Protein AF-A0A815NIQ0-F1 (afdb_monomer_lite)

Organism: NCBI:txid392033

Secondary structure (DSSP, 8-state):
-HHHHHHTTSTTTTTS-TTTEEE--BSSSS-TT-TTTS-SEEEGGGTTSS---BGGG-SSTTT-EETTEETTSEEEPTT-SS-EEEHHHHHHSTTSS-HHHHHHHTGGG-STT--STT-EE-TTS-EETT-TTSSS--STTSGGGTT----HHHHTTHHHHHHHHHHHHHHHHHHHTT-S--------HHHHHHHHHHHHHHHHHHHHHHHTTS-------TTHHHHHHHHHHHHH---TTGGGTHHHHTTTSEEEE-TTS-EEEE--TTEESTTS-EEPPEEEEEEEEE-HHHHHT---TT--SEEEEEEEEEEETTEEEEEEEEEEETT-SEEEEEEEEE---SHHHHHHHHHT-SS---EEEEEEEEEEETTSPPEEEEEEEEE---S--SEEEEEEEEE---

Structure (mmCIF, N/CA/C/O backbone):
data_AF-A0A815NIQ0-F1
#
_entry.id   AF-A0A815NIQ0-F1
#
loop_
_atom_site.group_PDB
_atom_site.id
_atom_site.type_symbol
_atom_site.label_atom_id
_atom_site.label_alt_id
_atom_site.label_comp_id
_atom_site.label_asym_id
_atom_site.label_entity_id
_atom_site.label_seq_id
_atom_site.pdbx_PDB_ins_code
_atom_site.Cartn_x
_atom_site.Cartn_y
_atom_site.Cartn_z
_atom_site.occupancy
_atom_site.B_iso_or_equiv
_atom_site.auth_seq_id
_atom_site.auth_comp_id
_atom_site.auth_asym_id
_atom_site.auth_atom_id
_atom_site.pdbx_PDB_model_num
ATOM 1 N N . MET A 1 1 ? -0.365 11.201 -14.684 1.00 38.59 1 MET A N 1
ATOM 2 C CA . MET A 1 1 ? 0.191 11.988 -15.808 1.00 38.59 1 MET A CA 1
ATOM 3 C C . MET A 1 1 ? 1.615 11.582 -16.188 1.00 38.59 1 MET A C 1
ATOM 5 O O . MET A 1 1 ? 1.821 11.318 -17.358 1.00 38.59 1 MET A O 1
ATOM 9 N N . ARG A 1 2 ? 2.579 11.435 -15.259 1.00 40.84 2 ARG A N 1
ATOM 10 C CA . ARG A 1 2 ? 3.952 11.005 -15.622 1.00 40.84 2 ARG A CA 1
ATOM 11 C C . ARG A 1 2 ? 4.055 9.643 -16.317 1.00 40.84 2 ARG A C 1
ATOM 13 O O . ARG A 1 2 ? 4.804 9.541 -17.276 1.00 40.84 2 ARG A O 1
ATOM 20 N N . CYS A 1 3 ? 3.283 8.640 -15.891 1.00 62.28 3 CYS A N 1
ATOM 21 C CA . CYS A 1 3 ? 3.284 7.334 -16.562 1.00 62.28 3 CYS A CA 1
ATOM 22 C C . CYS A 1 3 ? 2.842 7.444 -18.026 1.00 62.28 3 CYS A C 1
ATOM 24 O O . CYS A 1 3 ? 3.457 6.841 -18.886 1.00 62.28 3 CYS A O 1
ATOM 26 N N . TYR A 1 4 ? 1.841 8.275 -18.326 1.00 68.69 4 TYR A N 1
ATOM 27 C CA . TYR A 1 4 ? 1.325 8.439 -19.687 1.00 68.69 4 TYR A CA 1
ATOM 28 C C . TYR A 1 4 ? 2.377 9.005 -20.655 1.00 68.69 4 TYR A C 1
ATOM 30 O O . TYR A 1 4 ? 2.598 8.447 -21.725 1.00 68.69 4 TYR A O 1
ATOM 38 N N . GLU A 1 5 ? 3.094 10.056 -20.249 1.00 72.75 5 GLU A N 1
ATOM 39 C CA . GLU A 1 5 ? 4.181 10.629 -21.059 1.00 72.75 5 GLU A CA 1
ATOM 40 C C . GLU A 1 5 ? 5.386 9.684 -21.194 1.00 72.75 5 GLU A C 1
ATOM 42 O O . GLU A 1 5 ? 6.113 9.744 -22.181 1.00 72.75 5 GLU A O 1
ATOM 47 N N . GLN A 1 6 ? 5.590 8.782 -20.229 1.00 74.06 6 GLN A N 1
ATOM 48 C CA . GLN A 1 6 ? 6.589 7.719 -20.347 1.00 74.06 6 GLN A CA 1
ATOM 49 C C . GLN A 1 6 ? 6.137 6.622 -21.320 1.00 74.06 6 GLN A C 1
ATOM 51 O O . GLN A 1 6 ? 6.948 6.186 -22.130 1.00 74.06 6 GLN A O 1
ATOM 56 N N . HIS A 1 7 ? 4.859 6.228 -21.303 1.00 79.00 7 HIS A N 1
ATOM 57 C CA . HIS A 1 7 ? 4.303 5.236 -22.232 1.00 79.00 7 HIS A CA 1
ATOM 58 C C . HIS A 1 7 ? 4.323 5.716 -23.687 1.00 79.00 7 HIS A C 1
ATOM 60 O O . HIS A 1 7 ? 4.591 4.917 -24.573 1.00 79.00 7 HIS A O 1
ATOM 66 N N . LYS A 1 8 ? 4.152 7.021 -23.941 1.00 82.50 8 LYS A N 1
ATOM 67 C CA . LYS A 1 8 ? 4.308 7.614 -25.286 1.00 82.50 8 LYS A CA 1
ATOM 68 C C . LYS A 1 8 ? 5.666 7.361 -25.932 1.00 82.50 8 LYS A C 1
ATOM 70 O O . LYS A 1 8 ? 5.762 7.345 -27.150 1.00 82.50 8 LYS A O 1
ATOM 75 N N . LYS A 1 9 ? 6.713 7.240 -25.116 1.00 84.56 9 LYS A N 1
ATOM 76 C CA . LYS A 1 9 ? 8.094 7.062 -25.580 1.00 84.56 9 LYS A CA 1
ATOM 77 C C . LYS A 1 9 ? 8.523 5.598 -25.587 1.00 84.56 9 LYS A C 1
ATOM 79 O O . LYS A 1 9 ? 9.675 5.314 -25.900 1.00 84.56 9 LYS A O 1
ATOM 84 N N . GLN A 1 10 ? 7.636 4.684 -25.191 1.00 86.94 10 GLN A N 1
ATOM 85 C CA . GLN A 1 10 ? 7.956 3.267 -25.190 1.00 86.94 10 GLN A CA 1
ATOM 86 C C . GLN A 1 10 ? 8.017 2.719 -26.623 1.00 86.94 10 GLN A C 1
ATOM 88 O O . GLN A 1 10 ? 7.322 3.223 -27.507 1.00 86.94 10 GLN A O 1
ATOM 93 N N . PRO A 1 11 ? 8.821 1.669 -26.840 1.00 90.75 11 PRO A N 1
ATOM 94 C CA . PRO A 1 11 ? 8.738 0.834 -28.034 1.00 90.75 11 PRO A CA 1
ATOM 95 C C . PRO A 1 11 ? 7.289 0.446 -28.317 1.00 90.75 11 PRO A C 1
ATOM 97 O O . PRO A 1 11 ? 6.534 0.191 -27.378 1.00 90.75 11 PRO A O 1
ATOM 100 N N . PHE A 1 12 ? 6.911 0.387 -29.590 1.00 94.00 12 PHE A N 1
ATOM 101 C CA . PHE A 1 12 ? 5.577 0.019 -30.076 1.00 94.00 12 PHE A CA 1
ATOM 102 C C . PHE A 1 12 ? 4.441 0.990 -29.710 1.00 94.00 12 PHE A C 1
ATOM 104 O O . PHE A 1 12 ? 3.276 0.723 -30.013 1.00 94.00 12 PHE A O 1
ATOM 111 N N . ALA A 1 13 ? 4.738 2.139 -29.092 1.00 92.06 13 ALA A N 1
ATOM 112 C CA . ALA A 1 13 ? 3.721 3.129 -28.728 1.00 92.06 13 ALA A CA 1
ATOM 113 C C . ALA A 1 13 ? 2.988 3.729 -29.941 1.00 92.06 13 ALA A C 1
ATOM 115 O O . ALA A 1 13 ? 1.868 4.208 -29.795 1.00 92.06 13 ALA A O 1
ATOM 116 N N . ASN A 1 14 ? 3.598 3.695 -31.128 1.00 94.06 14 ASN A N 1
ATOM 117 C CA . ASN A 1 14 ? 2.973 4.095 -32.390 1.00 94.06 14 ASN A CA 1
ATOM 118 C C . ASN A 1 14 ? 1.928 3.078 -32.889 1.00 94.06 14 ASN A C 1
ATOM 120 O O . ASN A 1 14 ? 1.026 3.459 -33.631 1.00 94.06 14 ASN A O 1
ATOM 124 N N . ILE A 1 15 ? 2.039 1.809 -32.482 1.00 95.31 15 ILE A N 1
ATOM 125 C CA . ILE A 1 15 ? 1.092 0.746 -32.836 1.00 95.31 15 ILE A CA 1
ATOM 126 C C . ILE A 1 15 ? -0.073 0.724 -31.842 1.00 95.31 15 ILE A C 1
ATOM 128 O O . ILE A 1 15 ? -1.220 0.520 -32.234 1.00 95.31 15 ILE A O 1
ATOM 132 N N . CYS A 1 16 ? 0.208 0.914 -30.553 1.00 95.25 16 CYS A N 1
ATOM 133 C CA . CYS A 1 16 ? -0.794 0.808 -29.497 1.00 95.25 16 CYS A CA 1
ATOM 134 C C . CYS A 1 16 ? -1.568 2.109 -29.281 1.00 95.25 16 CYS A C 1
ATOM 136 O O . CYS A 1 16 ? -1.009 3.204 -29.260 1.00 95.25 16 CYS A O 1
ATOM 138 N N . ASN A 1 17 ? -2.854 1.994 -28.954 1.00 94.88 17 ASN A N 1
ATOM 139 C CA . ASN A 1 17 ? -3.589 3.113 -28.386 1.00 94.88 17 ASN A CA 1
ATOM 140 C C . ASN A 1 17 ? -3.218 3.287 -26.907 1.00 94.88 17 ASN A C 1
ATOM 142 O O . ASN A 1 17 ? -3.881 2.777 -26.004 1.00 94.88 17 ASN A O 1
ATOM 146 N N . ILE A 1 18 ? -2.158 4.049 -26.658 1.00 92.81 18 ILE A N 1
ATOM 147 C CA . ILE A 1 18 ? -1.588 4.309 -25.326 1.00 92.81 18 ILE A CA 1
ATOM 148 C C . ILE A 1 18 ? -2.559 4.922 -24.298 1.00 92.81 18 ILE A C 1
ATOM 150 O O . ILE A 1 18 ? -2.214 5.044 -23.122 1.00 92.81 18 ILE A O 1
ATOM 154 N N . THR A 1 19 ? -3.759 5.355 -24.704 1.00 89.50 19 THR A N 1
ATOM 155 C CA . THR A 1 19 ? -4.793 5.811 -23.763 1.00 89.50 19 THR A CA 1
ATOM 156 C C . THR A 1 19 ? -5.376 4.650 -22.953 1.00 89.50 19 THR A C 1
ATOM 158 O O . THR A 1 19 ? -5.714 4.843 -21.786 1.00 89.50 19 THR A O 1
ATOM 161 N N . TYR A 1 20 ? -5.478 3.453 -23.538 1.00 91.94 20 TYR A N 1
ATOM 162 C CA . TYR A 1 20 ? -6.069 2.277 -22.883 1.00 91.94 20 TYR A CA 1
ATOM 163 C C . TYR A 1 20 ? -5.305 0.968 -23.119 1.00 91.94 20 TYR A C 1
ATOM 165 O O . TYR A 1 20 ? -5.691 -0.068 -22.576 1.00 91.94 20 TYR A O 1
ATOM 173 N N . GLN A 1 21 ? -4.210 1.005 -23.874 1.00 95.12 21 GLN A N 1
ATOM 174 C CA . GLN A 1 21 ? -3.329 -0.130 -24.111 1.00 95.12 21 GLN A CA 1
ATOM 175 C C . GLN A 1 21 ? -1.916 0.123 -23.581 1.00 95.12 21 GLN A C 1
ATOM 177 O O . GLN A 1 21 ? -1.442 1.257 -23.504 1.00 95.12 21 GLN A O 1
ATOM 182 N N . PHE A 1 22 ? -1.243 -0.967 -23.240 1.00 93.06 22 PHE A N 1
ATOM 183 C CA . PHE A 1 22 ? 0.150 -1.026 -22.836 1.00 93.06 22 PHE A CA 1
ATOM 184 C C . PHE A 1 22 ? 0.971 -1.728 -23.917 1.00 93.06 22 PHE A C 1
ATOM 186 O O . PHE A 1 22 ? 0.649 -2.875 -24.237 1.00 93.06 22 PHE A O 1
ATOM 193 N N . PRO A 1 23 ? 2.014 -1.085 -24.464 1.00 94.50 23 PRO A N 1
ATOM 194 C CA . PRO A 1 23 ? 2.865 -1.717 -25.458 1.00 94.50 23 PRO A CA 1
ATOM 195 C C . PRO A 1 23 ? 3.768 -2.785 -24.826 1.00 94.50 23 PRO A C 1
ATOM 197 O O . PRO A 1 23 ? 4.581 -2.492 -23.945 1.00 94.50 23 PRO A O 1
ATOM 200 N N . CYS A 1 24 ? 3.636 -4.029 -25.285 1.00 93.69 24 CYS A N 1
ATOM 201 C CA . CYS A 1 24 ? 4.495 -5.151 -24.920 1.00 93.69 24 CYS A CA 1
ATOM 202 C C . CYS A 1 24 ? 4.366 -6.310 -25.924 1.00 93.69 24 CYS A C 1
ATOM 204 O O . CYS A 1 24 ? 3.323 -6.498 -26.542 1.00 93.69 24 CYS A O 1
ATOM 206 N N . LEU A 1 25 ? 5.402 -7.141 -26.052 1.00 94.38 25 LEU A N 1
ATOM 207 C CA . LEU A 1 25 ? 5.295 -8.377 -26.833 1.00 94.38 25 LEU A CA 1
ATOM 208 C C . LEU A 1 25 ? 4.425 -9.380 -26.067 1.00 94.38 25 LEU A C 1
ATOM 210 O O . LEU A 1 25 ? 4.739 -9.698 -24.922 1.00 94.38 25 LEU A O 1
ATOM 214 N N . ARG A 1 26 ? 3.341 -9.857 -26.678 1.00 95.19 26 ARG A N 1
ATOM 215 C CA . ARG A 1 26 ? 2.372 -10.769 -26.054 1.00 95.19 26 ARG A CA 1
ATOM 216 C C . ARG A 1 26 ? 2.896 -12.204 -25.995 1.00 95.19 26 ARG A C 1
ATOM 218 O O . ARG A 1 26 ? 3.607 -12.627 -26.897 1.00 95.19 26 ARG A O 1
ATOM 225 N N . ILE A 1 27 ? 2.554 -12.958 -24.948 1.00 93.38 27 ILE A N 1
ATOM 226 C CA . ILE A 1 27 ? 2.941 -14.383 -24.828 1.00 93.38 27 ILE A CA 1
ATOM 227 C C . ILE A 1 27 ? 1.809 -15.369 -25.124 1.00 93.38 27 ILE A C 1
ATOM 229 O O . ILE A 1 27 ? 2.043 -16.583 -25.102 1.00 93.38 27 ILE A O 1
ATOM 233 N N . ASP A 1 28 ? 0.601 -14.851 -25.340 1.00 92.94 28 ASP A N 1
ATOM 234 C CA . ASP A 1 28 ? -0.633 -15.581 -25.635 1.00 92.94 28 ASP A CA 1
ATOM 235 C C . ASP A 1 28 ? -0.937 -15.650 -27.143 1.00 92.94 28 ASP A C 1
ATOM 237 O O . ASP A 1 28 ? -2.062 -15.958 -27.526 1.00 92.94 28 ASP A O 1
ATOM 241 N N . VAL A 1 29 ? 0.060 -15.364 -27.985 1.00 94.69 29 VAL A N 1
ATOM 242 C CA . VAL A 1 29 ? -0.023 -15.389 -29.453 1.00 94.69 29 VAL A CA 1
ATOM 243 C C . VAL A 1 29 ? 1.071 -16.282 -30.039 1.00 94.69 29 VAL A C 1
ATOM 245 O O . VAL A 1 29 ? 2.114 -16.474 -29.406 1.00 94.69 29 VAL A O 1
ATOM 248 N N . ASP A 1 30 ? 0.832 -16.824 -31.233 1.00 92.38 30 ASP A N 1
ATOM 249 C CA . ASP A 1 30 ? 1.734 -17.793 -31.870 1.00 92.38 30 ASP A CA 1
ATOM 250 C C . ASP A 1 30 ? 3.037 -17.141 -32.359 1.00 92.38 30 ASP A C 1
ATOM 252 O O . ASP A 1 30 ? 4.118 -17.693 -32.143 1.00 92.38 30 ASP A O 1
ATOM 256 N N . ASP A 1 31 ? 2.955 -15.950 -32.968 1.00 92.81 31 ASP A N 1
ATOM 257 C CA . ASP A 1 31 ? 4.121 -15.172 -33.404 1.00 92.81 31 ASP A CA 1
ATOM 258 C C . ASP A 1 31 ? 4.071 -13.732 -32.866 1.00 92.81 31 ASP A C 1
ATOM 260 O O . ASP A 1 31 ? 3.560 -12.822 -33.524 1.00 92.81 31 ASP A O 1
ATOM 264 N N . PRO A 1 32 ? 4.668 -13.477 -31.687 1.00 93.38 32 PRO A N 1
ATOM 265 C CA . PRO A 1 32 ? 4.658 -12.156 -31.066 1.00 93.38 32 PRO A CA 1
ATOM 266 C C . PRO A 1 32 ? 5.379 -11.064 -31.858 1.00 93.38 32 PRO A C 1
ATOM 268 O O . PRO A 1 32 ? 5.329 -9.912 -31.437 1.00 93.38 32 PRO A O 1
ATOM 271 N N . LEU A 1 33 ? 6.096 -11.400 -32.938 1.00 92.56 33 LEU A N 1
ATOM 272 C CA . LEU A 1 33 ? 6.787 -10.438 -33.799 1.00 92.56 33 LEU A CA 1
ATOM 273 C C . LEU A 1 33 ? 5.972 -10.074 -35.052 1.00 92.56 33 LEU A C 1
ATOM 275 O O . LEU A 1 33 ? 6.330 -9.124 -35.752 1.00 92.56 33 LEU A O 1
ATOM 279 N N . ASN A 1 34 ? 4.868 -10.776 -35.329 1.00 93.38 34 ASN A N 1
ATOM 280 C CA . ASN A 1 34 ? 3.981 -10.474 -36.447 1.00 93.38 34 ASN A CA 1
ATOM 281 C C . ASN A 1 34 ? 2.909 -9.456 -36.043 1.00 93.38 34 ASN A C 1
ATOM 283 O O . ASN A 1 34 ? 1.757 -9.793 -35.790 1.00 93.38 34 ASN A O 1
ATOM 287 N N . PHE A 1 35 ? 3.274 -8.176 -36.037 1.00 92.25 35 PHE A N 1
ATOM 288 C CA . PHE A 1 35 ? 2.385 -7.104 -35.573 1.00 92.25 35 PHE A CA 1
ATOM 289 C C . PHE A 1 35 ? 1.160 -6.847 -36.456 1.00 92.25 35 PHE A C 1
ATOM 291 O O . PHE A 1 35 ? 0.269 -6.098 -36.057 1.00 92.25 35 PHE A O 1
ATOM 298 N N . THR A 1 36 ? 1.115 -7.433 -37.656 1.00 90.38 36 THR A N 1
ATOM 299 C CA . THR A 1 36 ? -0.058 -7.360 -38.533 1.00 90.38 36 THR A CA 1
ATOM 300 C C . THR A 1 36 ? -1.179 -8.271 -38.039 1.00 90.38 36 THR A C 1
ATOM 302 O O . THR A 1 36 ? -2.342 -7.885 -38.118 1.00 90.38 36 THR A O 1
ATOM 305 N N . LEU A 1 37 ? -0.836 -9.456 -37.527 1.00 93.31 37 LEU A N 1
ATOM 306 C CA . LEU A 1 37 ? -1.800 -10.397 -36.949 1.00 93.31 37 LEU A CA 1
ATOM 307 C C . LEU A 1 37 ? -1.955 -10.178 -35.441 1.00 93.31 37 LEU A C 1
ATOM 309 O O . LEU A 1 37 ? -3.072 -10.134 -34.929 1.00 93.31 37 LEU A O 1
ATOM 313 N N . ASP A 1 38 ? -0.835 -9.960 -34.757 1.00 94.69 38 ASP A N 1
ATOM 314 C CA . ASP A 1 38 ? -0.729 -9.939 -33.308 1.00 94.69 38 ASP A CA 1
ATOM 315 C C . ASP A 1 38 ? -0.159 -8.606 -32.828 1.00 94.69 38 ASP A C 1
ATOM 317 O O . ASP A 1 38 ? 1.045 -8.415 -32.645 1.00 94.69 38 ASP A O 1
ATOM 321 N N . GLN A 1 39 ? -1.056 -7.646 -32.611 1.00 94.88 39 GLN A N 1
ATOM 322 C CA . GLN A 1 39 ? -0.683 -6.327 -32.112 1.00 94.88 39 GLN A CA 1
ATOM 323 C C . GLN A 1 39 ? 0.069 -6.455 -30.763 1.00 94.88 39 GLN A C 1
ATOM 325 O O . GLN A 1 39 ? -0.443 -7.120 -29.851 1.00 94.88 39 GLN A O 1
ATOM 330 N N . PRO A 1 40 ? 1.240 -5.805 -30.578 1.00 95.69 40 PRO A N 1
ATOM 331 C CA . PRO A 1 40 ? 2.060 -5.910 -29.367 1.00 95.69 40 PRO A CA 1
ATOM 332 C C . PRO A 1 40 ? 1.509 -5.014 -28.248 1.00 95.69 40 PRO A C 1
ATOM 334 O O . PRO A 1 40 ? 2.185 -4.122 -27.733 1.00 95.69 40 PRO A O 1
ATOM 337 N N . CYS A 1 41 ? 0.239 -5.213 -27.909 1.00 96.44 41 CYS A N 1
ATOM 338 C CA . CYS A 1 41 ? -0.500 -4.377 -26.983 1.00 96.44 41 CYS A CA 1
ATOM 339 C C . CYS A 1 41 ? -1.403 -5.240 -26.102 1.00 96.44 41 CYS A C 1
ATOM 341 O O . CYS A 1 41 ? -2.187 -6.042 -26.607 1.00 96.44 41 CYS A O 1
ATOM 343 N N . ILE A 1 42 ? -1.374 -5.015 -24.792 1.00 96.06 42 ILE A N 1
ATOM 344 C CA . ILE A 1 42 ? -2.406 -5.518 -23.873 1.00 96.06 42 ILE A CA 1
ATOM 345 C C . ILE A 1 42 ? -3.268 -4.357 -23.389 1.00 96.06 42 ILE A C 1
ATOM 347 O O . ILE A 1 42 ? -2.866 -3.198 -23.462 1.00 96.06 42 ILE A O 1
ATOM 351 N N . ASN A 1 43 ? -4.466 -4.635 -22.888 1.00 95.62 43 ASN A N 1
ATOM 352 C CA . ASN A 1 43 ? -5.267 -3.597 -22.246 1.00 95.62 43 ASN A CA 1
ATOM 353 C C . ASN A 1 43 ? -4.611 -3.180 -20.914 1.00 95.62 43 ASN A C 1
ATOM 355 O O . ASN A 1 43 ? -4.066 -4.019 -20.201 1.00 95.62 43 ASN A O 1
ATOM 359 N N . LEU A 1 44 ? -4.666 -1.891 -20.559 1.00 88.62 44 LEU A N 1
ATOM 360 C CA . LEU A 1 44 ? -4.111 -1.384 -19.295 1.00 88.62 44 LEU A CA 1
ATOM 361 C C . LEU A 1 44 ? -4.682 -2.092 -18.052 1.00 88.62 44 LEU A C 1
ATOM 363 O O . LEU A 1 44 ? -4.031 -2.081 -17.009 1.00 88.62 44 LEU A O 1
ATOM 367 N N . ASN A 1 45 ? -5.876 -2.691 -18.138 1.00 88.50 45 ASN A N 1
ATOM 368 C CA . ASN A 1 45 ? -6.477 -3.461 -17.045 1.00 88.50 45 ASN A CA 1
ATOM 369 C C . ASN A 1 45 ? -5.781 -4.804 -16.757 1.00 88.50 45 ASN A C 1
ATOM 371 O O . ASN A 1 45 ? -5.993 -5.337 -15.673 1.00 88.50 45 ASN A O 1
ATOM 375 N N . ARG A 1 46 ? -4.964 -5.303 -17.691 1.00 92.50 46 ARG A N 1
ATOM 376 C CA . ARG A 1 46 ? -4.160 -6.525 -17.556 1.00 92.50 46 ARG A CA 1
ATOM 377 C C . ARG A 1 46 ? -2.797 -6.272 -16.904 1.00 92.50 46 ARG A C 1
ATOM 379 O O . ARG A 1 46 ? -2.115 -7.197 -16.512 1.00 92.50 46 ARG A O 1
ATOM 386 N N . ILE A 1 47 ? -2.383 -5.011 -16.732 1.00 89.06 47 ILE A N 1
ATOM 387 C CA . ILE A 1 47 ? -1.134 -4.711 -16.017 1.00 89.06 47 ILE A CA 1
ATOM 388 C C . ILE A 1 47 ? -1.307 -4.983 -14.520 1.00 89.06 47 ILE A C 1
ATOM 390 O O . ILE A 1 47 ? -2.132 -4.339 -13.862 1.00 89.06 47 ILE A O 1
ATOM 394 N N . ALA A 1 48 ? -0.391 -5.765 -13.951 1.00 84.81 48 ALA A N 1
ATOM 395 C CA . ALA A 1 48 ? -0.314 -6.063 -12.526 1.00 84.81 48 ALA A CA 1
ATOM 396 C C . ALA A 1 48 ? -1.567 -6.781 -11.994 1.00 84.81 48 ALA A C 1
ATOM 398 O O . ALA A 1 48 ? -1.957 -6.547 -10.840 1.00 84.81 48 ALA A O 1
ATOM 399 N N . ASP A 1 49 ? -2.199 -7.606 -12.830 1.00 88.75 49 ASP A N 1
ATOM 400 C CA . ASP A 1 49 ? -3.414 -8.352 -12.503 1.00 88.75 49 ASP A CA 1
ATOM 401 C C . ASP A 1 49 ? -3.136 -9.764 -11.947 1.00 88.75 49 ASP A C 1
ATOM 403 O O . ASP A 1 49 ? -4.051 -10.403 -11.424 1.00 88.75 49 ASP A O 1
ATOM 407 N N . GLY A 1 50 ? -1.878 -10.222 -11.953 1.00 89.19 50 GLY A N 1
ATOM 408 C CA . GLY A 1 50 ? -1.507 -11.577 -11.529 1.00 89.19 50 GLY A CA 1
ATOM 409 C C . GLY A 1 50 ? -1.278 -12.548 -12.680 1.00 89.19 50 GLY A C 1
ATOM 410 O O . GLY A 1 50 ? -0.688 -13.606 -12.449 1.00 89.19 50 GLY A O 1
ATOM 411 N N . HIS A 1 51 ? -1.706 -12.199 -13.889 1.00 92.31 51 HIS A N 1
ATOM 412 C CA . HIS A 1 51 ? -1.536 -12.981 -15.100 1.00 92.31 51 HIS A CA 1
ATOM 413 C C . HIS A 1 51 ? -0.362 -12.440 -15.910 1.00 92.31 51 HIS A C 1
ATOM 415 O O . HIS A 1 51 ? -0.123 -11.245 -15.993 1.00 92.31 51 HIS A O 1
ATOM 421 N N . ILE A 1 52 ? 0.438 -13.353 -16.458 1.00 92.38 52 ILE A N 1
ATOM 422 C CA . ILE A 1 52 ? 1.562 -12.986 -17.314 1.00 92.38 52 ILE A CA 1
ATOM 423 C C . ILE A 1 52 ? 1.035 -12.991 -18.741 1.00 92.38 52 ILE A C 1
ATOM 425 O O . ILE A 1 52 ? 0.791 -14.056 -19.302 1.00 92.38 52 ILE A O 1
ATOM 429 N N . ASP A 1 53 ? 0.906 -11.812 -19.323 1.00 94.69 53 ASP A N 1
ATOM 430 C CA . ASP A 1 53 ? 0.423 -11.599 -20.683 1.00 94.69 53 ASP A CA 1
ATOM 431 C C . ASP A 1 53 ? 1.528 -11.065 -21.597 1.00 94.69 53 ASP A C 1
ATOM 433 O O . ASP A 1 53 ? 1.511 -11.293 -22.809 1.00 94.69 53 ASP A O 1
ATOM 437 N N . CYS A 1 54 ? 2.529 -10.403 -21.015 1.00 94.00 54 CYS A N 1
ATOM 438 C CA . CYS A 1 54 ? 3.677 -9.867 -21.731 1.00 94.00 54 CYS A CA 1
ATOM 439 C C . CYS A 1 54 ? 4.964 -10.681 -21.535 1.00 94.00 54 CYS A C 1
ATOM 441 O O . CYS A 1 54 ? 5.289 -11.187 -20.455 1.00 94.00 54 CYS A O 1
ATOM 443 N N . LEU A 1 55 ? 5.791 -10.700 -22.579 1.00 91.88 55 LEU A N 1
ATOM 444 C CA . LEU A 1 55 ? 7.088 -11.354 -22.601 1.00 91.88 55 LEU A CA 1
ATOM 445 C C . LEU A 1 55 ? 8.022 -10.754 -21.544 1.00 91.88 55 LEU A C 1
ATOM 447 O O . LEU A 1 55 ? 8.107 -9.536 -21.355 1.00 91.88 55 LEU A O 1
ATOM 451 N N . GLY A 1 56 ? 8.740 -11.622 -20.831 1.00 90.19 56 GLY A N 1
ATOM 452 C CA . GLY A 1 56 ? 9.602 -11.204 -19.729 1.00 90.19 56 GLY A CA 1
ATOM 453 C C . GLY A 1 56 ? 8.838 -10.799 -18.466 1.00 90.19 56 GLY A C 1
ATOM 454 O O . GLY A 1 56 ? 9.456 -10.220 -17.567 1.00 90.19 56 GLY A O 1
ATOM 455 N N . LYS A 1 57 ? 7.523 -11.073 -18.398 1.00 91.25 57 LYS A N 1
ATOM 456 C CA . LYS A 1 57 ? 6.610 -10.668 -17.314 1.00 91.25 57 LYS A CA 1
ATOM 457 C C . LYS A 1 57 ? 6.590 -9.140 -17.140 1.00 91.25 57 LYS A C 1
ATOM 459 O O . LYS A 1 57 ? 6.742 -8.615 -16.032 1.00 91.25 57 LYS A O 1
ATOM 464 N N . SER A 1 58 ? 6.563 -8.406 -18.264 1.00 89.31 58 SER A N 1
ATOM 465 C CA . SER A 1 58 ? 6.780 -6.950 -18.280 1.00 89.31 58 SER A CA 1
ATOM 466 C C . SER A 1 58 ? 5.598 -6.119 -17.763 1.00 89.31 58 SER A C 1
ATOM 468 O O . SER A 1 58 ? 5.793 -5.044 -17.198 1.00 89.31 58 SER A O 1
ATOM 470 N N . ASP A 1 59 ? 4.394 -6.626 -17.963 1.00 90.88 59 ASP A N 1
ATOM 471 C CA . ASP A 1 59 ? 3.142 -6.221 -17.318 1.00 90.88 59 ASP A CA 1
ATOM 472 C C . ASP A 1 59 ? 3.192 -6.421 -15.798 1.00 90.88 59 ASP A C 1
ATOM 474 O O . ASP A 1 59 ? 2.873 -5.517 -15.021 1.00 90.88 59 ASP A O 1
ATOM 478 N N . GLU A 1 60 ? 3.765 -7.542 -15.366 1.00 89.62 60 GLU A N 1
ATOM 479 C CA . GLU A 1 60 ? 3.761 -7.955 -13.967 1.00 89.62 60 GLU A CA 1
ATOM 480 C C . GLU A 1 60 ? 5.005 -7.520 -13.173 1.00 89.62 60 GLU A C 1
ATOM 482 O O . GLU A 1 60 ? 5.214 -7.972 -12.037 1.00 89.62 60 GLU A O 1
ATOM 487 N N . ARG A 1 61 ? 5.798 -6.562 -13.699 1.00 82.12 61 ARG A N 1
ATOM 488 C CA . ARG A 1 61 ? 7.055 -5.969 -13.132 1.00 82.12 61 ARG A CA 1
ATOM 489 C C . ARG A 1 61 ? 6.956 -5.374 -11.725 1.00 82.12 61 ARG A C 1
ATOM 491 O O . ARG A 1 61 ? 7.813 -4.662 -11.208 1.00 82.12 61 ARG A O 1
ATOM 498 N N . ASN A 1 62 ? 5.806 -5.525 -11.133 1.00 73.12 62 ASN A N 1
ATOM 499 C CA . ASN A 1 62 ? 5.299 -4.701 -10.082 1.00 73.12 62 ASN A CA 1
ATOM 500 C C . ASN A 1 62 ? 4.697 -5.578 -8.983 1.00 73.12 62 ASN A C 1
ATOM 502 O O . ASN A 1 62 ? 4.568 -5.120 -7.843 1.00 73.12 62 ASN A O 1
ATOM 506 N N . ILE A 1 63 ? 4.343 -6.817 -9.298 1.00 78.56 63 ILE A N 1
ATOM 507 C CA . ILE A 1 63 ? 3.753 -7.747 -8.343 1.00 78.56 63 ILE A CA 1
ATOM 508 C C . ILE A 1 63 ? 4.533 -9.058 -8.270 1.00 78.56 63 ILE A C 1
ATOM 510 O O . ILE A 1 63 ? 4.664 -9.609 -7.176 1.00 78.56 63 ILE A O 1
ATOM 514 N N . LEU A 1 64 ? 5.127 -9.506 -9.379 1.00 82.62 64 LEU A N 1
ATOM 515 C CA . LEU A 1 64 ? 5.882 -10.746 -9.412 1.00 82.62 64 LEU A CA 1
ATOM 516 C C . LEU A 1 64 ? 7.316 -10.537 -8.915 1.00 82.62 64 LEU A C 1
ATOM 518 O O . LEU A 1 64 ? 7.931 -9.472 -9.064 1.00 82.62 64 LEU A O 1
ATOM 522 N N . LYS A 1 65 ? 7.844 -11.584 -8.283 1.00 81.56 65 LYS A N 1
ATOM 523 C CA . LYS A 1 65 ? 9.206 -11.631 -7.750 1.00 81.56 65 LYS A CA 1
ATOM 524 C C . LYS A 1 65 ? 10.028 -12.663 -8.509 1.00 81.56 65 LYS A C 1
ATOM 526 O O . LYS A 1 65 ? 9.523 -13.711 -8.880 1.00 81.56 65 LYS A O 1
ATOM 531 N N . CYS A 1 66 ? 11.304 -12.351 -8.665 1.00 77.94 66 CYS A N 1
ATOM 532 C CA . CYS A 1 66 ? 12.360 -13.203 -9.179 1.00 77.94 66 CYS A CA 1
ATOM 533 C C . CYS A 1 66 ? 13.375 -13.416 -8.051 1.00 77.94 66 CYS A C 1
ATOM 535 O O . CYS A 1 66 ? 14.242 -12.569 -7.811 1.00 77.94 66 CYS A O 1
ATOM 537 N N . GLY A 1 67 ? 13.218 -14.491 -7.277 1.00 77.19 67 GLY A N 1
ATOM 538 C CA . GLY A 1 67 ? 13.997 -14.690 -6.053 1.00 77.19 67 GLY A CA 1
ATOM 539 C C . GLY A 1 67 ? 13.783 -13.550 -5.044 1.00 77.19 67 GLY A C 1
ATOM 540 O O . GLY A 1 67 ? 12.667 -13.313 -4.582 1.00 77.19 67 GLY A O 1
ATOM 541 N N . LEU A 1 68 ? 14.854 -12.829 -4.692 1.00 68.12 68 LEU A N 1
ATOM 542 C CA . LEU A 1 68 ? 14.801 -11.688 -3.763 1.00 68.12 68 LEU A CA 1
ATOM 543 C C . LEU A 1 68 ? 14.434 -10.352 -4.434 1.00 68.12 68 LEU A C 1
ATOM 545 O O . LEU A 1 68 ? 14.208 -9.361 -3.735 1.00 68.12 68 LEU A O 1
ATOM 549 N N . TYR A 1 69 ? 14.365 -10.306 -5.765 1.00 66.56 69 TYR A N 1
ATOM 550 C CA . TYR A 1 69 ? 14.167 -9.076 -6.530 1.00 66.56 69 TYR A CA 1
ATOM 551 C C . TYR A 1 69 ? 12.761 -9.010 -7.128 1.00 66.56 69 TYR A C 1
ATOM 553 O O . TYR A 1 69 ? 12.125 -10.024 -7.392 1.00 66.56 69 TYR A O 1
ATOM 561 N N . VAL A 1 70 ? 12.245 -7.799 -7.329 1.00 64.75 70 VAL A N 1
ATOM 562 C CA . VAL A 1 70 ? 11.002 -7.590 -8.087 1.00 64.75 70 VAL A CA 1
ATOM 563 C C . VAL A 1 70 ? 11.353 -7.601 -9.571 1.00 64.75 70 VAL A C 1
ATOM 565 O O . VAL A 1 70 ? 12.366 -7.010 -9.962 1.00 64.75 70 VAL A O 1
ATOM 568 N N . VAL A 1 71 ? 10.527 -8.262 -10.382 1.00 61.91 71 VAL A N 1
ATOM 569 C CA . VAL A 1 71 ? 10.709 -8.328 -11.839 1.00 61.91 71 VAL A CA 1
ATOM 570 C C . VAL A 1 71 ? 10.749 -6.900 -12.390 1.00 61.91 71 VAL A C 1
ATOM 572 O O . VAL A 1 71 ? 9.988 -6.051 -11.951 1.00 61.91 71 VAL A O 1
ATOM 575 N N . GLY A 1 72 ? 11.651 -6.569 -13.310 1.00 64.12 72 GLY A N 1
ATOM 576 C CA . GLY A 1 72 ? 11.661 -5.227 -13.914 1.00 64.12 72 GLY A CA 1
ATOM 577 C C . GLY A 1 72 ? 13.021 -4.705 -14.330 1.00 64.12 72 GLY A C 1
ATOM 578 O O . GLY A 1 72 ? 13.080 -3.883 -15.232 1.00 64.12 72 GLY A O 1
ATOM 579 N N . TRP A 1 73 ? 14.090 -5.190 -13.704 1.00 64.81 73 TRP A N 1
ATOM 580 C CA . TRP A 1 73 ? 15.440 -5.154 -14.294 1.00 64.81 73 TRP A CA 1
ATOM 581 C C . TRP A 1 73 ? 15.839 -6.511 -14.872 1.00 64.81 73 TRP A C 1
ATOM 583 O O . TRP A 1 73 ? 16.754 -6.614 -15.680 1.00 64.81 73 TRP A O 1
ATOM 593 N N . GLN A 1 74 ? 15.142 -7.556 -14.437 1.00 82.88 74 GLN A N 1
ATOM 594 C CA . GLN A 1 74 ? 15.362 -8.922 -14.863 1.00 82.88 74 GLN A CA 1
ATOM 595 C C . GLN A 1 74 ? 14.192 -9.363 -15.736 1.00 82.88 74 GLN A C 1
ATOM 597 O O . GLN A 1 74 ? 13.043 -9.001 -15.467 1.00 82.88 74 GLN A O 1
ATOM 602 N N . PHE A 1 75 ? 14.512 -10.128 -16.768 1.00 86.19 75 PHE A N 1
ATOM 603 C CA . PHE A 1 75 ? 13.589 -10.794 -17.665 1.00 86.19 75 PHE A CA 1
ATOM 604 C C . PHE A 1 75 ? 13.172 -12.128 -17.045 1.00 86.19 75 PHE A C 1
ATOM 606 O O . PHE A 1 75 ? 14.034 -12.958 -16.746 1.00 86.19 75 PHE A O 1
ATOM 613 N N . GLY A 1 76 ? 11.872 -12.321 -16.818 1.00 88.44 76 GLY A N 1
ATOM 614 C CA . GLY A 1 76 ? 11.333 -13.600 -16.357 1.00 88.44 76 GLY A CA 1
ATOM 615 C C . GLY A 1 76 ? 10.982 -14.503 -17.534 1.00 88.44 76 GLY A C 1
ATOM 616 O O . GLY A 1 76 ? 10.148 -14.127 -18.352 1.00 88.44 76 GLY A O 1
ATOM 617 N N . CYS A 1 77 ? 11.581 -15.691 -17.607 1.00 87.62 77 CYS A N 1
ATOM 618 C CA . CYS A 1 77 ? 11.221 -16.677 -18.629 1.00 87.62 77 CYS A CA 1
ATOM 619 C C . CYS A 1 77 ? 9.796 -17.216 -18.385 1.00 87.62 77 CYS A C 1
ATOM 621 O O . CYS A 1 77 ? 9.364 -17.326 -17.231 1.00 87.62 77 CYS A O 1
ATOM 623 N N . LYS A 1 78 ? 9.090 -17.611 -19.450 1.00 83.00 78 LYS A N 1
ATOM 624 C CA . LYS A 1 78 ? 7.695 -18.087 -19.407 1.00 83.00 78 LYS A CA 1
ATOM 625 C C . LYS A 1 78 ? 7.506 -19.316 -18.507 1.00 83.00 78 LYS A C 1
ATOM 627 O O . LYS A 1 78 ? 6.568 -19.354 -17.724 1.00 83.00 78 LYS A O 1
ATOM 632 N N . ASN A 1 79 ? 8.441 -20.269 -18.554 1.00 83.00 79 ASN A N 1
ATOM 633 C CA . ASN A 1 79 ? 8.333 -21.559 -17.850 1.00 83.00 79 ASN A CA 1
ATOM 634 C C . ASN A 1 79 ? 9.106 -21.630 -16.520 1.00 83.00 79 ASN A C 1
ATOM 636 O O . ASN A 1 79 ? 9.256 -22.710 -15.952 1.00 83.00 79 ASN A O 1
ATOM 640 N N . TYR A 1 80 ? 9.633 -20.504 -16.031 1.00 81.06 80 TYR A N 1
ATOM 641 C CA . TYR A 1 80 ? 10.418 -20.472 -14.799 1.00 81.06 80 TYR A CA 1
ATOM 642 C C . TYR A 1 80 ? 9.865 -19.419 -13.838 1.00 81.06 80 TYR A C 1
ATOM 644 O O . TYR A 1 80 ? 9.996 -18.210 -14.046 1.00 81.06 80 TYR A O 1
ATOM 652 N N . ASP A 1 81 ? 9.256 -19.879 -12.746 1.00 74.31 81 ASP A N 1
ATOM 653 C CA . ASP A 1 81 ? 8.611 -18.987 -11.777 1.00 74.31 81 ASP A CA 1
ATOM 654 C C . ASP A 1 81 ? 9.612 -18.170 -10.956 1.00 74.31 81 ASP A C 1
ATOM 656 O O . ASP A 1 81 ? 9.322 -17.030 -10.601 1.00 74.31 81 ASP A O 1
ATOM 660 N N . ASN A 1 82 ? 10.819 -18.701 -10.733 1.00 78.75 82 ASN A N 1
ATOM 661 C CA . ASN A 1 82 ? 11.801 -18.110 -9.818 1.00 78.75 82 ASN A CA 1
ATOM 662 C C . ASN A 1 82 ? 13.118 -17.666 -10.470 1.00 78.75 82 ASN A C 1
ATOM 664 O O . ASN A 1 82 ? 13.959 -17.090 -9.777 1.00 78.75 82 ASN A O 1
ATOM 668 N N . PHE A 1 83 ? 13.314 -17.912 -11.769 1.00 82.69 83 PHE A N 1
ATOM 669 C CA . PHE A 1 83 ? 14.551 -17.554 -12.466 1.00 82.69 83 PHE A CA 1
ATOM 670 C C . PHE A 1 83 ? 14.335 -16.369 -13.385 1.00 82.69 83 PHE A C 1
ATOM 672 O O . PHE A 1 83 ? 13.459 -16.384 -14.250 1.00 82.69 83 PHE A O 1
ATOM 679 N N . CYS A 1 84 ? 15.168 -15.351 -13.198 1.00 85.06 84 CYS A N 1
ATOM 680 C CA . CYS A 1 84 ? 15.173 -14.184 -14.053 1.00 85.06 84 CYS A CA 1
ATOM 681 C C . CYS A 1 84 ? 16.606 -13.764 -14.340 1.00 85.06 84 CYS A C 1
ATOM 683 O O . CYS A 1 84 ? 17.481 -13.828 -13.475 1.00 85.06 84 CYS A O 1
ATOM 685 N N . TYR A 1 85 ? 16.824 -13.324 -15.569 1.00 86.50 85 TYR A N 1
ATOM 686 C CA . TYR A 1 85 ? 18.140 -12.989 -16.095 1.00 86.50 85 TYR A CA 1
ATOM 687 C C . TYR A 1 85 ? 18.192 -11.496 -16.387 1.00 86.50 85 TYR A C 1
ATOM 689 O O . TYR A 1 85 ? 17.167 -10.891 -16.701 1.00 86.50 85 TYR A O 1
ATOM 697 N N . SER A 1 86 ? 19.362 -10.864 -16.291 1.00 84.25 86 SER A N 1
ATOM 698 C CA . SER A 1 86 ? 19.509 -9.555 -16.934 1.00 84.25 86 SER A CA 1
ATOM 699 C C . SER A 1 86 ? 19.305 -9.729 -18.441 1.00 84.25 86 SER A C 1
ATOM 701 O O . SER A 1 86 ? 19.644 -10.776 -18.996 1.00 84.25 86 SER A O 1
ATOM 703 N N . PHE A 1 87 ? 18.737 -8.724 -19.108 1.00 83.12 87 PHE A N 1
ATOM 704 C CA . PHE A 1 87 ? 18.499 -8.793 -20.554 1.00 83.12 87 PHE A CA 1
ATOM 705 C C . PHE A 1 87 ? 19.805 -9.026 -21.335 1.00 83.12 87 PHE A C 1
ATOM 707 O O . PHE A 1 87 ? 19.846 -9.835 -22.258 1.00 83.12 87 PHE A O 1
ATOM 714 N N . ASP A 1 88 ? 20.905 -8.414 -20.890 1.00 82.19 88 ASP A N 1
ATOM 715 C CA . ASP A 1 88 ? 22.229 -8.633 -21.481 1.00 82.19 88 ASP A CA 1
ATOM 716 C C . ASP A 1 88 ? 22.687 -10.088 -21.358 1.00 82.19 88 ASP A C 1
ATOM 718 O O . ASP A 1 88 ? 23.240 -10.653 -22.302 1.00 82.19 88 ASP A O 1
ATOM 722 N N . LEU A 1 89 ? 22.440 -10.723 -20.206 1.00 85.19 89 LEU A N 1
ATOM 723 C CA . LEU A 1 89 ? 22.771 -12.130 -19.992 1.00 85.19 89 LEU A CA 1
ATOM 724 C C . LEU A 1 89 ? 21.869 -13.044 -20.826 1.00 85.19 89 LEU A C 1
ATOM 726 O O . LEU A 1 89 ? 22.357 -14.020 -21.392 1.00 85.19 89 LEU A O 1
ATOM 730 N N . LEU A 1 90 ? 20.582 -12.698 -20.938 1.00 88.06 90 LEU A N 1
ATOM 731 C CA . LEU A 1 90 ? 19.626 -13.417 -21.773 1.00 88.06 90 LEU A CA 1
ATOM 732 C C . LEU A 1 90 ? 20.106 -13.476 -23.222 1.00 88.06 90 LEU A C 1
ATOM 734 O O . LEU A 1 90 ? 20.123 -14.560 -23.786 1.00 88.06 90 LEU A O 1
ATOM 738 N N . CYS A 1 91 ? 20.532 -12.347 -23.795 1.00 86.44 91 CYS A N 1
ATOM 739 C CA . CYS A 1 91 ? 20.904 -12.274 -25.210 1.00 86.44 91 CYS A CA 1
ATOM 740 C C . CYS A 1 91 ? 22.369 -12.615 -25.512 1.00 86.44 91 CYS A C 1
ATOM 742 O O . CYS A 1 91 ? 22.724 -12.777 -26.678 1.00 86.44 91 CYS A O 1
ATOM 744 N N . SER A 1 92 ? 23.231 -12.732 -24.498 1.00 83.44 92 SER A N 1
ATOM 745 C CA . SER A 1 92 ? 24.635 -13.143 -24.668 1.00 83.44 92 SER A CA 1
ATOM 746 C C . SER A 1 92 ? 24.878 -14.636 -24.451 1.00 83.44 92 SER A C 1
ATOM 748 O O . SER A 1 92 ? 25.845 -15.164 -24.999 1.00 83.44 92 SER A O 1
ATOM 750 N N . LYS A 1 93 ? 24.027 -15.326 -23.680 1.00 80.12 93 LYS A N 1
ATOM 751 C CA . LYS A 1 93 ? 24.192 -16.746 -23.357 1.00 80.12 93 LYS A CA 1
ATOM 752 C C . LYS A 1 93 ? 23.033 -17.574 -23.912 1.00 80.12 93 LYS A C 1
ATOM 754 O O . LYS A 1 93 ? 21.907 -17.484 -23.423 1.00 80.12 93 LYS A O 1
ATOM 759 N N . LEU A 1 94 ? 23.332 -18.427 -24.893 1.00 75.31 94 LEU A N 1
ATOM 760 C CA . LEU A 1 94 ? 22.382 -19.418 -25.402 1.00 75.31 94 LEU A CA 1
ATOM 761 C C . LEU A 1 94 ? 21.908 -20.324 -24.244 1.00 75.31 94 LEU A C 1
ATOM 763 O O . LEU A 1 94 ? 22.726 -20.793 -23.449 1.00 75.31 94 LEU A O 1
ATOM 767 N N . GLY A 1 95 ? 20.594 -20.540 -24.127 1.00 77.88 95 GLY A N 1
ATOM 768 C CA . GLY A 1 95 ? 19.992 -21.429 -23.120 1.00 77.88 95 GLY A CA 1
ATOM 769 C C . GLY A 1 95 ? 19.667 -20.809 -21.751 1.00 77.88 95 GLY A C 1
ATOM 770 O O . GLY A 1 95 ? 19.387 -21.550 -20.813 1.00 77.88 95 GLY A O 1
ATOM 771 N N . ALA A 1 96 ? 19.698 -19.478 -21.593 1.00 80.44 96 ALA A N 1
ATOM 772 C CA . ALA A 1 96 ? 19.250 -18.830 -20.349 1.00 80.44 96 ALA A CA 1
ATOM 773 C C . ALA A 1 96 ? 17.720 -18.923 -20.136 1.00 80.44 96 ALA A C 1
ATOM 775 O O . ALA A 1 96 ? 17.265 -19.143 -19.021 1.00 80.44 96 ALA A O 1
ATOM 776 N N . CYS A 1 97 ? 16.933 -18.813 -21.206 1.00 84.62 97 CYS A N 1
ATOM 777 C CA . CYS A 1 97 ? 15.499 -19.123 -21.237 1.00 84.62 97 CYS A CA 1
ATOM 778 C C . CYS A 1 97 ? 15.243 -20.200 -22.312 1.00 84.62 97 CYS A C 1
ATOM 780 O O . CYS A 1 97 ? 16.141 -20.451 -23.124 1.00 84.62 97 CYS A O 1
ATOM 782 N N . PRO A 1 98 ? 14.043 -20.820 -22.364 1.00 82.75 98 PRO A N 1
ATOM 783 C CA . PRO A 1 98 ? 13.656 -21.671 -23.489 1.00 82.75 98 PRO A CA 1
ATOM 784 C C . PRO A 1 98 ? 13.869 -20.941 -24.825 1.00 82.75 98 PRO A C 1
ATOM 786 O O . PRO A 1 98 ? 13.687 -19.724 -24.892 1.00 82.75 98 PRO A O 1
ATOM 789 N N . GLU A 1 99 ? 14.249 -21.665 -25.881 1.00 75.06 99 GLU A N 1
ATOM 790 C CA . GLU A 1 99 ? 14.666 -21.064 -27.163 1.00 75.06 99 GLU A CA 1
ATOM 791 C C . GLU A 1 99 ? 13.632 -20.097 -27.755 1.00 75.06 99 GLU A C 1
ATOM 793 O O . GLU A 1 99 ? 14.006 -19.063 -28.308 1.00 75.06 99 GLU A O 1
ATOM 798 N N . ALA A 1 100 ? 12.338 -20.381 -27.577 1.00 75.12 100 ALA A N 1
ATOM 799 C CA . ALA A 1 100 ? 11.256 -19.500 -28.009 1.00 75.12 100 ALA A CA 1
ATOM 800 C C . ALA A 1 100 ? 11.364 -18.098 -27.375 1.00 75.12 100 ALA A C 1
ATOM 802 O O . ALA A 1 100 ? 11.380 -17.096 -28.088 1.00 75.12 100 ALA A O 1
ATOM 803 N N . ASP A 1 101 ? 11.542 -18.020 -26.053 1.00 80.12 101 ASP A N 1
ATOM 804 C CA . ASP A 1 101 ? 11.656 -16.749 -25.331 1.00 80.12 101 ASP A CA 1
ATOM 805 C C . ASP A 1 101 ? 12.935 -15.998 -25.721 1.00 80.12 101 ASP A C 1
ATOM 807 O O . ASP A 1 101 ? 12.912 -14.778 -25.872 1.00 80.12 101 ASP A O 1
ATOM 811 N N . HIS A 1 102 ? 14.050 -16.717 -25.903 1.00 85.75 102 HIS A N 1
ATOM 812 C CA . HIS A 1 102 ? 15.328 -16.121 -26.299 1.00 85.75 102 HIS A CA 1
ATOM 813 C C . HIS A 1 102 ? 15.233 -15.487 -27.689 1.00 85.75 102 HIS A C 1
ATOM 815 O O . HIS A 1 102 ? 15.594 -14.326 -27.872 1.00 85.75 102 HIS A O 1
ATOM 821 N N . ASN A 1 103 ? 14.691 -16.220 -28.663 1.00 87.19 103 ASN A N 1
ATOM 822 C CA . ASN A 1 103 ? 14.586 -15.744 -30.037 1.00 87.19 103 ASN A CA 1
ATOM 823 C C . ASN A 1 103 ? 13.664 -14.532 -30.158 1.00 87.19 103 ASN A C 1
ATOM 825 O O . ASN A 1 103 ? 13.922 -13.663 -30.993 1.00 87.19 103 ASN A O 1
ATOM 829 N N . ILE A 1 104 ? 12.585 -14.480 -29.375 1.00 88.50 104 ILE A N 1
ATOM 830 C CA . ILE A 1 104 ? 11.663 -13.343 -29.377 1.00 88.50 104 ILE A CA 1
ATOM 831 C C . ILE A 1 104 ? 12.284 -12.169 -28.619 1.00 88.50 104 ILE A C 1
ATOM 833 O O . ILE A 1 104 ? 12.284 -11.061 -29.131 1.00 88.50 104 ILE A O 1
ATOM 837 N N . ALA A 1 105 ? 12.862 -12.377 -27.435 1.00 88.81 105 ALA A N 1
ATOM 838 C CA . ALA A 1 105 ? 13.444 -11.286 -26.651 1.00 88.81 105 ALA A CA 1
ATOM 839 C C . ALA A 1 105 ? 14.676 -10.658 -27.324 1.00 88.81 105 ALA A C 1
ATOM 841 O O . ALA A 1 105 ? 14.895 -9.452 -27.221 1.00 88.81 105 ALA A O 1
ATOM 842 N N . CYS A 1 106 ? 15.463 -11.463 -28.036 1.00 91.00 106 CYS A N 1
ATOM 843 C CA . CYS A 1 106 ? 16.730 -11.068 -28.644 1.00 91.00 106 CYS A CA 1
ATOM 844 C C . CYS A 1 106 ? 16.627 -10.884 -30.166 1.00 91.00 106 CYS A C 1
ATOM 846 O O . CYS A 1 106 ? 17.620 -11.056 -30.873 1.00 91.00 106 CYS A O 1
ATOM 848 N N . PHE A 1 107 ? 15.445 -10.508 -30.680 1.00 89.38 107 PHE A N 1
ATOM 849 C CA . PHE A 1 107 ? 15.202 -10.331 -32.122 1.00 89.38 107 PHE A CA 1
ATOM 850 C C . PHE A 1 107 ? 16.212 -9.384 -32.795 1.00 89.38 107 PHE A C 1
ATOM 852 O O . PHE A 1 107 ? 16.585 -9.609 -33.942 1.00 89.38 107 PHE A O 1
ATOM 859 N N . HIS A 1 108 ? 16.720 -8.388 -32.059 1.00 87.38 108 HIS A N 1
ATOM 860 C CA . HIS A 1 108 ? 17.702 -7.417 -32.544 1.00 87.38 108 HIS A CA 1
ATOM 861 C C . HIS A 1 108 ? 19.022 -8.041 -33.030 1.00 87.38 108 HIS A C 1
ATOM 863 O O . HIS A 1 108 ? 19.751 -7.379 -33.760 1.00 87.38 108 HIS A O 1
ATOM 869 N N . ARG A 1 109 ? 19.328 -9.294 -32.654 1.00 86.56 109 ARG A N 1
ATOM 870 C CA . ARG A 1 109 ? 20.536 -10.032 -33.073 1.00 86.56 109 ARG A CA 1
ATOM 871 C C . ARG A 1 109 ? 20.307 -11.001 -34.238 1.00 86.56 109 ARG A C 1
ATOM 873 O O . ARG A 1 109 ? 21.196 -11.780 -34.569 1.00 86.56 109 ARG A O 1
ATOM 880 N N . ARG A 1 110 ? 19.115 -11.029 -34.843 1.00 81.56 110 ARG A N 1
ATOM 881 C CA . ARG A 1 110 ? 18.817 -11.958 -35.944 1.00 81.56 110 ARG A CA 1
ATOM 882 C C . ARG A 1 110 ? 19.446 -11.465 -37.251 1.00 81.56 110 ARG A C 1
ATOM 884 O O . ARG A 1 110 ? 18.826 -10.688 -37.962 1.00 81.56 110 ARG A O 1
ATOM 891 N N . GLY A 1 111 ? 20.635 -11.945 -37.610 1.00 77.75 111 GLY A N 1
ATOM 892 C CA . GLY A 1 111 ? 21.164 -11.827 -38.978 1.00 77.75 111 GLY A CA 1
ATOM 893 C C . GLY A 1 111 ? 22.679 -11.658 -39.065 1.00 77.75 111 GLY A C 1
ATOM 894 O O . GLY A 1 111 ? 23.283 -11.023 -38.217 1.00 77.75 111 GLY A O 1
ATOM 895 N N . PHE A 1 112 ? 23.276 -12.183 -40.139 1.00 76.75 112 PHE A N 1
ATOM 896 C CA . PHE A 1 112 ? 24.734 -12.270 -40.340 1.00 76.75 112 PHE A CA 1
ATOM 897 C C . PHE A 1 112 ? 25.467 -10.931 -40.548 1.00 76.75 112 PHE A C 1
ATOM 899 O O . PHE A 1 112 ? 26.686 -10.921 -40.654 1.00 76.75 112 PHE A O 1
ATOM 906 N N . ASN A 1 113 ? 24.743 -9.813 -40.655 1.00 84.19 113 ASN A N 1
ATOM 907 C CA . ASN A 1 113 ? 25.312 -8.502 -40.987 1.00 84.19 113 ASN A CA 1
ATOM 908 C C . ASN A 1 113 ? 25.079 -7.447 -39.887 1.00 84.19 113 ASN A C 1
ATOM 910 O O . ASN A 1 113 ? 25.273 -6.259 -40.149 1.00 84.19 113 ASN A O 1
ATOM 914 N N . CYS A 1 114 ? 24.635 -7.860 -38.692 1.00 88.19 114 CYS A N 1
ATOM 915 C CA . CYS A 1 114 ? 24.209 -6.968 -37.608 1.00 88.19 114 CYS A CA 1
ATOM 916 C C . CYS A 1 114 ? 24.826 -7.364 -36.257 1.00 88.19 114 CYS A C 1
ATOM 918 O O . CYS A 1 114 ? 24.126 -7.631 -35.283 1.00 88.19 114 CYS A O 1
ATOM 920 N N . ASP A 1 115 ? 26.158 -7.438 -36.224 1.00 84.19 115 ASP A N 1
ATOM 921 C CA . ASP A 1 115 ? 26.896 -8.052 -35.111 1.00 84.19 115 ASP A CA 1
ATOM 922 C C . ASP A 1 115 ? 27.424 -7.038 -34.081 1.00 84.19 115 ASP A C 1
ATOM 924 O O . ASP A 1 115 ? 27.929 -7.423 -33.019 1.00 84.19 115 ASP A O 1
ATOM 928 N N . GLY A 1 116 ? 27.340 -5.734 -34.364 1.00 87.25 116 GLY A N 1
ATOM 929 C CA . GLY A 1 116 ? 27.754 -4.703 -33.419 1.00 87.25 116 GLY A CA 1
ATOM 930 C C . GLY A 1 116 ? 26.894 -4.724 -32.154 1.00 87.25 116 GLY A C 1
ATOM 931 O O . GLY A 1 116 ? 25.678 -4.879 -32.205 1.00 87.25 116 GLY A O 1
ATOM 932 N N . LYS A 1 117 ? 27.509 -4.511 -30.982 1.00 86.00 117 LYS A N 1
ATOM 933 C CA . LYS A 1 117 ? 26.777 -4.435 -29.697 1.00 86.00 117 LYS A CA 1
ATOM 934 C C . LYS A 1 117 ? 25.701 -3.340 -29.678 1.00 86.00 117 LYS A C 1
ATOM 936 O O . LYS A 1 117 ? 24.742 -3.449 -28.920 1.00 86.00 117 LYS A O 1
ATOM 941 N N . SER A 1 118 ? 25.913 -2.291 -30.465 1.00 91.38 118 SER A N 1
ATOM 942 C CA . SER A 1 118 ? 25.043 -1.129 -30.646 1.00 91.38 118 SER A CA 1
ATOM 943 C C . SER A 1 118 ? 24.240 -1.187 -31.952 1.00 91.38 118 SER A C 1
ATOM 945 O O . SER A 1 118 ? 23.515 -0.243 -32.265 1.00 91.38 118 SER A O 1
ATOM 947 N N . ASP A 1 119 ? 24.351 -2.271 -32.717 1.00 93.38 119 ASP A N 1
ATOM 948 C CA . ASP A 1 119 ? 23.569 -2.474 -33.930 1.00 93.38 119 ASP A CA 1
ATOM 949 C C . ASP A 1 119 ? 22.224 -3.124 -33.574 1.00 93.38 119 ASP A C 1
ATOM 951 O O . ASP A 1 119 ? 22.074 -3.788 -32.542 1.00 93.38 119 ASP A O 1
ATOM 955 N N . VAL A 1 120 ? 21.217 -2.899 -34.412 1.00 94.38 120 VAL A N 1
ATOM 956 C CA . VAL A 1 120 ? 19.875 -3.461 -34.236 1.00 94.38 120 VAL A CA 1
ATOM 957 C C . VAL A 1 120 ? 19.345 -3.958 -35.571 1.00 94.38 120 VAL A C 1
ATOM 959 O O . VAL A 1 120 ? 19.337 -3.233 -36.566 1.00 94.38 120 VAL A O 1
ATOM 962 N N . MET A 1 121 ? 18.863 -5.198 -35.583 1.00 95.25 121 MET A N 1
ATOM 963 C CA . MET A 1 121 ? 17.983 -5.679 -36.639 1.00 95.25 121 MET A CA 1
ATOM 964 C C . MET A 1 121 ? 16.546 -5.224 -36.355 1.00 95.25 121 MET A C 1
ATOM 966 O O . MET A 1 121 ? 15.917 -5.713 -35.412 1.00 95.25 121 MET A O 1
ATOM 970 N N . CYS A 1 122 ? 16.029 -4.298 -37.162 1.00 94.56 122 CYS A N 1
ATOM 971 C CA . CYS A 1 122 ? 14.620 -3.913 -37.125 1.00 94.56 122 CYS A CA 1
ATOM 972 C C . CYS A 1 122 ? 13.733 -5.071 -37.609 1.00 94.56 122 CYS A C 1
ATOM 974 O O . CYS A 1 122 ? 14.178 -5.971 -38.325 1.00 94.56 122 CYS A O 1
ATOM 976 N N . LEU A 1 123 ? 12.441 -5.037 -37.284 1.00 91.19 123 LEU A N 1
ATOM 977 C CA . LEU A 1 123 ? 11.517 -6.132 -37.615 1.00 91.19 123 LEU A CA 1
ATOM 978 C C . LEU A 1 123 ? 11.217 -6.258 -39.111 1.00 91.19 123 LEU A C 1
ATOM 980 O O . LEU A 1 123 ? 10.795 -7.314 -39.570 1.00 91.19 123 LEU A O 1
ATOM 984 N N . ASN A 1 124 ? 11.497 -5.213 -39.890 1.00 92.69 124 ASN A N 1
ATOM 985 C CA . ASN A 1 124 ? 11.457 -5.259 -41.352 1.00 92.69 124 ASN A CA 1
ATOM 986 C C . ASN A 1 124 ? 12.707 -5.919 -41.981 1.00 92.69 124 ASN A C 1
ATOM 988 O O . ASN A 1 124 ? 12.850 -5.896 -43.201 1.00 92.69 124 ASN A O 1
ATOM 992 N N . GLY A 1 125 ? 13.630 -6.455 -41.172 1.00 92.25 125 GLY A N 1
ATOM 993 C CA . GLY A 1 125 ? 14.870 -7.090 -41.627 1.00 92.25 125 GLY A CA 1
ATOM 994 C C . GLY A 1 125 ? 15.996 -6.116 -41.992 1.00 92.25 125 GLY A C 1
ATOM 995 O O . GLY A 1 125 ? 17.016 -6.541 -42.534 1.00 92.25 125 GLY A O 1
ATOM 996 N N . THR A 1 126 ? 15.835 -4.818 -41.714 1.00 95.00 126 THR A N 1
ATOM 997 C CA . THR A 1 126 ? 16.895 -3.822 -41.921 1.00 95.00 126 THR A CA 1
ATOM 998 C C . THR A 1 126 ? 17.826 -3.796 -40.717 1.00 95.00 126 THR A C 1
ATOM 1000 O O . THR A 1 126 ? 17.379 -3.588 -39.591 1.00 95.00 126 THR A O 1
ATOM 1003 N N . CYS A 1 127 ? 19.128 -3.953 -40.952 1.00 95.81 127 CYS A N 1
ATOM 1004 C CA . CYS A 1 127 ? 20.132 -3.715 -39.922 1.00 95.81 127 CYS A CA 1
ATOM 1005 C C . CYS A 1 127 ? 20.513 -2.233 -39.890 1.00 95.81 127 CYS A C 1
ATOM 1007 O O . CYS A 1 127 ? 20.959 -1.683 -40.901 1.00 95.81 127 CYS A O 1
ATOM 1009 N N . LEU A 1 128 ? 20.382 -1.605 -38.724 1.00 96.38 128 LEU A N 1
ATOM 1010 C CA . LEU A 1 128 ? 20.827 -0.240 -38.473 1.00 96.38 128 LEU A CA 1
ATOM 1011 C C . LEU A 1 128 ? 22.026 -0.253 -37.522 1.00 96.38 128 LEU A C 1
ATOM 1013 O O . LEU A 1 128 ? 22.000 -0.892 -36.468 1.00 96.38 128 LEU A O 1
ATOM 1017 N N . ARG A 1 129 ? 23.089 0.463 -37.901 1.00 95.94 129 ARG A N 1
ATOM 1018 C CA . ARG A 1 129 ? 24.324 0.544 -37.112 1.00 95.94 129 ARG A CA 1
ATOM 1019 C C . ARG A 1 129 ? 24.232 1.624 -36.046 1.00 95.94 129 ARG A C 1
ATOM 1021 O O . ARG A 1 129 ? 23.805 2.733 -36.354 1.00 95.94 129 ARG A O 1
ATOM 1028 N N . ASN A 1 130 ? 24.703 1.337 -34.832 1.00 94.69 130 ASN A N 1
ATOM 1029 C CA . ASN A 1 130 ? 24.659 2.270 -33.690 1.00 94.69 130 ASN A CA 1
ATOM 1030 C C . ASN A 1 130 ? 23.260 2.844 -33.373 1.00 94.69 130 ASN A C 1
ATOM 1032 O O . ASN A 1 130 ? 23.139 3.941 -32.820 1.00 94.69 130 ASN A O 1
ATOM 1036 N N . ALA A 1 131 ? 22.213 2.110 -33.741 1.00 96.00 131 ALA A N 1
ATOM 1037 C CA . ALA A 1 131 ? 20.822 2.496 -33.527 1.00 96.00 131 ALA A CA 1
ATOM 1038 C C . ALA A 1 131 ? 20.228 1.872 -32.253 1.00 96.00 131 ALA A C 1
ATOM 1040 O O . ALA A 1 131 ? 19.232 2.340 -31.724 1.00 96.00 131 ALA A O 1
ATOM 1041 N N . ARG A 1 132 ? 20.856 0.832 -31.696 1.00 93.19 132 ARG A N 1
ATOM 1042 C CA . ARG A 1 132 ? 20.361 0.169 -30.489 1.00 93.19 132 ARG A CA 1
ATOM 1043 C C . ARG A 1 132 ? 20.538 1.060 -29.260 1.00 93.19 132 ARG A C 1
ATOM 1045 O O . ARG A 1 132 ? 21.665 1.415 -28.913 1.00 93.19 132 ARG A O 1
ATOM 1052 N N . CYS A 1 133 ? 19.453 1.297 -28.524 1.00 91.56 133 CYS A N 1
ATOM 1053 C CA . CYS A 1 133 ? 19.489 1.986 -27.232 1.00 91.56 133 CYS A CA 1
ATOM 1054 C C . CYS A 1 133 ? 20.099 3.394 -27.266 1.00 91.56 133 CYS A C 1
ATOM 1056 O O . CYS A 1 133 ? 20.786 3.792 -26.318 1.00 91.56 133 CYS A O 1
ATOM 1058 N N . ASN A 1 134 ? 19.859 4.157 -28.332 1.00 92.56 134 ASN A N 1
ATOM 1059 C CA . ASN A 1 134 ? 20.431 5.492 -28.513 1.00 92.56 134 ASN A CA 1
ATOM 1060 C C . ASN A 1 134 ? 19.446 6.635 -28.172 1.00 92.56 134 ASN A C 1
ATOM 1062 O O . ASN A 1 134 ? 19.792 7.810 -28.326 1.00 92.56 134 ASN A O 1
ATOM 1066 N N . GLN A 1 135 ? 18.265 6.292 -27.643 1.00 90.56 135 GLN A N 1
ATOM 1067 C CA . GLN A 1 135 ? 17.154 7.185 -27.286 1.00 90.56 135 GLN A CA 1
ATOM 1068 C C . GLN A 1 135 ? 16.425 7.801 -28.489 1.00 90.56 135 GLN A C 1
ATOM 1070 O O . GLN A 1 135 ? 15.700 8.791 -28.325 1.00 90.56 135 GLN A O 1
ATOM 1075 N N . LYS A 1 136 ? 16.591 7.237 -29.684 1.00 93.44 136 LYS A N 1
ATOM 1076 C CA . LYS A 1 136 ? 15.886 7.637 -30.904 1.00 93.44 136 LYS A CA 1
ATOM 1077 C C . LYS A 1 136 ? 15.096 6.440 -31.416 1.00 93.44 136 LYS A C 1
ATOM 1079 O O . LYS A 1 136 ? 15.450 5.308 -31.162 1.00 93.44 136 LYS A O 1
ATOM 1084 N N . HIS A 1 137 ? 13.968 6.692 -32.072 1.00 94.44 137 HIS A N 1
ATOM 1085 C CA . HIS A 1 137 ? 13.219 5.629 -32.747 1.00 94.44 137 HIS A CA 1
ATOM 1086 C C . HIS A 1 137 ? 13.726 5.557 -34.182 1.00 94.44 137 HIS A C 1
ATOM 1088 O O . HIS A 1 137 ? 13.170 6.208 -35.066 1.00 94.44 137 HIS A O 1
ATOM 1094 N N . ASP A 1 138 ? 14.833 4.845 -34.381 1.00 96.50 138 ASP A N 1
ATOM 1095 C CA . ASP A 1 138 ? 15.436 4.646 -35.698 1.00 96.50 138 ASP A CA 1
ATOM 1096 C C . ASP A 1 138 ? 14.733 3.509 -36.460 1.00 96.50 138 ASP A C 1
ATOM 1098 O O . ASP A 1 138 ? 14.610 3.568 -37.687 1.00 96.50 138 ASP A O 1
ATOM 1102 N N . CYS A 1 139 ? 14.215 2.495 -35.754 1.00 96.25 139 CYS A N 1
ATOM 1103 C CA . CYS A 1 139 ? 13.33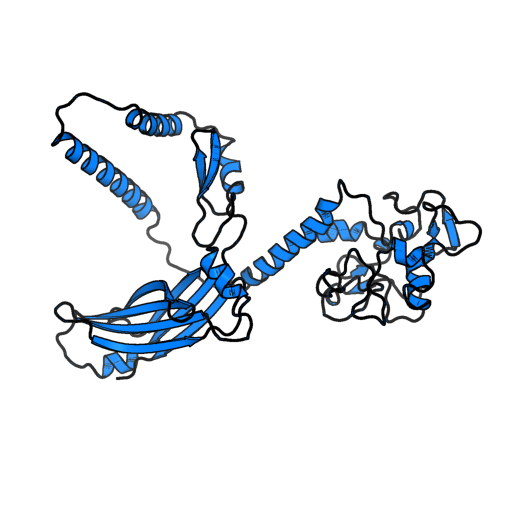5 1.493 -36.355 1.00 96.25 139 CYS A CA 1
ATOM 1104 C C . CYS A 1 139 ? 11.877 1.981 -36.439 1.00 96.25 139 CYS A C 1
ATOM 1106 O O . CYS A 1 139 ? 11.429 2.833 -35.670 1.00 96.25 139 CYS A O 1
ATOM 1108 N N . LEU A 1 140 ? 11.102 1.384 -37.356 1.00 95.12 140 LEU A N 1
ATOM 1109 C CA . LEU A 1 140 ? 9.737 1.815 -37.691 1.00 95.12 140 LEU A CA 1
ATOM 1110 C C . LEU A 1 140 ? 8.799 1.900 -36.476 1.00 95.12 140 LEU A C 1
ATOM 1112 O O . LEU A 1 140 ? 7.938 2.778 -36.436 1.00 95.12 140 LEU A O 1
ATOM 1116 N N . ASN A 1 141 ? 8.947 0.999 -35.502 1.00 94.81 141 ASN A N 1
ATOM 1117 C CA . ASN A 1 141 ? 8.090 0.923 -34.322 1.00 94.81 141 ASN A CA 1
ATOM 1118 C C . ASN A 1 141 ? 8.846 1.207 -33.018 1.00 94.81 141 ASN A C 1
ATOM 1120 O O . ASN A 1 141 ? 8.361 0.863 -31.937 1.00 94.81 141 ASN A O 1
ATOM 1124 N N . GLY A 1 142 ? 10.033 1.817 -33.094 1.00 94.25 142 GLY A N 1
ATOM 1125 C CA . GLY A 1 142 ? 10.878 2.066 -31.924 1.00 94.25 142 GLY A CA 1
ATOM 1126 C C . GLY A 1 142 ? 11.370 0.783 -31.242 1.00 94.25 142 GLY A C 1
ATOM 1127 O O . GLY A 1 142 ? 11.672 0.791 -30.046 1.00 94.25 142 GLY A O 1
ATOM 1128 N N . GLU A 1 143 ? 11.379 -0.353 -31.949 1.00 93.69 143 GLU A N 1
ATOM 1129 C CA . GLU A 1 143 ? 11.816 -1.644 -31.407 1.00 93.69 143 GLU A CA 1
ATOM 1130 C C . GLU A 1 143 ? 13.318 -1.684 -31.076 1.00 93.69 143 GLU A C 1
ATOM 1132 O O . GLU A 1 143 ? 13.754 -2.453 -30.219 1.00 93.69 143 GLU A O 1
ATOM 1137 N N . ASP A 1 144 ? 14.099 -0.792 -31.678 1.00 94.44 144 ASP A N 1
ATOM 1138 C CA . ASP A 1 144 ? 15.487 -0.484 -31.341 1.00 94.44 144 ASP A CA 1
ATOM 1139 C C . ASP A 1 144 ? 15.672 0.053 -29.926 1.00 94.44 144 ASP A C 1
ATOM 1141 O O . ASP A 1 144 ? 16.759 -0.079 -29.359 1.00 94.44 144 ASP A O 1
ATOM 1145 N N . GLU A 1 145 ? 14.596 0.524 -29.301 1.00 92.94 145 GLU A N 1
ATOM 1146 C CA . GLU A 1 145 ? 14.569 0.962 -27.909 1.00 92.94 145 GLU A CA 1
ATOM 1147 C C . GLU A 1 145 ? 13.951 -0.085 -26.959 1.00 92.94 145 GLU A C 1
ATOM 1149 O O . GLU A 1 145 ? 13.801 0.135 -25.751 1.00 92.94 145 GLU A O 1
ATOM 1154 N N . TYR A 1 146 ? 13.606 -1.278 -27.467 1.00 90.25 146 TYR A N 1
ATOM 1155 C CA . TYR A 1 146 ? 12.981 -2.336 -26.669 1.00 90.25 146 TYR A CA 1
ATOM 1156 C C . TYR A 1 146 ? 13.915 -2.897 -25.604 1.00 90.25 146 TYR A C 1
ATOM 1158 O O . TYR A 1 146 ? 14.989 -3.384 -25.923 1.00 90.25 146 TYR A O 1
ATOM 1166 N N . TRP A 1 147 ? 13.523 -2.857 -24.326 1.00 86.06 147 TRP A N 1
ATOM 1167 C CA . TRP A 1 147 ? 14.346 -3.355 -23.207 1.00 86.06 147 TRP A CA 1
ATOM 1168 C C . TRP A 1 147 ? 15.746 -2.719 -23.093 1.00 86.06 147 TRP A C 1
ATOM 1170 O O . TRP A 1 147 ? 16.683 -3.342 -22.601 1.00 86.06 147 TRP A O 1
ATOM 1180 N N . CYS A 1 148 ? 15.893 -1.461 -23.507 1.00 85.19 148 CYS A N 1
ATOM 1181 C CA . CYS A 1 148 ? 17.112 -0.701 -23.257 1.00 85.19 148 CYS A CA 1
ATOM 1182 C C . CYS A 1 148 ? 17.244 -0.279 -21.795 1.00 85.19 148 CYS A C 1
ATOM 1184 O O . CYS A 1 148 ? 16.307 0.254 -21.193 1.00 85.19 148 CYS A O 1
ATOM 1186 N N . PHE A 1 149 ? 18.440 -0.474 -21.244 1.00 73.06 149 PHE A N 1
ATOM 1187 C CA . PHE A 1 149 ? 18.851 0.118 -19.979 1.00 73.06 149 PHE A CA 1
ATOM 1188 C C . PHE A 1 149 ? 19.797 1.273 -20.291 1.00 73.06 149 PHE A C 1
ATOM 1190 O O . PHE A 1 149 ? 20.974 1.059 -20.559 1.00 73.06 149 PHE A O 1
ATOM 1197 N N . TYR A 1 150 ? 19.288 2.503 -20.296 1.00 70.94 150 TYR A N 1
ATOM 1198 C CA . TYR A 1 150 ? 20.173 3.664 -20.351 1.00 70.94 150 TYR A CA 1
ATOM 1199 C C . TYR A 1 150 ? 20.899 3.782 -19.008 1.00 70.94 150 TYR A C 1
ATOM 1201 O O . TYR A 1 150 ? 20.265 3.692 -17.952 1.00 70.94 150 TYR A O 1
ATOM 1209 N N . ASP A 1 151 ? 22.221 3.922 -19.078 1.00 48.69 151 ASP A N 1
ATOM 1210 C CA . ASP A 1 151 ? 23.150 3.836 -17.954 1.00 48.69 151 ASP A CA 1
ATOM 1211 C C . ASP A 1 151 ? 22.831 4.826 -16.810 1.00 48.69 151 ASP A C 1
ATOM 1213 O O . ASP A 1 151 ? 22.111 5.820 -16.950 1.00 48.69 151 ASP A O 1
ATOM 1217 N N . VAL A 1 152 ? 23.372 4.490 -15.645 1.00 48.69 152 VAL A N 1
ATOM 1218 C CA . VAL A 1 152 ? 22.784 4.558 -14.298 1.00 48.69 152 VAL A CA 1
ATOM 1219 C C . VAL A 1 152 ? 22.545 5.970 -13.726 1.00 48.69 152 VAL A C 1
ATOM 1221 O O . VAL A 1 152 ? 21.784 6.115 -12.766 1.00 48.69 152 VAL A O 1
ATOM 1224 N N . ASP A 1 153 ? 23.080 7.031 -14.327 1.00 45.03 153 ASP A N 1
ATOM 1225 C CA . ASP A 1 153 ? 23.179 8.335 -13.649 1.00 45.03 153 ASP A CA 1
ATOM 1226 C C . ASP A 1 153 ? 21.957 9.261 -13.784 1.00 45.03 153 ASP A C 1
ATOM 1228 O O . ASP A 1 153 ? 21.737 10.117 -12.925 1.00 45.03 153 ASP A O 1
ATOM 1232 N N . SER A 1 154 ? 21.099 9.089 -14.800 1.00 45.56 154 SER A N 1
ATOM 1233 C CA . SER A 1 154 ? 19.891 9.934 -14.954 1.00 45.56 154 SER A CA 1
ATOM 1234 C C . SER A 1 154 ? 18.565 9.176 -14.817 1.00 45.56 154 SER A C 1
ATOM 1236 O O . SER A 1 154 ? 17.545 9.756 -14.425 1.00 45.56 154 SER A O 1
ATOM 1238 N N . TYR A 1 155 ? 18.565 7.861 -15.058 1.00 44.44 155 TYR A N 1
ATOM 1239 C CA . TYR A 1 155 ? 17.343 7.050 -15.111 1.00 44.44 155 TYR A CA 1
ATOM 1240 C C . TYR A 1 155 ? 16.996 6.340 -13.794 1.00 44.44 155 TYR A C 1
ATOM 1242 O O . TYR A 1 155 ? 15.859 5.890 -13.606 1.00 44.44 155 TYR A O 1
ATOM 1250 N N . ASP A 1 156 ? 17.910 6.360 -12.816 1.00 47.56 156 ASP A N 1
ATOM 1251 C CA . ASP A 1 156 ? 17.613 6.011 -11.423 1.00 47.56 156 ASP A CA 1
ATOM 1252 C C . ASP A 1 156 ? 16.542 6.935 -10.814 1.00 47.56 156 ASP A C 1
ATOM 1254 O O . ASP A 1 156 ? 15.949 6.630 -9.786 1.00 47.56 156 ASP A O 1
ATOM 1258 N N . GLN A 1 157 ? 16.185 8.038 -11.476 1.00 46.66 157 GLN A N 1
ATOM 1259 C CA . GLN A 1 157 ? 15.010 8.798 -11.086 1.00 46.66 157 GLN A CA 1
ATOM 1260 C C . GLN A 1 157 ? 13.722 8.228 -11.676 1.00 46.66 157 GLN A C 1
ATOM 1262 O O . GLN A 1 157 ? 12.764 8.142 -10.942 1.00 46.66 157 GLN A O 1
ATOM 1267 N N . GLY A 1 158 ? 13.624 7.777 -12.925 1.00 41.84 158 GLY A N 1
ATOM 1268 C CA . GLY A 1 158 ? 12.328 7.413 -13.530 1.00 41.84 158 GLY A CA 1
ATOM 1269 C C . GLY A 1 158 ? 11.681 6.163 -12.925 1.00 41.84 158 GLY A C 1
ATOM 1270 O O . GLY A 1 158 ? 10.569 6.211 -12.395 1.00 41.84 158 GLY A O 1
ATOM 1271 N N . THR A 1 159 ? 12.397 5.041 -12.958 1.00 46.41 159 THR A N 1
ATOM 1272 C CA . THR A 1 159 ? 11.896 3.728 -12.516 1.00 46.41 159 THR A CA 1
ATOM 1273 C C . THR A 1 159 ? 11.919 3.606 -10.995 1.00 46.41 159 THR A C 1
ATOM 1275 O O . THR A 1 159 ? 11.006 3.031 -10.402 1.00 46.41 159 THR A O 1
ATOM 1278 N N . LYS A 1 160 ? 12.919 4.202 -10.328 1.00 48.38 160 LYS A N 1
ATOM 1279 C CA . LYS A 1 160 ? 12.969 4.299 -8.862 1.00 48.38 160 LYS A CA 1
ATOM 1280 C C . LYS A 1 160 ? 11.903 5.269 -8.352 1.00 48.38 160 LYS A C 1
ATOM 1282 O O . LYS A 1 160 ? 11.238 4.930 -7.381 1.00 48.38 160 LYS A O 1
ATOM 1287 N N . ARG A 1 161 ? 11.632 6.398 -9.027 1.00 43.81 161 ARG A N 1
ATOM 1288 C CA . ARG A 1 161 ? 10.522 7.309 -8.679 1.00 43.81 161 ARG A CA 1
ATOM 1289 C C . ARG A 1 161 ? 9.173 6.721 -9.009 1.00 43.81 161 ARG A C 1
ATOM 1291 O O . ARG A 1 161 ? 8.312 6.874 -8.173 1.00 43.81 161 ARG A O 1
ATOM 1298 N N . TYR A 1 162 ? 8.979 5.983 -10.101 1.00 44.50 162 TYR A N 1
ATOM 1299 C CA . TYR A 1 162 ? 7.742 5.226 -10.312 1.00 44.50 162 TYR A CA 1
ATOM 1300 C C . TYR A 1 162 ? 7.565 4.151 -9.235 1.00 44.50 162 TYR A C 1
ATOM 1302 O O . TYR A 1 162 ? 6.475 3.996 -8.707 1.00 44.50 162 TYR A O 1
ATOM 1310 N N . ARG A 1 163 ? 8.625 3.446 -8.817 1.00 54.06 163 ARG A N 1
ATOM 1311 C CA . ARG A 1 163 ? 8.558 2.478 -7.706 1.00 54.06 163 ARG A CA 1
ATOM 1312 C C . ARG A 1 163 ? 8.329 3.154 -6.350 1.00 54.06 163 ARG A C 1
ATOM 1314 O O . ARG A 1 163 ? 7.605 2.602 -5.529 1.00 54.06 163 ARG A O 1
ATOM 1321 N N . ILE A 1 164 ? 8.880 4.345 -6.115 1.00 51.03 164 ILE A N 1
ATOM 1322 C CA . ILE A 1 164 ? 8.623 5.186 -4.934 1.00 51.03 164 ILE A CA 1
ATOM 1323 C C . ILE A 1 164 ? 7.204 5.758 -4.987 1.00 51.03 164 ILE A C 1
ATOM 1325 O O . ILE A 1 164 ? 6.509 5.719 -3.985 1.00 51.03 164 ILE A O 1
ATOM 1329 N N . GLU A 1 165 ? 6.745 6.243 -6.136 1.00 44.09 165 GLU A N 1
ATOM 1330 C CA . GLU A 1 165 ? 5.416 6.804 -6.388 1.00 44.09 165 GLU A CA 1
ATOM 1331 C C . GLU A 1 165 ? 4.354 5.708 -6.369 1.00 44.09 165 GLU A C 1
ATOM 1333 O O . GLU A 1 165 ? 3.285 5.961 -5.850 1.00 44.09 165 GLU A O 1
ATOM 1338 N N . ARG A 1 166 ? 4.645 4.477 -6.808 1.00 46.97 166 ARG A N 1
ATOM 1339 C CA . ARG A 1 166 ? 3.785 3.291 -6.675 1.00 46.97 166 ARG A CA 1
ATOM 1340 C C . ARG A 1 166 ? 3.784 2.762 -5.251 1.00 46.97 166 ARG A C 1
ATOM 1342 O O . ARG A 1 166 ? 2.726 2.405 -4.756 1.00 46.97 166 ARG A O 1
ATOM 1349 N N . ARG A 1 167 ? 4.918 2.778 -4.542 1.00 50.50 167 ARG A N 1
ATOM 1350 C CA . ARG A 1 167 ? 4.955 2.515 -3.093 1.00 50.50 167 ARG A CA 1
ATOM 1351 C C . ARG A 1 167 ? 4.119 3.562 -2.342 1.00 50.50 167 ARG A C 1
ATOM 1353 O O . ARG A 1 167 ? 3.290 3.181 -1.527 1.00 50.50 167 ARG A O 1
ATOM 1360 N N . ARG A 1 168 ? 4.236 4.845 -2.706 1.00 49.16 168 ARG A N 1
ATOM 1361 C CA . ARG A 1 168 ? 3.418 5.966 -2.208 1.00 49.16 168 ARG A CA 1
ATOM 1362 C C . ARG A 1 168 ? 1.960 5.897 -2.669 1.00 49.16 168 ARG A C 1
ATOM 1364 O O . ARG A 1 168 ? 1.095 6.313 -1.918 1.00 49.16 168 ARG A O 1
ATOM 1371 N N . PHE A 1 169 ? 1.670 5.360 -3.853 1.00 39.97 169 PHE A N 1
ATOM 1372 C CA . PHE A 1 169 ? 0.327 5.220 -4.422 1.00 39.97 169 PHE A CA 1
ATOM 1373 C C . PHE A 1 169 ? -0.396 4.004 -3.863 1.00 39.97 169 PHE A C 1
ATOM 1375 O O . PHE A 1 169 ? -1.570 4.090 -3.574 1.00 39.97 169 PHE A O 1
ATOM 1382 N N . LEU A 1 170 ? 0.275 2.883 -3.623 1.00 44.84 170 LEU A N 1
ATOM 1383 C CA . LEU A 1 170 ? -0.289 1.773 -2.854 1.00 44.84 170 LEU A CA 1
ATOM 1384 C C . LEU A 1 170 ? -0.520 2.205 -1.395 1.00 44.84 170 LEU A C 1
ATOM 1386 O O . LEU A 1 170 ? -1.540 1.853 -0.807 1.00 44.84 170 LEU A O 1
ATOM 1390 N N . GLN A 1 171 ? 0.351 3.063 -0.847 1.00 47.19 171 GLN A N 1
ATOM 1391 C CA . GLN A 1 171 ? 0.116 3.756 0.426 1.00 47.19 171 GLN A CA 1
ATOM 1392 C C . GLN A 1 171 ? -1.049 4.775 0.343 1.00 47.19 171 GLN A C 1
ATOM 1394 O O . GLN A 1 171 ? -1.838 4.875 1.281 1.00 47.19 171 GLN A O 1
ATOM 1399 N N . SER A 1 172 ? -1.241 5.489 -0.776 1.00 39.84 172 SER A N 1
ATOM 1400 C CA . SER A 1 172 ? -2.285 6.518 -0.937 1.00 39.84 172 SER A CA 1
ATOM 1401 C C . SER A 1 172 ? -3.628 5.999 -1.471 1.00 39.84 172 SER A C 1
ATOM 1403 O O . SER A 1 172 ? -4.662 6.588 -1.179 1.00 39.84 172 SER A O 1
ATOM 1405 N N . LYS A 1 173 ? -3.678 4.858 -2.163 1.00 34.28 173 LYS A N 1
ATOM 1406 C CA . LYS A 1 173 ? -4.900 4.158 -2.600 1.00 34.28 173 LYS A CA 1
ATOM 1407 C C . LYS A 1 173 ? -5.557 3.451 -1.412 1.00 34.28 173 LYS A C 1
ATOM 1409 O O . LYS A 1 173 ? -6.776 3.439 -1.323 1.00 34.28 173 LYS A O 1
ATOM 1414 N N . ALA A 1 174 ? -4.769 3.047 -0.407 1.00 40.47 174 ALA A N 1
ATOM 1415 C CA . ALA A 1 174 ? -5.278 2.772 0.942 1.00 40.47 174 ALA A CA 1
ATOM 1416 C C . ALA A 1 174 ? -5.836 4.032 1.653 1.00 40.47 174 ALA A C 1
ATOM 1418 O O . ALA A 1 174 ? -6.542 3.925 2.657 1.00 40.47 174 ALA A O 1
ATOM 1419 N N . THR A 1 175 ? -5.546 5.229 1.130 1.00 39.59 175 THR A N 1
ATOM 1420 C CA . THR A 1 175 ? -5.988 6.530 1.663 1.00 39.59 175 THR A CA 1
ATOM 1421 C C . THR A 1 175 ? -7.170 7.135 0.875 1.00 39.59 175 THR A C 1
ATOM 1423 O O . THR A 1 175 ? -7.862 7.998 1.407 1.00 39.59 175 THR A O 1
ATOM 1426 N N . LEU A 1 176 ? -7.482 6.664 -0.342 1.00 29.44 176 LEU A N 1
ATOM 1427 C CA . LEU A 1 176 ? -8.520 7.257 -1.206 1.00 29.44 176 LEU A CA 1
ATOM 1428 C C . LEU A 1 176 ? -9.922 6.635 -1.082 1.00 29.44 176 LEU A C 1
ATOM 1430 O O . LEU A 1 176 ? -10.890 7.278 -1.466 1.00 29.44 176 LEU A O 1
ATOM 1434 N N . THR A 1 177 ? -10.086 5.496 -0.404 1.00 33.12 177 THR A N 1
ATOM 1435 C CA . THR A 1 177 ? -11.408 5.008 0.060 1.00 33.12 177 THR A CA 1
ATOM 1436 C C . THR A 1 177 ? -11.852 5.657 1.386 1.00 33.12 177 THR A C 1
ATOM 1438 O O . THR A 1 177 ? -12.576 5.055 2.180 1.00 33.12 177 THR A O 1
ATOM 1441 N N . GLN A 1 178 ? -11.371 6.871 1.688 1.00 39.69 178 GLN A N 1
ATOM 1442 C CA . GLN A 1 178 ? -11.726 7.627 2.903 1.00 39.69 178 GLN A CA 1
ATOM 1443 C C . GLN A 1 178 ? -12.168 9.072 2.661 1.00 39.69 178 GLN A C 1
ATOM 1445 O O . GLN A 1 178 ? -12.453 9.771 3.631 1.00 39.69 178 GLN A O 1
ATOM 1450 N N . TYR A 1 179 ? -12.296 9.513 1.412 1.00 31.19 179 TYR A N 1
ATOM 1451 C CA . TYR A 1 179 ? -12.915 10.803 1.117 1.00 31.19 179 TYR A CA 1
ATOM 1452 C C . TYR A 1 179 ? -14.313 10.601 0.557 1.00 31.19 179 TYR A C 1
ATOM 1454 O O . TYR A 1 179 ? -14.541 10.803 -0.621 1.00 31.19 179 TYR A O 1
ATOM 1462 N N . LEU A 1 180 ? -15.226 10.187 1.434 1.00 32.25 180 LEU A N 1
ATOM 1463 C CA . LEU A 1 180 ? -16.600 10.679 1.495 1.00 32.25 180 LEU A CA 1
ATOM 1464 C C . LEU A 1 180 ? -17.068 10.486 2.950 1.00 32.25 180 LEU A C 1
ATOM 1466 O O . LEU A 1 180 ? -16.925 9.407 3.524 1.00 32.25 180 LEU A O 1
ATOM 1470 N N . PHE A 1 181 ? -17.583 11.575 3.523 1.00 33.09 181 PHE A N 1
ATOM 1471 C CA . PHE A 1 181 ? -18.088 11.781 4.890 1.00 33.09 181 PHE A CA 1
ATOM 1472 C C . PHE A 1 181 ? -17.082 12.132 6.001 1.00 33.09 181 PHE A C 1
ATOM 1474 O O . PHE A 1 181 ? -16.572 11.288 6.739 1.00 33.09 181 PHE A O 1
ATOM 1481 N N . SER A 1 182 ? -16.974 13.442 6.238 1.00 29.23 182 SER A N 1
ATOM 1482 C CA . SER A 1 182 ? -17.336 14.004 7.545 1.00 29.23 182 SER A CA 1
ATOM 1483 C C . SER A 1 182 ? -17.824 15.450 7.382 1.00 29.23 182 SER A C 1
ATOM 1485 O O . SER A 1 182 ? -16.990 16.335 7.213 1.00 29.23 182 SER A O 1
ATOM 1487 N N . PRO A 1 183 ? -19.134 15.735 7.492 1.00 39.47 183 PRO A N 1
ATOM 1488 C CA . PRO A 1 183 ? -19.574 17.034 7.970 1.00 39.47 183 PRO A CA 1
ATOM 1489 C C . PRO A 1 183 ? -19.342 17.065 9.488 1.00 39.47 183 PRO A C 1
ATOM 1491 O O . PRO A 1 183 ? -19.950 16.301 10.237 1.00 39.47 183 PRO A O 1
ATOM 1494 N N . ARG A 1 184 ? -18.435 17.924 9.957 1.00 36.44 184 ARG A N 1
ATOM 1495 C CA . ARG A 1 184 ? -18.504 18.457 11.322 1.00 36.44 184 ARG A CA 1
ATOM 1496 C C . ARG A 1 184 ? -18.583 19.969 11.209 1.00 36.44 184 ARG A C 1
ATOM 1498 O O . ARG A 1 184 ? -17.624 20.606 10.802 1.00 36.44 184 ARG A O 1
ATOM 1505 N N . THR A 1 185 ? -19.792 20.449 11.485 1.00 37.75 185 THR A N 1
ATOM 1506 C CA . THR A 1 185 ? -20.137 21.745 12.077 1.00 37.75 185 THR A CA 1
ATOM 1507 C C . THR A 1 185 ? -19.044 22.804 12.034 1.00 37.75 185 THR A C 1
ATOM 1509 O O . THR A 1 185 ? -18.146 22.839 12.872 1.00 37.75 185 THR A O 1
ATOM 1512 N N . ILE A 1 186 ? -19.232 23.696 11.067 1.00 40.94 186 ILE A N 1
ATOM 1513 C CA . ILE A 1 186 ? -18.748 25.068 11.038 1.00 40.94 186 ILE A CA 1
ATOM 1514 C C . ILE A 1 186 ? -19.409 25.797 12.211 1.00 40.94 186 ILE A C 1
ATOM 1516 O O . ILE A 1 186 ? -20.579 26.151 12.144 1.00 40.94 186 ILE A O 1
ATOM 1520 N N . HIS A 1 187 ? -18.685 25.934 13.311 1.00 39.41 187 HIS A N 1
ATOM 1521 C CA . HIS A 1 187 ? -18.701 27.123 14.153 1.00 39.41 187 HIS A CA 1
ATOM 1522 C C . HIS A 1 187 ? -17.545 26.992 15.146 1.00 39.41 187 HIS A C 1
ATOM 1524 O O . HIS A 1 187 ? -17.382 25.945 15.768 1.00 39.41 187 HIS A O 1
ATOM 1530 N N . ASP A 1 188 ? -16.789 28.081 15.293 1.00 45.50 188 ASP A N 1
ATOM 1531 C CA . ASP A 1 188 ? -15.862 28.345 16.403 1.00 45.50 188 ASP A CA 1
ATOM 1532 C C . ASP A 1 188 ? -14.360 28.030 16.223 1.00 45.50 188 ASP A C 1
ATOM 1534 O O . ASP A 1 188 ? -13.664 27.665 17.171 1.00 45.50 188 ASP A O 1
ATOM 1538 N N . GLU A 1 189 ? -13.816 28.237 15.017 1.00 41.62 189 GLU A N 1
ATOM 1539 C CA . GLU A 1 189 ? -12.362 28.146 14.774 1.00 41.62 189 GLU A CA 1
ATOM 1540 C C . GLU A 1 189 ? -11.606 29.469 15.037 1.00 41.62 189 GLU A C 1
ATOM 1542 O O . GLU A 1 189 ? -10.455 29.432 15.459 1.00 41.62 189 GLU A O 1
ATOM 1547 N N . GLN A 1 190 ? -12.256 30.637 14.931 1.00 42.25 190 GLN A N 1
ATOM 1548 C CA . GLN A 1 190 ? -11.615 31.930 15.247 1.00 42.25 190 GLN A CA 1
ATOM 1549 C C . GLN A 1 190 ? -11.487 32.192 16.755 1.00 42.25 190 GLN A C 1
ATOM 1551 O O . GLN A 1 190 ? -10.483 32.737 17.210 1.00 42.25 190 GLN A O 1
ATOM 1556 N N . THR A 1 191 ? -12.455 31.747 17.557 1.00 42.81 191 THR A N 1
ATOM 1557 C CA . THR A 1 191 ? -12.434 31.951 19.014 1.00 42.81 191 THR A CA 1
ATOM 1558 C C . THR A 1 191 ? -11.357 31.098 19.689 1.00 42.81 191 THR A C 1
ATOM 1560 O O . THR A 1 191 ? -10.779 31.506 20.692 1.00 42.81 191 THR A O 1
ATOM 1563 N N . ARG A 1 192 ? -11.017 29.936 19.112 1.00 43.34 192 ARG A N 1
ATOM 1564 C CA . ARG A 1 192 ? -9.993 29.032 19.661 1.00 43.34 192 ARG A CA 1
ATOM 1565 C C . ARG A 1 192 ? -8.564 29.452 19.355 1.00 43.34 192 ARG A C 1
ATOM 1567 O O . ARG A 1 192 ? -7.692 29.189 20.175 1.00 43.34 192 ARG A O 1
ATOM 1574 N N . GLU A 1 193 ? -8.317 30.107 18.226 1.00 44.22 193 GLU A N 1
ATOM 1575 C CA . GLU A 1 193 ? -6.982 30.626 17.912 1.00 44.22 193 GLU A CA 1
ATOM 1576 C C . GLU A 1 193 ? -6.642 31.825 18.816 1.00 44.22 193 GLU A C 1
ATOM 1578 O O . GLU A 1 193 ? -5.537 31.898 19.351 1.00 44.22 193 GLU A O 1
ATOM 1583 N N . ILE A 1 194 ? -7.634 32.675 19.114 1.00 47.88 194 ILE A N 1
ATOM 1584 C CA . ILE A 1 194 ? -7.512 33.776 20.083 1.00 47.88 194 ILE A CA 1
ATOM 1585 C C . ILE A 1 194 ? -7.367 33.235 21.515 1.00 47.88 194 ILE A C 1
ATOM 1587 O O . ILE A 1 194 ? -6.452 33.635 22.226 1.00 47.88 194 ILE A O 1
ATOM 1591 N N . GLN A 1 195 ? -8.175 32.248 21.922 1.00 50.75 195 GLN A N 1
ATOM 1592 C CA . GLN A 1 195 ? -8.063 31.641 23.257 1.00 50.75 195 GLN A CA 1
ATOM 1593 C C . GLN A 1 195 ? -6.747 30.883 23.474 1.00 50.75 195 GLN A C 1
ATOM 1595 O O . GLN A 1 195 ? -6.244 30.850 24.595 1.00 50.75 195 GLN A O 1
ATOM 1600 N N . LEU A 1 196 ? -6.172 30.271 22.433 1.00 47.97 196 LEU A N 1
ATOM 1601 C CA . LEU A 1 196 ? -4.875 29.598 22.533 1.00 47.97 196 LEU A CA 1
ATOM 1602 C C . LEU A 1 196 ? -3.734 30.615 22.674 1.00 47.97 196 LEU A C 1
ATOM 1604 O O . LEU A 1 196 ? -2.824 30.393 23.471 1.00 47.97 196 LEU A O 1
ATOM 1608 N N . LEU A 1 197 ? -3.805 31.736 21.952 1.00 48.09 197 LEU A N 1
ATOM 1609 C CA . LEU A 1 197 ? -2.839 32.829 22.069 1.00 48.09 197 LEU A CA 1
ATOM 1610 C C . LEU A 1 197 ? -2.943 33.536 23.431 1.00 48.09 197 LEU A C 1
ATOM 1612 O O . LEU A 1 197 ? -1.915 33.713 24.082 1.00 48.09 197 LEU A O 1
ATOM 1616 N N . ASP A 1 198 ? -4.154 33.805 23.925 1.00 57.78 198 ASP A N 1
ATOM 1617 C CA . ASP A 1 198 ? -4.387 34.379 25.260 1.00 57.78 198 ASP A CA 1
ATOM 1618 C C . ASP A 1 198 ? -3.935 33.430 26.381 1.00 57.78 198 ASP A C 1
ATOM 1620 O O . ASP A 1 198 ? -3.373 33.8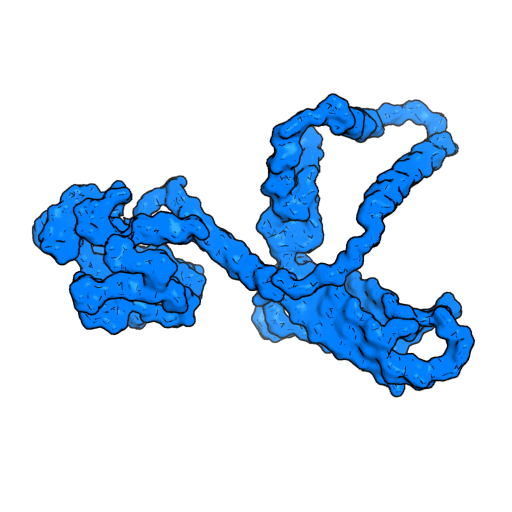57 27.392 1.00 57.78 198 ASP A O 1
ATOM 1624 N N . HIS A 1 199 ? -4.128 32.118 26.209 1.00 54.22 199 HIS A N 1
ATOM 1625 C CA . HIS A 1 199 ? -3.678 31.124 27.183 1.00 54.22 199 HIS A CA 1
ATOM 1626 C C . HIS A 1 199 ? -2.147 31.017 27.227 1.00 54.22 199 HIS A C 1
ATOM 1628 O O . HIS A 1 199 ? -1.562 30.935 28.310 1.00 54.22 199 HIS A O 1
ATOM 1634 N N . ILE A 1 200 ? -1.482 31.077 26.069 1.00 51.47 200 ILE A N 1
ATOM 1635 C CA . ILE A 1 200 ? -0.016 31.119 25.980 1.00 51.47 200 ILE A CA 1
ATOM 1636 C C . ILE A 1 200 ? 0.515 32.425 26.585 1.00 51.47 200 ILE A C 1
ATOM 1638 O O . ILE A 1 200 ? 1.466 32.389 27.369 1.00 51.47 200 ILE A O 1
ATOM 1642 N N . GLU A 1 201 ? -0.118 33.567 26.319 1.00 62.12 201 GLU A N 1
ATOM 1643 C CA . GLU A 1 201 ? 0.274 34.852 26.902 1.00 62.12 201 GLU A CA 1
ATOM 1644 C C . GLU A 1 201 ? 0.106 34.859 28.431 1.00 62.12 201 GLU A C 1
ATOM 1646 O O . GLU A 1 201 ? 1.004 35.296 29.159 1.00 62.12 201 GLU A O 1
ATOM 1651 N N . HIS A 1 202 ? -0.988 34.288 28.942 1.00 60.72 202 HIS A N 1
ATOM 1652 C CA . HIS A 1 202 ? -1.234 34.189 30.378 1.00 60.72 202 HIS A CA 1
ATOM 1653 C C . HIS A 1 202 ? -0.225 33.264 31.081 1.00 60.72 202 HIS A C 1
ATOM 1655 O O . HIS A 1 202 ? 0.275 33.624 32.152 1.00 60.72 202 HIS A O 1
ATOM 1661 N N . ILE A 1 203 ? 0.123 32.113 30.494 1.00 53.06 203 ILE A N 1
ATOM 1662 C CA . ILE A 1 203 ? 1.136 31.197 31.052 1.00 53.06 203 ILE A CA 1
ATOM 1663 C C . ILE A 1 203 ? 2.515 31.868 31.080 1.00 53.06 203 ILE A C 1
ATOM 1665 O O . ILE A 1 203 ? 3.247 31.749 32.067 1.00 53.06 203 ILE A O 1
ATOM 1669 N N . THR A 1 204 ? 2.864 32.608 30.027 1.00 54.12 204 THR A N 1
ATOM 1670 C CA . THR A 1 204 ? 4.152 33.312 29.945 1.00 54.12 204 THR A CA 1
ATOM 1671 C C . THR A 1 204 ? 4.230 34.434 30.988 1.00 54.12 204 THR A C 1
ATOM 1673 O O . THR A 1 204 ? 5.213 34.525 31.725 1.00 54.12 204 THR A O 1
ATOM 1676 N N . LYS A 1 205 ? 3.153 35.217 31.157 1.00 61.59 205 LYS A N 1
ATOM 1677 C CA . LYS A 1 205 ? 3.060 36.280 32.175 1.00 61.59 205 LYS A CA 1
ATOM 1678 C C . LYS A 1 205 ? 3.032 35.746 33.612 1.00 61.59 205 LYS A C 1
ATOM 1680 O O . LYS A 1 205 ? 3.678 36.333 34.481 1.00 61.59 205 LYS A O 1
ATOM 1685 N N . SER A 1 206 ? 2.347 34.630 33.886 1.00 56.31 206 SER A N 1
ATOM 1686 C CA . SER A 1 206 ? 2.301 34.059 35.244 1.00 56.31 206 SER A CA 1
ATOM 1687 C C . SER A 1 206 ? 3.656 33.482 35.666 1.00 56.31 206 SER A C 1
ATOM 1689 O O . SER A 1 206 ? 4.042 33.614 36.828 1.00 56.31 206 SER A O 1
ATOM 1691 N N . ARG A 1 207 ? 4.417 32.907 34.724 1.00 49.91 207 ARG A N 1
ATOM 1692 C CA . ARG A 1 207 ? 5.793 32.449 34.968 1.00 49.91 207 ARG A CA 1
ATOM 1693 C C . ARG A 1 207 ? 6.761 33.613 35.182 1.00 49.91 207 ARG A C 1
ATOM 1695 O O . ARG A 1 207 ? 7.618 33.520 36.057 1.00 49.91 207 ARG A O 1
ATOM 1702 N N . TYR A 1 208 ? 6.581 34.728 34.472 1.00 45.97 208 TYR A N 1
ATOM 1703 C CA . TYR A 1 208 ? 7.363 35.954 34.680 1.00 45.97 208 TYR A CA 1
ATOM 1704 C C . TYR A 1 208 ? 7.109 36.579 36.065 1.00 45.97 208 TYR A C 1
ATOM 1706 O O . TYR A 1 208 ? 8.042 37.007 36.743 1.00 45.97 208 TYR A O 1
ATOM 1714 N N . ALA A 1 209 ? 5.853 36.572 36.529 1.00 53.03 209 ALA A N 1
ATOM 1715 C CA . ALA A 1 209 ? 5.478 37.076 37.851 1.00 53.03 209 ALA A CA 1
ATOM 1716 C C . ALA A 1 209 ? 6.001 36.191 38.999 1.00 53.03 209 ALA A C 1
ATOM 1718 O O . ALA A 1 209 ? 6.459 36.715 40.012 1.00 53.03 209 ALA A O 1
ATOM 1719 N N . GLN A 1 210 ? 6.003 34.863 38.835 1.00 50.34 210 GLN A N 1
ATOM 1720 C CA . GLN A 1 210 ? 6.538 33.937 39.843 1.00 50.34 210 GLN A CA 1
ATOM 1721 C C . GLN A 1 210 ? 8.075 33.971 39.933 1.00 50.34 210 GLN A C 1
ATOM 1723 O O . GLN A 1 210 ? 8.616 33.865 41.031 1.00 50.34 210 GLN A O 1
ATOM 1728 N N . LYS A 1 211 ? 8.786 34.207 38.818 1.00 47.06 211 LYS A N 1
ATOM 1729 C CA . LYS A 1 211 ? 10.259 34.339 38.797 1.00 47.06 211 LYS A CA 1
ATOM 1730 C C . LYS A 1 211 ? 10.747 35.647 39.452 1.00 47.06 211 LYS A C 1
ATOM 1732 O O . LYS A 1 211 ? 11.868 35.703 39.938 1.00 47.06 211 LYS A O 1
ATOM 1737 N N . LYS A 1 212 ? 9.895 36.680 39.548 1.00 45.47 212 LYS A N 1
ATOM 1738 C CA . LYS A 1 212 ? 10.227 37.979 40.172 1.00 45.47 212 LYS A CA 1
ATOM 1739 C C . LYS A 1 212 ? 10.102 37.995 41.706 1.00 45.47 212 LYS A C 1
ATOM 1741 O O . LYS A 1 212 ? 10.615 38.908 42.342 1.00 45.47 212 LYS A O 1
ATOM 1746 N N . VAL A 1 213 ? 9.447 36.998 42.310 1.00 50.69 213 VAL A N 1
ATOM 1747 C CA . VAL A 1 213 ? 9.244 36.917 43.775 1.00 50.69 213 VAL A CA 1
ATOM 1748 C C . VAL A 1 213 ? 10.357 36.123 44.477 1.00 50.69 213 VAL A C 1
ATOM 1750 O O . VAL A 1 213 ? 10.562 36.273 45.680 1.00 50.69 213 VAL A O 1
ATOM 1753 N N . HIS A 1 214 ? 11.146 35.341 43.739 1.00 48.56 214 HIS A N 1
ATOM 1754 C CA . HIS A 1 214 ? 12.268 34.568 44.275 1.00 48.56 214 HIS A CA 1
ATOM 1755 C C . HIS A 1 214 ? 13.494 34.679 43.371 1.00 48.56 214 HIS A C 1
ATOM 1757 O O . HIS A 1 214 ? 13.788 33.735 42.654 1.00 48.56 214 HIS A O 1
ATOM 1763 N N . THR A 1 215 ? 14.174 35.832 43.416 1.00 41.00 215 THR A N 1
ATOM 1764 C CA . THR A 1 215 ? 15.645 35.982 43.318 1.00 41.00 215 THR A CA 1
ATOM 1765 C C . THR A 1 215 ? 16.000 37.454 43.112 1.00 41.00 215 THR A C 1
ATOM 1767 O O . THR A 1 215 ? 15.856 37.989 42.016 1.00 41.00 215 THR A O 1
ATOM 1770 N N . SER A 1 216 ? 16.504 38.106 44.159 1.00 48.22 216 SER A N 1
ATOM 1771 C CA . SER A 1 216 ? 17.326 39.313 44.056 1.00 48.22 216 SER A CA 1
ATOM 1772 C C . SER A 1 216 ? 18.792 38.887 43.949 1.00 48.22 216 SER A C 1
ATOM 1774 O O . SER A 1 216 ? 19.520 38.933 44.937 1.00 48.22 216 SER A O 1
ATOM 1776 N N . VAL A 1 217 ? 19.206 38.393 42.783 1.00 43.72 217 VAL A N 1
ATOM 1777 C CA . VAL A 1 217 ? 20.625 38.245 42.430 1.00 43.72 217 VAL A CA 1
ATOM 1778 C C . VAL A 1 217 ? 20.748 38.507 40.933 1.00 43.72 217 VAL A C 1
ATOM 1780 O O . VAL A 1 217 ? 20.160 37.792 40.121 1.00 43.72 217 VAL A O 1
ATOM 1783 N N . ASP A 1 218 ? 21.484 39.562 40.596 1.00 49.56 218 ASP A N 1
ATOM 1784 C CA . ASP A 1 218 ? 21.848 39.944 39.238 1.00 49.56 218 ASP A CA 1
ATOM 1785 C C . ASP A 1 218 ? 22.665 38.837 38.570 1.00 49.56 218 ASP A C 1
ATOM 1787 O O . ASP A 1 218 ? 23.839 38.662 38.870 1.00 49.56 218 ASP A O 1
ATOM 1791 N N . HIS A 1 219 ? 22.041 38.110 37.646 1.00 47.81 219 HIS A N 1
ATOM 1792 C CA . HIS A 1 219 ? 22.694 37.542 36.468 1.00 47.81 219 HIS A CA 1
ATOM 1793 C C . HIS A 1 219 ? 21.623 37.246 35.413 1.00 47.81 219 HIS A C 1
ATOM 1795 O O . HIS A 1 219 ? 21.057 36.155 35.336 1.00 47.81 219 HIS A O 1
ATOM 1801 N N . THR A 1 220 ? 21.334 38.250 34.587 1.00 41.19 220 THR A N 1
ATOM 1802 C CA . THR A 1 220 ? 20.632 38.074 33.316 1.00 41.19 220 THR A CA 1
ATOM 1803 C C . THR A 1 220 ? 21.503 37.216 32.401 1.00 41.19 220 THR A C 1
ATOM 1805 O O . THR A 1 220 ? 22.532 37.648 31.886 1.00 41.19 220 THR A O 1
ATOM 1808 N N . THR A 1 221 ? 21.120 35.951 32.250 1.00 49.88 221 THR A N 1
ATOM 1809 C CA . THR A 1 221 ? 21.757 35.016 31.324 1.00 49.88 221 THR A CA 1
ATOM 1810 C C . THR A 1 221 ? 21.247 35.249 29.902 1.00 49.88 221 THR A C 1
ATOM 1812 O O . THR A 1 221 ? 20.088 35.590 29.671 1.00 49.88 221 THR A O 1
ATOM 1815 N N . SER A 1 222 ? 22.169 35.071 28.957 1.00 51.69 222 SER A N 1
ATOM 1816 C CA . SER A 1 222 ? 22.104 35.353 27.516 1.00 51.69 222 SER A CA 1
ATOM 1817 C C . SER A 1 222 ? 20.947 34.703 26.734 1.00 51.69 222 SER A C 1
ATOM 1819 O O . SER A 1 222 ? 20.750 35.050 25.569 1.00 51.69 222 SER A O 1
ATOM 1821 N N . ASP A 1 223 ? 20.189 33.783 27.330 1.00 42.19 223 ASP A N 1
ATOM 1822 C CA . ASP A 1 223 ? 19.205 32.963 26.613 1.00 42.19 223 ASP A CA 1
ATOM 1823 C C . ASP A 1 223 ? 17.806 33.603 26.560 1.00 42.19 223 ASP A C 1
ATOM 1825 O O . ASP A 1 223 ? 17.107 33.476 25.553 1.00 42.19 223 ASP A O 1
ATOM 1829 N N . ASP A 1 224 ? 17.421 34.384 27.578 1.00 43.44 224 ASP A N 1
ATOM 1830 C CA . ASP A 1 224 ? 16.107 35.052 27.622 1.00 43.44 224 ASP A CA 1
ATOM 1831 C C . ASP A 1 224 ? 16.034 36.231 26.615 1.00 43.44 224 ASP A C 1
ATOM 1833 O O . ASP A 1 224 ? 14.979 36.509 26.048 1.00 43.44 224 ASP A O 1
ATOM 1837 N N . MET A 1 225 ? 17.173 36.856 26.271 1.00 50.06 225 MET A N 1
ATOM 1838 C CA . MET A 1 225 ? 17.261 37.861 25.192 1.00 50.06 225 MET A CA 1
ATOM 1839 C C . MET A 1 225 ? 17.131 37.262 23.782 1.00 50.06 225 MET A C 1
ATOM 1841 O O . MET A 1 225 ? 16.877 37.999 22.828 1.00 50.06 225 MET A O 1
ATOM 1845 N N . LEU A 1 226 ? 17.331 35.950 23.615 1.00 49.22 226 LEU A N 1
ATOM 1846 C CA . LEU A 1 226 ? 17.350 35.316 22.298 1.00 49.22 226 LEU A CA 1
ATOM 1847 C C . LEU A 1 226 ? 15.931 35.055 21.771 1.00 49.22 226 LEU A C 1
ATOM 1849 O O . LEU A 1 226 ? 15.687 35.230 20.578 1.00 49.22 226 LEU A O 1
ATOM 1853 N N . ILE A 1 227 ? 14.997 34.688 22.656 1.00 47.88 227 ILE A N 1
ATOM 1854 C CA . ILE A 1 227 ? 13.608 34.343 22.307 1.00 47.88 227 ILE A CA 1
ATOM 1855 C C . ILE A 1 227 ? 12.808 35.594 21.923 1.00 47.88 227 ILE A C 1
ATOM 1857 O O . ILE A 1 227 ? 12.166 35.606 20.871 1.00 47.88 227 ILE A O 1
ATOM 1861 N N . ASP A 1 228 ? 12.907 36.670 22.707 1.00 52.75 228 ASP A N 1
ATOM 1862 C CA . ASP A 1 228 ? 12.204 37.927 22.415 1.00 52.75 228 ASP A CA 1
ATOM 1863 C C . ASP A 1 228 ? 12.737 38.584 21.132 1.00 52.75 228 ASP A C 1
ATOM 1865 O O . ASP A 1 228 ? 11.962 39.007 20.270 1.00 52.75 228 ASP A O 1
ATOM 1869 N N . LYS A 1 229 ? 14.058 38.530 20.911 1.00 53.78 229 LYS A N 1
ATOM 1870 C CA . LYS A 1 229 ? 14.692 38.999 19.670 1.00 53.78 229 LYS A CA 1
ATOM 1871 C C . LYS A 1 229 ? 14.296 38.153 18.450 1.00 53.78 229 LYS A C 1
ATOM 1873 O O . LYS A 1 229 ? 14.190 38.683 17.342 1.00 53.78 229 LYS A O 1
ATOM 1878 N N . TYR A 1 230 ? 14.029 36.855 18.634 1.00 47.91 230 TYR A N 1
ATOM 1879 C CA . TYR A 1 230 ? 13.507 35.973 17.583 1.00 47.91 230 TYR A CA 1
ATOM 1880 C C . TYR A 1 230 ? 12.049 36.292 17.226 1.00 47.91 230 TYR A C 1
ATOM 1882 O O . TYR A 1 230 ? 11.699 36.315 16.044 1.00 47.91 230 TYR A O 1
ATOM 1890 N N . LEU A 1 231 ? 11.206 36.572 18.224 1.00 51.69 231 LEU A N 1
ATOM 1891 C CA . LEU A 1 231 ? 9.797 36.924 18.020 1.00 51.69 231 LEU A CA 1
ATOM 1892 C C . LEU A 1 231 ? 9.631 38.320 17.396 1.00 51.69 231 LEU A C 1
ATOM 1894 O O . LEU A 1 231 ? 8.767 38.502 16.534 1.00 51.69 231 LEU A O 1
ATOM 1898 N N . GLU A 1 232 ? 10.483 39.287 17.747 1.00 58.03 232 GLU A N 1
ATOM 1899 C CA . GLU A 1 232 ? 10.504 40.615 17.114 1.00 58.03 232 GLU A CA 1
ATOM 1900 C C . GLU A 1 232 ? 11.055 40.583 15.682 1.00 58.03 232 GLU A C 1
ATOM 1902 O O . GLU A 1 232 ? 10.470 41.203 14.790 1.00 58.03 232 GLU A O 1
ATOM 1907 N N . SER A 1 233 ? 12.089 39.777 15.415 1.00 49.91 233 SER A N 1
ATOM 1908 C CA . SER A 1 233 ? 12.587 39.504 14.055 1.00 49.91 233 SER A CA 1
ATOM 1909 C C . SER A 1 233 ? 11.497 38.910 13.146 1.00 49.91 233 SER A C 1
ATOM 1911 O O . SER A 1 233 ? 11.370 39.288 11.977 1.00 49.91 233 SER A O 1
ATOM 1913 N N . PHE A 1 234 ? 10.631 38.051 13.699 1.00 49.34 234 PHE A N 1
ATOM 1914 C CA . PHE A 1 234 ? 9.476 37.482 12.995 1.00 49.34 234 PHE A CA 1
ATOM 1915 C C . PHE A 1 234 ? 8.383 38.508 12.654 1.00 49.34 234 PHE A C 1
ATOM 1917 O O . PHE A 1 234 ? 7.663 38.325 11.669 1.00 49.34 234 PHE A O 1
ATOM 1924 N N . ARG A 1 235 ? 8.242 39.578 13.448 1.00 56.72 235 ARG A N 1
ATOM 1925 C CA . ARG A 1 235 ? 7.233 40.632 13.237 1.00 56.72 235 ARG A CA 1
ATOM 1926 C C . ARG A 1 235 ? 7.682 41.704 12.246 1.00 56.72 235 ARG A C 1
ATOM 1928 O O . ARG A 1 235 ? 6.835 42.270 11.563 1.00 56.72 235 ARG A O 1
ATOM 1935 N N . GLN A 1 236 ? 8.983 41.977 12.150 1.00 59.75 236 GLN A N 1
ATOM 1936 C CA . GLN A 1 236 ? 9.499 43.133 11.402 1.00 59.75 236 GLN A CA 1
ATOM 1937 C C . GLN A 1 236 ? 9.872 42.852 9.935 1.00 59.75 236 GLN A C 1
ATOM 1939 O O . GLN A 1 236 ? 10.073 43.798 9.181 1.00 59.75 236 GLN A O 1
ATOM 1944 N N . ASN A 1 237 ? 9.922 41.590 9.489 1.00 46.25 237 ASN A N 1
ATOM 1945 C CA . ASN A 1 237 ? 10.305 41.241 8.113 1.00 46.25 237 ASN A CA 1
ATOM 1946 C C . ASN A 1 237 ? 9.280 40.321 7.423 1.00 46.25 237 ASN A C 1
ATOM 1948 O O . ASN A 1 237 ? 9.384 39.091 7.504 1.00 46.25 237 ASN A O 1
ATOM 1952 N N . PRO A 1 238 ? 8.302 40.862 6.671 1.00 48.12 238 PRO A N 1
ATOM 1953 C CA . PRO A 1 238 ? 7.442 40.052 5.822 1.00 48.12 238 PRO A CA 1
ATOM 1954 C C . PRO A 1 238 ? 8.206 39.660 4.544 1.00 48.12 238 PRO A C 1
ATOM 1956 O O . PRO A 1 238 ? 7.984 40.210 3.470 1.00 48.12 238 PRO A O 1
ATOM 1959 N N . VAL A 1 239 ? 9.128 38.694 4.638 1.00 46.62 239 VAL A N 1
ATOM 1960 C CA . VAL A 1 239 ? 9.818 38.132 3.461 1.00 46.62 239 VAL A CA 1
ATOM 1961 C C . VAL A 1 239 ? 8.821 37.297 2.649 1.00 46.62 239 VAL A C 1
ATOM 1963 O O . VAL A 1 239 ? 8.560 36.127 2.938 1.00 46.62 239 VAL A O 1
ATOM 1966 N N . GLY A 1 240 ? 8.253 37.926 1.620 1.00 48.53 240 GLY A N 1
ATOM 1967 C CA . GLY A 1 240 ? 7.138 37.443 0.798 1.00 48.53 240 GLY A CA 1
ATOM 1968 C C . GLY A 1 240 ? 7.411 36.272 -0.153 1.00 48.53 240 GLY A C 1
ATOM 1969 O O . GLY A 1 240 ? 6.559 35.983 -0.982 1.00 48.53 240 GLY A O 1
ATOM 1970 N N . ILE A 1 241 ? 8.552 35.575 -0.065 1.00 42.97 241 ILE A N 1
ATOM 1971 C CA . ILE A 1 241 ? 8.880 34.461 -0.986 1.00 42.97 241 ILE A CA 1
ATOM 1972 C C . ILE A 1 241 ? 9.321 33.180 -0.245 1.00 42.97 241 ILE A C 1
ATOM 1974 O O . ILE A 1 241 ? 9.048 32.072 -0.703 1.00 42.97 241 ILE A O 1
ATOM 1978 N N . LEU A 1 242 ? 9.888 33.285 0.964 1.00 46.16 242 LEU A N 1
ATOM 1979 C CA . LEU A 1 242 ? 10.292 32.121 1.776 1.00 46.16 242 LEU A CA 1
ATOM 1980 C C . LEU A 1 242 ? 9.121 31.432 2.505 1.00 46.16 242 LEU A C 1
ATOM 1982 O O . LEU A 1 242 ? 9.220 30.251 2.838 1.00 46.16 242 LEU A O 1
ATOM 1986 N N . LYS A 1 243 ? 7.983 32.118 2.690 1.00 49.03 243 LYS A N 1
ATOM 1987 C CA . LYS A 1 243 ? 6.767 31.525 3.284 1.00 49.03 243 LYS A CA 1
ATOM 1988 C C . L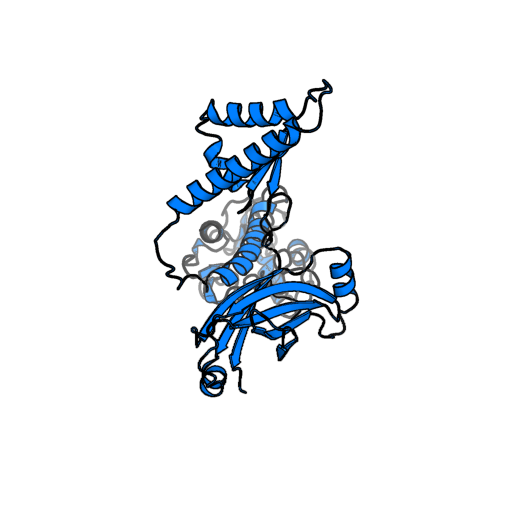YS A 1 243 ? 6.100 30.465 2.397 1.00 49.03 243 LYS A C 1
ATOM 1990 O O . LYS A 1 243 ? 5.409 29.601 2.926 1.00 49.03 243 LYS A O 1
ATOM 1995 N N . ALA A 1 244 ? 6.327 30.485 1.082 1.00 52.12 244 ALA A N 1
ATOM 1996 C CA . ALA A 1 244 ? 5.672 29.554 0.161 1.00 52.12 244 ALA A CA 1
ATOM 1997 C C . ALA A 1 244 ? 6.306 28.149 0.141 1.00 52.12 244 ALA A C 1
ATOM 1999 O O . ALA A 1 244 ? 5.621 27.188 -0.194 1.00 52.12 244 ALA A O 1
ATOM 2000 N N . TYR A 1 245 ? 7.584 28.002 0.521 1.00 54.97 245 TYR A N 1
ATOM 2001 C CA . TYR A 1 245 ? 8.310 26.727 0.393 1.00 54.97 245 TYR A CA 1
ATOM 2002 C C . TYR A 1 245 ? 8.441 25.928 1.692 1.00 54.97 245 TYR A C 1
ATOM 2004 O O . TYR A 1 245 ? 8.594 24.708 1.649 1.00 54.97 245 TYR A O 1
ATOM 2012 N N . LEU A 1 246 ? 8.334 26.583 2.849 1.00 55.00 246 LEU A N 1
ATOM 2013 C CA . LEU A 1 246 ? 8.455 25.929 4.156 1.00 55.00 246 LEU A CA 1
ATOM 2014 C C . LEU A 1 246 ? 7.460 24.766 4.378 1.00 55.00 246 LEU A C 1
ATOM 2016 O O . LEU A 1 246 ? 7.896 23.733 4.890 1.00 55.00 246 LEU A O 1
ATOM 2020 N N . PRO A 1 247 ? 6.182 24.834 3.940 1.00 60.25 247 PRO A N 1
ATOM 2021 C CA . PRO A 1 247 ? 5.243 23.717 4.098 1.00 60.25 247 PRO A CA 1
ATOM 2022 C C . PRO A 1 247 ? 5.621 22.460 3.298 1.00 60.25 247 PRO A C 1
ATOM 2024 O O . PRO A 1 247 ? 5.129 21.374 3.596 1.00 60.25 247 PRO A O 1
ATOM 2027 N N . PHE A 1 248 ? 6.474 22.592 2.274 1.00 72.88 248 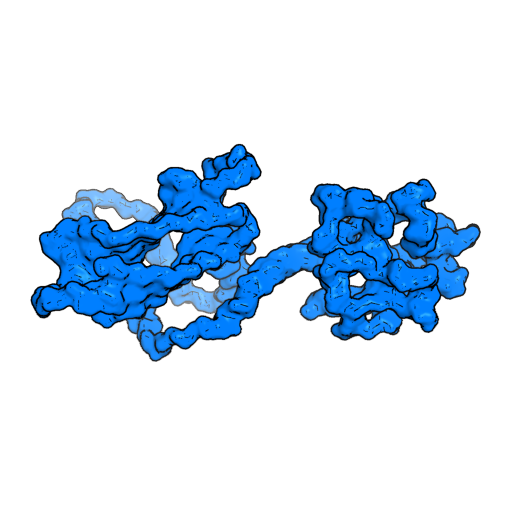PHE A N 1
ATOM 2028 C CA . PHE A 1 248 ? 6.894 21.471 1.429 1.00 72.88 248 PHE A CA 1
ATOM 2029 C C . PHE A 1 248 ? 8.124 20.735 1.966 1.00 72.88 248 PHE A C 1
ATOM 2031 O O . PHE A 1 248 ? 8.370 19.605 1.549 1.00 72.88 248 PHE A O 1
ATOM 2038 N N . ILE A 1 249 ? 8.885 21.351 2.877 1.00 85.88 249 ILE A N 1
ATOM 2039 C CA . ILE A 1 249 ? 10.097 20.745 3.446 1.00 85.88 249 ILE A CA 1
ATOM 2040 C C . ILE A 1 249 ? 9.720 19.651 4.447 1.00 85.88 249 ILE A C 1
ATOM 2042 O O . ILE A 1 249 ? 10.251 18.549 4.380 1.00 85.88 249 ILE A O 1
ATOM 2046 N N . CYS A 1 250 ? 8.771 19.937 5.340 1.00 85.81 250 CYS A N 1
ATOM 2047 C CA . CYS A 1 250 ? 8.304 18.993 6.349 1.00 85.81 250 CYS A CA 1
ATOM 2048 C C . CYS A 1 250 ? 6.928 18.470 5.955 1.00 85.81 250 CYS A C 1
ATOM 2050 O O . CYS A 1 250 ? 5.916 19.138 6.163 1.00 85.81 250 CYS A O 1
ATOM 2052 N N . ASN A 1 251 ? 6.862 17.270 5.387 1.00 83.88 251 ASN A N 1
ATOM 2053 C CA . ASN A 1 251 ? 5.613 16.683 4.913 1.00 83.88 251 ASN A CA 1
ATOM 2054 C C . ASN A 1 251 ? 4.587 16.551 6.057 1.00 83.88 251 ASN A C 1
ATOM 2056 O O . ASN A 1 251 ? 4.663 15.632 6.870 1.00 83.88 251 ASN A O 1
ATOM 2060 N N . ARG A 1 252 ? 3.617 17.478 6.115 1.00 84.25 252 ARG A N 1
ATOM 2061 C CA . ARG A 1 252 ? 2.635 17.613 7.215 1.00 84.25 252 ARG A CA 1
ATOM 2062 C C . ARG A 1 252 ? 3.263 17.782 8.611 1.00 84.25 252 ARG A C 1
ATOM 2064 O O . ARG A 1 252 ? 2.586 17.554 9.614 1.00 84.25 252 ARG A O 1
ATOM 2071 N N . GLY A 1 253 ? 4.542 18.140 8.668 1.00 87.50 253 GLY A N 1
ATOM 2072 C CA . GLY A 1 253 ? 5.264 18.484 9.889 1.00 87.50 253 GLY A CA 1
ATOM 2073 C C . GLY A 1 253 ? 5.460 19.991 10.003 1.00 87.50 253 GLY A C 1
ATOM 2074 O O . GLY A 1 253 ? 5.155 20.738 9.073 1.00 87.50 253 GLY A O 1
ATOM 2075 N N . ILE A 1 254 ? 5.990 20.433 11.139 1.00 91.69 254 ILE A N 1
ATOM 2076 C CA . ILE A 1 254 ? 6.313 21.844 11.372 1.00 91.69 254 ILE A CA 1
ATOM 2077 C C . ILE A 1 254 ? 7.829 22.022 11.203 1.00 91.69 254 ILE A C 1
ATOM 2079 O O . ILE A 1 254 ? 8.579 21.423 11.978 1.00 91.69 254 ILE A O 1
ATOM 2083 N N . PRO A 1 255 ? 8.304 22.799 10.212 1.00 90.88 255 PRO A N 1
ATOM 2084 C CA . PRO A 1 255 ? 9.718 23.136 10.103 1.00 90.88 255 PRO A CA 1
ATOM 2085 C C . PRO A 1 255 ? 10.127 24.070 11.242 1.00 90.88 255 PRO A C 1
ATOM 2087 O O . PRO A 1 255 ? 9.490 25.096 11.470 1.00 90.88 255 PRO A O 1
ATOM 2090 N N . ILE A 1 256 ? 11.222 23.741 11.914 1.00 89.31 256 ILE A N 1
ATOM 2091 C CA . ILE A 1 256 ? 11.897 24.586 12.900 1.00 89.31 256 ILE A CA 1
ATOM 2092 C C . ILE A 1 256 ? 13.345 24.796 12.455 1.00 89.31 256 ILE A C 1
ATOM 2094 O O . ILE A 1 256 ? 13.932 23.921 11.821 1.00 89.31 256 ILE A O 1
ATOM 2098 N N . LYS A 1 257 ? 13.933 25.953 12.757 1.00 87.88 257 LYS A N 1
ATOM 2099 C CA . LYS A 1 257 ? 15.362 26.189 12.520 1.00 87.88 257 LYS A CA 1
ATOM 2100 C C . LYS A 1 257 ? 16.137 25.947 13.808 1.00 87.88 257 LYS A C 1
ATOM 2102 O O . LYS A 1 257 ? 15.724 26.449 14.847 1.00 87.88 257 LYS A O 1
ATOM 2107 N N . GLY A 1 258 ? 17.218 25.179 13.727 1.00 86.12 258 GLY A N 1
ATOM 2108 C CA . GLY A 1 258 ? 18.179 25.056 14.820 1.00 86.12 258 GLY A CA 1
ATOM 2109 C C . GLY A 1 258 ? 19.199 26.191 14.811 1.00 86.12 258 GLY A C 1
ATOM 2110 O O . GLY A 1 258 ? 19.295 26.953 13.843 1.00 86.12 258 GLY A O 1
ATOM 2111 N N . ASP A 1 259 ? 19.986 26.267 15.881 1.00 85.31 259 ASP A N 1
ATOM 2112 C CA . ASP A 1 259 ? 21.023 27.293 16.071 1.00 85.31 259 ASP A CA 1
ATOM 2113 C C . ASP A 1 259 ? 22.157 27.191 15.038 1.00 85.31 259 ASP A C 1
ATOM 2115 O O . ASP A 1 259 ? 22.808 28.178 14.705 1.00 85.31 259 ASP A O 1
ATOM 2119 N N . ASP A 1 260 ? 22.345 26.006 14.458 1.00 91.75 260 ASP A N 1
ATOM 2120 C CA . ASP A 1 260 ? 23.258 25.736 13.344 1.00 91.75 260 ASP A CA 1
ATOM 2121 C C . ASP A 1 260 ? 22.729 26.226 11.979 1.00 91.75 260 ASP A C 1
ATOM 2123 O O . ASP A 1 260 ? 23.356 26.004 10.940 1.00 91.75 260 ASP A O 1
ATOM 2127 N N . GLY A 1 261 ? 21.549 26.853 11.959 1.00 87.62 261 GLY A N 1
ATOM 2128 C CA . GLY A 1 261 ? 20.866 27.315 10.756 1.00 87.62 261 GLY A CA 1
ATOM 2129 C C . GLY A 1 261 ? 20.196 26.203 9.943 1.00 87.62 261 GLY A C 1
ATOM 2130 O O . GLY A 1 261 ? 19.568 26.504 8.919 1.00 87.62 261 GLY A O 1
ATOM 2131 N N . ARG A 1 262 ? 20.281 24.933 10.368 1.00 89.38 262 ARG A N 1
ATOM 2132 C CA . ARG A 1 262 ? 19.623 23.809 9.686 1.00 89.38 262 ARG A CA 1
ATOM 2133 C C . ARG A 1 262 ? 18.133 23.781 10.007 1.00 89.38 262 ARG A C 1
ATOM 2135 O O . ARG A 1 262 ? 17.686 24.234 11.056 1.00 89.38 262 ARG A O 1
ATOM 2142 N N . THR A 1 263 ? 17.346 23.252 9.071 1.00 86.94 263 THR A N 1
ATOM 2143 C CA . THR A 1 263 ? 15.906 23.039 9.273 1.00 86.94 263 THR A CA 1
ATOM 2144 C C . THR A 1 263 ? 15.669 21.623 9.781 1.00 86.94 263 THR A C 1
ATOM 2146 O O . THR A 1 263 ? 16.095 20.666 9.141 1.00 86.94 263 THR A O 1
ATOM 2149 N N . TYR A 1 264 ? 14.960 21.507 10.896 1.00 90.44 264 TYR A N 1
ATOM 2150 C CA . TYR A 1 264 ? 14.485 20.258 11.477 1.00 90.44 264 TYR A CA 1
ATOM 2151 C C . TYR A 1 264 ? 12.963 20.193 11.346 1.00 90.44 264 TYR A C 1
ATOM 2153 O O . TYR A 1 264 ? 12.291 21.224 11.356 1.00 90.44 264 TYR A O 1
ATOM 2161 N N . CYS A 1 265 ? 12.398 18.994 11.234 1.00 92.69 265 CYS A N 1
ATOM 2162 C CA . CYS A 1 265 ? 10.954 18.819 11.128 1.00 92.69 265 CYS A CA 1
ATOM 2163 C C . CYS A 1 265 ? 10.368 18.207 12.401 1.00 92.69 265 CYS A C 1
ATOM 2165 O O . CYS A 1 265 ? 10.719 17.097 12.796 1.00 92.69 265 CYS A O 1
ATOM 2167 N N . LEU A 1 266 ? 9.413 18.905 13.016 1.00 89.44 266 LEU A N 1
ATOM 2168 C CA . LEU A 1 266 ? 8.586 18.359 14.088 1.00 89.44 266 LEU A CA 1
ATOM 2169 C C . LEU A 1 266 ? 7.419 17.581 13.475 1.00 89.44 266 LEU A C 1
ATOM 2171 O O . LEU A 1 266 ? 6.460 18.162 12.956 1.00 89.44 266 LEU A O 1
ATOM 2175 N N . CYS A 1 267 ? 7.507 16.254 13.512 1.00 86.81 267 CYS A N 1
ATOM 2176 C CA . CYS A 1 267 ? 6.486 15.376 12.951 1.00 86.81 267 CYS A CA 1
ATOM 2177 C C . CYS A 1 267 ? 5.339 15.140 13.930 1.00 86.81 267 CYS A C 1
ATOM 2179 O O . CYS A 1 267 ? 5.552 14.871 15.111 1.00 86.81 267 CYS A O 1
ATOM 2181 N N . SER A 1 268 ? 4.103 15.158 13.423 1.00 85.44 268 SER A N 1
ATOM 2182 C CA . SER A 1 268 ? 2.980 14.612 14.191 1.00 85.44 268 SER A CA 1
ATOM 2183 C C . SER A 1 268 ? 3.186 13.107 14.429 1.00 85.44 268 SER A C 1
ATOM 2185 O O . SER A 1 268 ? 3.853 12.460 13.621 1.00 85.44 268 SER A O 1
ATOM 2187 N N . PRO A 1 269 ? 2.564 12.492 15.455 1.00 79.62 269 PRO A N 1
ATOM 2188 C CA . PRO A 1 269 ? 2.751 11.065 15.758 1.00 79.62 269 PRO A CA 1
ATOM 2189 C C . PRO A 1 269 ? 2.436 10.110 14.593 1.00 79.62 269 PRO A C 1
ATOM 2191 O O . PRO A 1 269 ? 2.868 8.962 14.583 1.00 79.62 269 PRO A O 1
ATOM 2194 N N . SER A 1 270 ? 1.671 10.571 13.598 1.00 81.12 270 SER A N 1
ATOM 2195 C CA . SER A 1 270 ? 1.368 9.803 12.385 1.00 81.12 270 SER A CA 1
ATOM 2196 C C . SER A 1 270 ? 2.512 9.773 11.361 1.00 81.12 270 SER A C 1
ATOM 2198 O O . SER A 1 270 ? 2.381 9.064 10.364 1.00 81.12 270 SER A O 1
ATOM 2200 N N . TYR A 1 271 ? 3.600 10.519 11.565 1.00 87.12 271 TYR A N 1
ATOM 2201 C CA . TYR A 1 271 ? 4.719 10.641 10.631 1.00 87.12 271 TYR A CA 1
ATOM 2202 C C . TYR A 1 271 ? 6.071 10.566 11.349 1.00 87.12 271 TYR A C 1
ATOM 2204 O O . TYR A 1 271 ? 6.175 10.816 12.545 1.00 87.12 271 TYR A O 1
ATOM 2212 N N . TYR A 1 272 ? 7.112 10.188 10.613 1.00 87.44 272 TYR A N 1
ATOM 2213 C CA . TYR A 1 272 ? 8.490 10.118 11.095 1.00 87.44 272 TYR A CA 1
ATOM 2214 C C . TYR A 1 272 ? 9.475 10.294 9.929 1.00 87.44 272 TYR A C 1
ATOM 2216 O O . TYR A 1 272 ? 9.073 10.282 8.763 1.00 87.44 272 TYR A O 1
ATOM 2224 N N . GLY A 1 273 ? 10.762 10.391 10.262 1.00 88.25 273 GLY A N 1
ATOM 2225 C CA . GLY A 1 273 ? 11.839 10.728 9.329 1.00 88.25 273 GLY A CA 1
ATOM 2226 C C . GLY A 1 273 ? 12.313 12.157 9.556 1.00 88.25 273 GLY A C 1
ATOM 2227 O O . GLY A 1 273 ? 11.668 12.905 10.293 1.00 88.25 273 GLY A O 1
ATOM 2228 N N . ASP A 1 274 ? 13.427 12.520 8.932 1.00 91.44 274 ASP A N 1
ATOM 2229 C CA . ASP A 1 274 ? 14.034 13.844 9.108 1.00 91.44 274 ASP A CA 1
ATOM 2230 C C . ASP A 1 274 ? 13.144 14.953 8.520 1.00 91.44 274 ASP A C 1
ATOM 2232 O O . ASP A 1 274 ? 13.212 16.105 8.946 1.00 91.44 274 ASP A O 1
ATOM 2236 N N . TYR A 1 275 ? 12.249 14.580 7.597 1.00 93.00 275 TYR A N 1
ATOM 2237 C CA . TYR A 1 275 ? 11.323 15.451 6.877 1.00 93.00 275 TYR A CA 1
ATOM 2238 C C . TYR A 1 275 ? 9.848 15.042 7.029 1.00 93.00 275 TYR A C 1
ATOM 2240 O O . TYR A 1 275 ? 8.989 15.498 6.266 1.00 93.00 275 TYR A O 1
ATOM 2248 N N . CYS A 1 276 ? 9.517 14.174 7.994 1.00 90.19 276 CYS A N 1
ATOM 2249 C CA . CYS A 1 276 ? 8.176 13.585 8.156 1.00 90.19 276 CYS A CA 1
ATOM 2250 C C . CYS A 1 276 ? 7.669 12.858 6.894 1.00 90.19 276 CYS A C 1
ATOM 2252 O O . CYS A 1 276 ? 6.470 12.750 6.615 1.00 90.19 276 CYS A O 1
ATOM 2254 N N . GLU A 1 277 ? 8.599 12.366 6.086 1.00 88.19 277 GLU A N 1
ATOM 2255 C CA . GLU A 1 277 ? 8.367 11.789 4.770 1.00 88.19 277 GLU A CA 1
ATOM 2256 C C . GLU A 1 277 ? 7.768 10.380 4.832 1.00 88.19 277 GLU A C 1
ATOM 2258 O O . GLU A 1 277 ? 7.262 9.868 3.827 1.00 88.19 277 GLU A O 1
ATOM 2263 N N . PHE A 1 278 ? 7.784 9.757 6.011 1.00 84.94 278 PHE A N 1
ATOM 2264 C CA . PHE A 1 278 ? 7.260 8.421 6.217 1.00 84.94 278 PHE A CA 1
ATOM 2265 C C . PHE A 1 278 ? 6.061 8.423 7.161 1.00 84.94 278 PHE A C 1
ATOM 2267 O O . PHE A 1 278 ? 6.080 9.029 8.227 1.00 84.94 278 PHE A O 1
ATOM 2274 N N . GLN A 1 279 ? 5.018 7.682 6.799 1.00 84.31 279 GLN A N 1
ATOM 2275 C CA . GLN A 1 279 ? 3.843 7.505 7.645 1.00 84.31 279 GLN A CA 1
ATOM 2276 C C . GLN A 1 279 ? 4.089 6.403 8.680 1.00 84.31 279 GLN A C 1
ATOM 2278 O O . GLN A 1 279 ? 4.508 5.297 8.331 1.00 84.31 279 GLN A O 1
ATOM 2283 N N . ALA A 1 280 ? 3.822 6.693 9.952 1.00 84.19 280 ALA A N 1
ATOM 2284 C CA . ALA A 1 280 ? 3.876 5.701 11.011 1.00 84.19 280 ALA A CA 1
ATOM 2285 C C . ALA A 1 280 ? 2.794 4.636 10.792 1.00 84.19 280 ALA A C 1
ATOM 2287 O O . ALA A 1 280 ? 1.634 4.955 10.512 1.00 84.19 280 ALA A O 1
ATOM 2288 N N . ASP A 1 281 ? 3.175 3.369 10.961 1.00 86.06 281 ASP A N 1
ATOM 2289 C CA . ASP A 1 281 ? 2.210 2.278 10.994 1.00 86.06 281 ASP A CA 1
ATOM 2290 C C . ASP A 1 281 ? 1.248 2.539 12.150 1.00 86.06 281 ASP A C 1
ATOM 2292 O O . ASP A 1 281 ? 1.673 2.850 13.272 1.00 86.06 281 ASP A O 1
ATOM 2296 N N . ARG A 1 282 ? -0.050 2.416 11.884 1.00 89.25 282 ARG A N 1
ATOM 2297 C CA . ARG A 1 282 ? -1.081 2.725 12.874 1.00 89.25 282 ARG A CA 1
ATOM 2298 C C . ARG A 1 282 ? -2.246 1.757 12.830 1.00 89.25 282 ARG A C 1
ATOM 2300 O O . ARG A 1 282 ? -2.588 1.202 11.785 1.00 89.25 282 ARG A O 1
ATOM 2307 N N . ILE A 1 283 ? -2.906 1.634 13.970 1.00 90.88 283 ILE A N 1
ATOM 2308 C CA . ILE A 1 283 ? -4.209 0.998 14.097 1.00 90.88 283 ILE A CA 1
ATOM 2309 C C . ILE A 1 283 ? -5.253 2.077 14.351 1.00 90.88 283 ILE A C 1
ATOM 2311 O O . ILE A 1 283 ? -5.231 2.760 15.366 1.00 90.88 283 ILE A O 1
ATOM 2315 N N . SER A 1 284 ? -6.148 2.270 13.389 1.00 93.38 284 SER A N 1
ATOM 2316 C CA . SER A 1 284 ? -7.301 3.154 13.529 1.00 93.38 284 SER A CA 1
ATOM 2317 C C . SER A 1 284 ? -8.418 2.392 14.221 1.00 93.38 284 SER A C 1
ATOM 2319 O O . SER A 1 284 ? -8.847 1.351 13.729 1.00 93.38 284 SER A O 1
ATOM 2321 N N . ILE A 1 285 ? -8.901 2.924 15.331 1.00 94.69 285 ILE A N 1
ATOM 2322 C CA . ILE A 1 285 ? -9.966 2.338 16.128 1.00 94.69 285 ILE A CA 1
ATOM 2323 C C . ILE A 1 285 ? -11.237 3.148 15.915 1.00 94.69 285 ILE A C 1
ATOM 2325 O O . ILE A 1 285 ? -11.250 4.367 16.079 1.00 94.69 285 ILE A O 1
ATOM 2329 N N . VAL A 1 286 ? -12.305 2.453 15.535 1.00 96.69 286 VAL A N 1
ATOM 2330 C CA . VAL A 1 286 ? -13.661 2.986 15.464 1.00 96.69 286 VAL A CA 1
ATOM 2331 C C . VAL A 1 286 ? -14.527 2.156 16.394 1.00 96.69 286 VAL A C 1
ATOM 2333 O O . VAL A 1 286 ? -14.672 0.950 16.208 1.00 96.69 286 VAL A O 1
ATOM 2336 N N . THR A 1 287 ? -15.104 2.788 17.403 1.00 96.38 287 THR A N 1
ATOM 2337 C CA . THR A 1 287 ? -15.974 2.093 18.350 1.00 96.38 287 THR A CA 1
ATOM 2338 C C . THR A 1 287 ? -17.338 2.736 18.369 1.00 96.38 287 THR A C 1
ATOM 2340 O O . THR A 1 287 ? -17.478 3.947 18.192 1.00 96.38 287 THR A O 1
ATOM 2343 N N . HIS A 1 288 ? -18.349 1.901 18.556 1.00 96.25 288 HIS A N 1
ATOM 2344 C CA . HIS A 1 288 ? -19.706 2.332 18.817 1.00 96.25 288 HIS A CA 1
ATOM 2345 C C . HIS A 1 288 ? -20.127 1.751 20.157 1.00 96.25 288 HIS A C 1
ATOM 2347 O O . HIS A 1 288 ? -20.229 0.535 20.275 1.00 96.25 288 HIS A O 1
ATOM 2353 N N . LEU A 1 289 ? -20.298 2.595 21.170 1.00 94.62 289 LEU A N 1
ATOM 2354 C CA . LEU A 1 289 ? -20.801 2.159 22.467 1.00 94.62 289 LEU A CA 1
ATOM 2355 C C . LEU A 1 289 ? -22.313 2.360 22.496 1.00 94.62 289 LEU A C 1
ATOM 2357 O O . LEU A 1 289 ? -22.768 3.494 22.361 1.00 94.62 289 LEU A O 1
ATOM 2361 N N . ASP A 1 290 ? -23.055 1.270 22.669 1.00 94.62 290 ASP A N 1
ATOM 2362 C CA . ASP A 1 290 ? -24.501 1.250 22.854 1.00 94.62 290 ASP A CA 1
ATOM 2363 C C . ASP A 1 290 ? -24.827 0.974 24.328 1.00 94.62 290 ASP A C 1
ATOM 2365 O O . ASP A 1 290 ? -24.505 -0.082 24.883 1.00 94.62 290 ASP A O 1
ATOM 2369 N N . LEU A 1 291 ? -25.446 1.968 24.961 1.00 91.50 291 LEU A N 1
ATOM 2370 C CA . LEU A 1 291 ? -25.823 1.982 26.370 1.00 91.50 291 LEU A CA 1
ATOM 2371 C C . LEU A 1 291 ? -27.328 1.804 26.581 1.00 91.50 291 LEU A C 1
ATOM 2373 O O . LEU A 1 291 ? -27.793 1.894 27.718 1.00 91.50 291 LEU A O 1
ATOM 2377 N N . THR A 1 292 ? -28.100 1.559 25.520 1.00 90.31 292 THR A N 1
ATOM 2378 C CA . THR A 1 292 ? -29.570 1.572 25.560 1.00 90.31 292 THR A CA 1
ATOM 2379 C C . THR A 1 292 ? -30.122 0.617 26.622 1.00 90.31 292 THR A C 1
ATOM 2381 O O . THR A 1 292 ? -30.960 1.003 27.438 1.00 90.31 292 THR A O 1
ATOM 2384 N N . GLN A 1 293 ? -29.601 -0.614 26.679 1.00 88.69 293 GLN A N 1
ATOM 2385 C CA . GLN A 1 293 ? -30.032 -1.623 27.656 1.00 88.69 293 GLN A CA 1
ATOM 2386 C C . GLN A 1 293 ? -29.485 -1.375 29.069 1.00 88.69 293 GLN A C 1
ATOM 2388 O O . GLN A 1 293 ? -30.139 -1.697 30.060 1.00 88.69 293 GLN A O 1
ATOM 2393 N N . TYR A 1 294 ? -28.290 -0.795 29.179 1.00 87.50 294 TYR A N 1
ATOM 2394 C CA . TYR A 1 294 ? -27.676 -0.472 30.466 1.00 87.50 294 TYR A CA 1
ATOM 2395 C C . TYR A 1 294 ? -28.410 0.676 31.178 1.00 87.50 294 TYR A C 1
ATOM 2397 O O . TYR A 1 294 ? -28.672 0.620 32.385 1.00 87.50 294 TYR A O 1
ATOM 2405 N N . ILE A 1 295 ? -28.779 1.720 30.426 1.00 84.62 295 ILE A N 1
ATOM 2406 C CA . ILE A 1 295 ? -29.453 2.908 30.960 1.00 84.62 295 ILE A CA 1
ATOM 2407 C C . ILE A 1 295 ? -30.870 2.566 31.427 1.00 84.62 295 ILE A C 1
ATOM 2409 O O . ILE A 1 295 ? -31.242 3.007 32.518 1.00 84.62 295 ILE A O 1
ATOM 2413 N N . SER A 1 296 ? -31.625 1.771 30.655 1.00 84.00 296 SER A N 1
ATOM 2414 C CA . SER A 1 296 ? -33.032 1.445 30.944 1.00 84.00 296 SER A CA 1
ATOM 2415 C C . SER A 1 296 ? -33.219 0.671 32.251 1.00 84.00 296 SER A C 1
ATOM 2417 O O . SER A 1 296 ? -34.175 0.918 32.980 1.00 84.00 296 SER A O 1
ATOM 2419 N N . LYS A 1 297 ? -32.275 -0.211 32.599 1.00 80.19 297 LYS A N 1
ATOM 2420 C CA . LYS A 1 297 ? -32.313 -1.000 33.843 1.00 80.19 297 LYS A CA 1
ATOM 2421 C C . LYS A 1 297 ? -31.871 -0.229 35.088 1.00 80.19 297 LYS A C 1
ATOM 2423 O O . LYS A 1 297 ? -32.011 -0.726 36.202 1.00 80.19 297 LYS A O 1
ATOM 2428 N N . THR A 1 298 ? -31.303 0.965 34.935 1.00 71.06 298 THR A N 1
ATOM 2429 C CA . THR A 1 298 ? -30.688 1.707 36.043 1.00 71.06 298 THR A CA 1
ATOM 2430 C C . THR A 1 298 ? -31.610 2.854 36.480 1.00 71.06 298 THR A C 1
ATOM 2432 O O . THR A 1 298 ? -31.266 4.026 36.405 1.00 71.06 298 THR A O 1
ATOM 2435 N N . THR A 1 299 ? -32.824 2.540 36.926 1.00 63.00 299 THR A N 1
ATOM 2436 C CA . THR A 1 299 ? -33.918 3.489 37.241 1.00 63.00 299 THR A CA 1
ATOM 2437 C C . THR A 1 299 ? -33.722 4.351 38.501 1.00 63.00 299 THR A C 1
ATOM 2439 O O . THR A 1 299 ? -34.660 4.993 38.960 1.00 63.00 299 THR A O 1
ATOM 2442 N N . SER A 1 300 ? -32.513 4.433 39.065 1.00 63.12 300 SER A N 1
ATOM 2443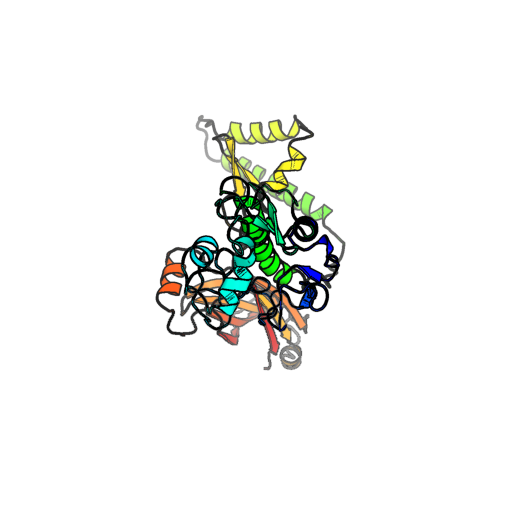 C CA . SER A 1 300 ? -32.233 5.295 40.223 1.00 63.12 300 SER A CA 1
ATOM 2444 C C . SER A 1 300 ? -32.255 6.783 39.827 1.00 63.12 300 SER A C 1
ATOM 2446 O O . SER A 1 300 ? -31.342 7.288 39.166 1.00 63.12 300 SER A O 1
ATOM 2448 N N . VAL A 1 301 ? -33.331 7.461 40.239 1.00 56.34 301 VAL A N 1
ATOM 2449 C CA . VAL A 1 301 ? -33.823 8.773 39.771 1.00 56.34 301 VAL A CA 1
ATOM 2450 C C . VAL A 1 301 ? -32.905 9.968 40.093 1.00 56.34 301 VAL A C 1
ATOM 2452 O O . VAL A 1 301 ? -33.032 11.012 39.464 1.00 56.34 301 VAL A O 1
ATOM 2455 N N . ASN A 1 302 ? -31.904 9.831 40.969 1.00 62.41 302 ASN A N 1
ATOM 2456 C CA . ASN A 1 302 ? -31.140 10.988 41.476 1.00 62.41 302 ASN A CA 1
ATOM 2457 C C . ASN A 1 302 ? -29.673 11.064 41.027 1.00 62.41 302 ASN A C 1
ATOM 2459 O O . ASN A 1 302 ? -28.851 11.699 41.676 1.00 62.41 302 ASN A O 1
ATOM 2463 N N . SER A 1 303 ? -29.313 10.427 39.917 1.00 56.62 303 SER A N 1
ATOM 2464 C CA . SER A 1 303 ? -27.910 10.234 39.537 1.00 56.62 303 SER A CA 1
ATOM 2465 C C . SER A 1 303 ? -27.554 10.949 38.226 1.00 56.62 303 SER A C 1
ATOM 2467 O O . SER A 1 303 ? -27.285 10.322 37.203 1.00 56.62 303 SER A O 1
ATOM 2469 N N . ARG A 1 304 ? -27.550 12.292 38.258 1.00 63.88 304 ARG A N 1
ATOM 2470 C CA . ARG A 1 304 ? -27.028 13.151 37.166 1.00 63.88 304 ARG A CA 1
ATOM 2471 C C . ARG A 1 304 ? -25.494 13.116 37.045 1.00 63.88 304 ARG A C 1
ATOM 2473 O O . ARG A 1 304 ? -24.939 13.623 36.077 1.00 63.88 304 ARG A O 1
ATOM 2480 N N . ASP A 1 305 ? -24.849 12.430 37.981 1.00 70.56 305 ASP A N 1
ATOM 2481 C CA . ASP A 1 305 ? -23.443 12.604 38.324 1.00 70.56 305 ASP A CA 1
ATOM 2482 C C . ASP A 1 305 ? -22.589 11.354 38.055 1.00 70.56 305 ASP A C 1
ATOM 2484 O O . ASP A 1 305 ? -21.594 11.099 38.739 1.00 70.56 305 ASP A O 1
ATOM 2488 N N . PHE A 1 306 ? -22.957 10.537 37.067 1.00 74.19 306 PHE A N 1
ATOM 2489 C CA . PHE A 1 306 ? -22.074 9.458 36.634 1.00 74.19 306 PHE A CA 1
ATOM 2490 C C . PHE A 1 306 ? -21.881 9.402 35.127 1.00 74.19 306 PHE A C 1
ATOM 2492 O O . PHE A 1 306 ? -22.755 9.742 34.324 1.00 74.19 306 PHE A O 1
ATOM 2499 N N . SER A 1 307 ? -20.679 8.980 34.756 1.00 90.69 307 SER A N 1
ATOM 2500 C CA . SER A 1 307 ? -20.240 8.808 33.377 1.00 90.69 307 SER A CA 1
ATOM 2501 C C . SER A 1 307 ? -19.577 7.450 33.239 1.00 90.69 307 SER A C 1
ATOM 2503 O O . SER A 1 307 ? -19.025 6.924 34.201 1.00 90.69 307 SER A O 1
ATOM 2505 N N . ILE A 1 308 ? -19.616 6.877 32.044 1.00 93.00 308 ILE A N 1
ATOM 2506 C CA . ILE A 1 308 ? -18.875 5.648 31.780 1.00 93.00 308 ILE A CA 1
ATOM 2507 C C . ILE A 1 308 ? -17.488 6.048 31.296 1.00 93.00 308 ILE A C 1
ATOM 2509 O O . ILE A 1 308 ? -17.357 6.745 30.289 1.00 93.00 308 ILE A O 1
ATOM 2513 N N . LEU A 1 309 ? -16.453 5.621 32.013 1.00 95.38 309 LEU A N 1
ATOM 2514 C CA . LEU A 1 309 ? -15.073 5.735 31.564 1.00 95.38 309 LEU A CA 1
ATOM 2515 C C . LEU A 1 309 ? -14.737 4.500 30.734 1.00 95.38 309 LEU A C 1
ATOM 2517 O O . LEU A 1 309 ? -14.804 3.380 31.235 1.00 95.38 309 LEU A O 1
ATOM 2521 N N . VAL A 1 310 ? -14.345 4.702 29.481 1.00 96.62 310 VAL A N 1
ATOM 2522 C CA . VAL A 1 310 ? -13.818 3.632 28.635 1.00 96.62 310 VAL A CA 1
ATOM 2523 C C . VAL A 1 310 ? -12.321 3.840 28.462 1.00 96.62 310 VAL A C 1
ATOM 2525 O O . VAL A 1 310 ? -11.887 4.848 27.904 1.00 96.62 310 VAL A O 1
ATOM 2528 N N . SER A 1 311 ? -11.542 2.868 28.929 1.00 97.81 311 SER A N 1
ATOM 2529 C CA . SER A 1 311 ? -10.096 2.789 28.746 1.00 97.81 311 SER A CA 1
ATOM 2530 C C . SER A 1 311 ? -9.782 1.794 27.636 1.00 97.81 311 SER A C 1
ATOM 2532 O O . SER A 1 311 ? -10.145 0.622 27.710 1.00 97.81 311 SER A O 1
ATOM 2534 N N . CYS A 1 312 ? -9.118 2.255 26.585 1.00 98.06 312 CYS A N 1
ATOM 2535 C CA . CYS A 1 312 ? -8.626 1.432 25.494 1.00 98.06 312 CYS A CA 1
ATOM 2536 C C . CYS A 1 312 ? -7.103 1.349 25.581 1.00 98.06 312 CYS A C 1
ATOM 2538 O O . CYS A 1 312 ? -6.421 2.366 25.496 1.00 98.06 312 CYS A O 1
ATOM 2540 N N . THR A 1 313 ? -6.554 0.145 25.693 1.00 97.88 313 THR A N 1
ATOM 2541 C CA . THR A 1 313 ? -5.108 -0.093 25.749 1.00 97.88 313 THR A CA 1
ATOM 2542 C C . THR A 1 313 ? -4.644 -0.862 24.522 1.00 97.88 313 THR A C 1
ATOM 2544 O O . THR A 1 313 ? -5.243 -1.866 24.129 1.00 97.88 313 THR A O 1
ATOM 2547 N N . PHE A 1 314 ? -3.564 -0.383 23.912 1.00 95.44 314 PHE A N 1
ATOM 2548 C CA . PHE A 1 314 ? -2.854 -1.081 22.851 1.00 95.44 314 PHE A CA 1
ATOM 2549 C C . PHE A 1 314 ? -1.674 -1.826 23.456 1.00 95.44 314 PHE A C 1
ATOM 2551 O O . PHE A 1 314 ? -0.834 -1.226 24.127 1.00 95.44 314 PHE A O 1
ATOM 2558 N N . ARG A 1 315 ? -1.624 -3.143 23.258 1.00 93.94 315 ARG A N 1
ATOM 2559 C CA . ARG A 1 315 ? -0.688 -4.029 23.952 1.00 93.94 315 ARG A CA 1
ATOM 2560 C C . ARG A 1 315 ? 0.179 -4.803 22.972 1.00 93.94 315 ARG A C 1
ATOM 2562 O O . ARG A 1 315 ? -0.262 -5.120 21.868 1.00 93.94 315 ARG A O 1
ATOM 2569 N N . PHE A 1 316 ? 1.389 -5.136 23.409 1.00 90.06 316 PHE A N 1
ATOM 2570 C CA . PHE A 1 316 ? 2.270 -6.110 22.771 1.00 90.06 316 PHE A CA 1
ATOM 2571 C C . PHE A 1 316 ? 2.715 -7.147 23.803 1.00 90.06 316 PHE A C 1
ATOM 2573 O O . PHE A 1 316 ? 3.411 -6.817 24.769 1.00 90.06 316 PHE A O 1
ATOM 2580 N N . ALA A 1 317 ? 2.286 -8.392 23.605 1.00 86.50 317 ALA A N 1
ATOM 2581 C CA . ALA A 1 317 ? 2.195 -9.398 24.650 1.00 86.50 317 ALA A CA 1
ATOM 2582 C C . ALA A 1 317 ? 1.503 -8.781 25.883 1.00 86.50 317 ALA A C 1
ATOM 2584 O O . ALA A 1 317 ? 0.428 -8.190 25.761 1.00 86.50 317 ALA A O 1
ATOM 2585 N N . GLU A 1 318 ? 2.154 -8.818 27.046 1.00 86.81 318 GLU A N 1
ATOM 2586 C CA . GLU A 1 318 ? 1.600 -8.250 28.276 1.00 86.81 318 GLU A CA 1
ATOM 2587 C C . GLU A 1 318 ? 1.878 -6.751 28.476 1.00 86.81 318 GLU A C 1
ATOM 2589 O O . GLU A 1 318 ? 1.309 -6.136 29.380 1.00 86.81 318 GLU A O 1
ATOM 2594 N N . HIS A 1 319 ? 2.693 -6.126 27.623 1.00 89.81 319 HIS A N 1
ATOM 2595 C CA . HIS A 1 319 ? 3.125 -4.739 27.803 1.00 89.81 319 HIS A CA 1
ATOM 2596 C C . HIS A 1 319 ? 2.146 -3.756 27.163 1.00 89.81 319 HIS A C 1
ATOM 2598 O O . HIS A 1 319 ? 1.795 -3.900 25.991 1.00 89.81 319 HIS A O 1
ATOM 2604 N N . ILE A 1 320 ? 1.754 -2.721 27.908 1.00 94.25 320 ILE A N 1
ATOM 2605 C CA . ILE A 1 320 ? 0.973 -1.600 27.375 1.00 94.25 320 ILE A CA 1
ATOM 2606 C C . ILE A 1 320 ? 1.916 -0.693 26.582 1.00 94.25 320 ILE A C 1
ATOM 2608 O O . ILE A 1 320 ? 2.918 -0.213 27.107 1.00 94.25 320 ILE A O 1
ATOM 2612 N N . ILE A 1 321 ? 1.598 -0.494 25.307 1.00 92.06 321 ILE A N 1
ATOM 2613 C CA . ILE A 1 321 ? 2.298 0.433 24.416 1.00 92.06 321 ILE A CA 1
ATOM 2614 C C . ILE A 1 321 ? 1.726 1.832 24.594 1.00 92.06 321 ILE A C 1
ATOM 2616 O O . ILE A 1 321 ? 2.480 2.789 24.732 1.00 92.06 321 ILE A O 1
ATOM 2620 N N . ASP A 1 322 ? 0.399 1.932 24.537 1.00 94.19 322 ASP A N 1
ATOM 2621 C CA . ASP A 1 322 ? -0.323 3.197 24.538 1.00 94.19 322 ASP A CA 1
ATOM 2622 C C . ASP A 1 322 ? -1.732 3.005 25.121 1.00 94.19 322 ASP A C 1
ATOM 2624 O O . ASP A 1 322 ? -2.263 1.884 25.151 1.00 94.19 322 ASP A O 1
ATOM 2628 N N . ARG A 1 323 ? -2.333 4.095 25.600 1.00 97.00 323 ARG A N 1
ATOM 2629 C CA . ARG A 1 323 ? -3.648 4.117 26.245 1.00 97.00 323 ARG A CA 1
ATOM 2630 C C . ARG A 1 323 ? -4.442 5.328 25.775 1.00 97.00 323 ARG A C 1
ATOM 2632 O O . ARG A 1 323 ? -3.949 6.448 25.771 1.00 97.00 323 ARG A O 1
ATOM 2639 N N . TYR A 1 324 ? -5.702 5.095 25.436 1.00 96.94 324 TYR A N 1
ATOM 2640 C CA . TYR A 1 324 ? -6.665 6.133 25.106 1.00 96.94 324 TYR A CA 1
ATOM 2641 C C . TYR A 1 324 ? -7.884 6.003 26.008 1.00 96.94 324 TYR A C 1
ATOM 2643 O O . TYR A 1 324 ? -8.445 4.915 26.138 1.00 96.94 324 TYR A O 1
ATOM 2651 N N . GLU A 1 325 ? -8.311 7.109 26.604 1.00 97.19 325 GLU A N 1
ATOM 2652 C CA . GLU A 1 325 ? -9.476 7.145 27.478 1.00 97.19 325 GLU A CA 1
ATOM 2653 C C . GLU A 1 325 ? -10.509 8.130 26.960 1.00 97.19 325 GLU A C 1
ATOM 2655 O O . GLU A 1 325 ? -10.175 9.226 26.509 1.00 97.19 325 GLU A O 1
ATOM 2660 N N . PHE A 1 326 ? -11.780 7.757 27.064 1.00 95.62 326 PHE A N 1
ATOM 2661 C CA . PHE A 1 326 ? -12.880 8.670 26.801 1.00 95.62 326 PHE A CA 1
ATOM 2662 C C . PHE A 1 326 ? -14.021 8.440 27.785 1.00 95.62 326 PHE A C 1
ATOM 2664 O O . PHE A 1 326 ? -14.237 7.333 28.282 1.00 95.62 326 PHE A O 1
ATOM 2671 N N . ARG A 1 327 ? -14.753 9.517 28.071 1.00 94.50 327 ARG A N 1
ATOM 2672 C CA . ARG A 1 327 ? -15.916 9.500 28.958 1.00 94.50 327 ARG A CA 1
ATOM 2673 C C . ARG A 1 327 ? -17.188 9.561 28.130 1.00 94.50 327 ARG A C 1
ATOM 2675 O O . ARG A 1 327 ? -17.278 10.357 27.197 1.00 94.50 327 ARG A O 1
ATOM 2682 N N . VAL A 1 328 ? -18.166 8.742 28.494 1.00 93.00 328 VAL A N 1
ATOM 2683 C CA . VAL A 1 328 ? -19.490 8.713 27.875 1.00 93.00 328 VAL A CA 1
ATOM 2684 C C . VAL A 1 328 ? -20.510 9.241 28.880 1.00 93.00 328 VAL A C 1
ATOM 2686 O O . VAL A 1 328 ? -20.747 8.592 29.905 1.00 93.00 328 VAL A O 1
ATOM 2689 N N . PRO A 1 329 ? -21.099 10.425 28.634 1.00 89.25 329 PRO A N 1
ATOM 2690 C CA . PRO A 1 329 ? -22.193 10.928 29.452 1.00 89.25 329 PRO A CA 1
ATOM 2691 C C . PRO A 1 329 ? -23.404 10.004 29.325 1.00 89.25 329 PRO A C 1
ATOM 2693 O O . PRO A 1 329 ? -23.754 9.593 28.221 1.00 89.25 329 PRO A O 1
ATOM 2696 N N . ARG A 1 330 ? -24.101 9.732 30.430 1.00 80.00 330 ARG A N 1
ATOM 2697 C CA . ARG A 1 330 ? -25.258 8.821 30.447 1.00 80.00 330 ARG A CA 1
ATOM 2698 C C . ARG A 1 330 ? -26.416 9.250 29.534 1.00 80.00 330 ARG A C 1
ATOM 2700 O O . ARG A 1 330 ? -27.196 8.415 29.098 1.00 80.00 330 ARG A O 1
ATOM 2707 N N . ILE A 1 331 ? -26.531 10.545 29.243 1.00 82.75 331 ILE A N 1
ATOM 2708 C CA . ILE A 1 331 ? -27.567 11.098 28.351 1.00 82.75 331 ILE A CA 1
ATOM 2709 C C . ILE A 1 331 ? -27.391 10.566 26.917 1.00 82.75 331 ILE A C 1
ATOM 2711 O O . ILE A 1 331 ? -28.346 10.482 26.149 1.00 82.75 331 ILE A O 1
ATOM 2715 N N . VAL A 1 332 ? -26.169 10.169 26.560 1.00 85.38 332 VAL A N 1
ATOM 2716 C CA . VAL A 1 332 ? -25.838 9.648 25.241 1.00 85.38 332 VAL A CA 1
ATOM 2717 C C . VAL A 1 332 ? -26.084 8.141 25.227 1.00 85.38 332 VAL A C 1
ATOM 2719 O O . VAL A 1 332 ? -25.295 7.367 25.759 1.00 85.38 332 VAL A O 1
ATOM 2722 N N . GLN A 1 333 ? -27.175 7.715 24.590 1.00 88.25 333 GLN A N 1
ATOM 2723 C CA . GLN A 1 333 ? -27.486 6.289 24.416 1.00 88.25 333 GLN A CA 1
ATOM 2724 C C . GLN A 1 333 ? -26.480 5.586 23.496 1.00 88.25 333 GLN A C 1
ATOM 2726 O O . GLN A 1 333 ? -26.184 4.410 23.687 1.00 88.25 333 GLN A O 1
ATOM 2731 N N . GLN A 1 334 ? -25.945 6.313 22.512 1.00 91.38 334 GLN A N 1
ATOM 2732 C CA . GLN A 1 334 ? -25.022 5.791 21.514 1.00 91.38 334 GLN A CA 1
ATOM 2733 C C . GLN A 1 334 ? -23.887 6.778 21.250 1.00 91.38 334 GLN A C 1
ATOM 2735 O O . GLN A 1 334 ? -24.125 7.933 20.896 1.00 91.38 334 GLN A O 1
ATOM 2740 N N . MET A 1 335 ? -22.640 6.330 21.404 1.00 93.69 335 MET A N 1
ATOM 2741 C CA . MET A 1 335 ? -21.460 7.169 21.185 1.00 93.69 335 MET A CA 1
ATOM 2742 C C . MET A 1 335 ? -20.492 6.504 20.215 1.00 93.69 335 MET A C 1
ATOM 2744 O O . MET A 1 335 ? -19.968 5.418 20.468 1.00 93.69 335 MET A O 1
ATOM 2748 N N . LYS A 1 336 ? -20.211 7.195 19.107 1.00 95.50 336 LYS A N 1
ATOM 2749 C CA . LYS A 1 336 ? -19.185 6.794 18.143 1.00 95.50 336 LYS A CA 1
ATOM 2750 C C . LYS A 1 336 ? -17.864 7.483 18.461 1.00 95.50 336 LYS A C 1
ATOM 2752 O O . LYS A 1 336 ? -17.802 8.712 18.461 1.00 95.50 336 LYS A O 1
ATOM 2757 N N . GLN A 1 337 ? -16.807 6.705 18.664 1.00 96.31 337 GLN A N 1
ATOM 2758 C CA . GLN A 1 337 ? -15.446 7.209 18.837 1.00 96.31 337 GLN A CA 1
ATOM 2759 C C . GLN A 1 337 ? -14.547 6.779 17.685 1.00 96.31 337 GLN A C 1
ATOM 2761 O O . GLN A 1 337 ? -14.697 5.694 17.122 1.00 96.31 337 GLN A O 1
ATOM 2766 N N . LYS A 1 338 ? -13.616 7.663 17.317 1.00 95.12 338 LYS A N 1
ATOM 2767 C CA . LYS A 1 338 ? -12.595 7.408 16.301 1.00 95.12 338 LYS A CA 1
ATOM 2768 C C . LYS A 1 338 ? -11.264 7.960 16.788 1.00 95.12 338 LYS A C 1
ATOM 2770 O O . LYS A 1 338 ? -11.128 9.166 16.953 1.00 95.12 338 LYS A O 1
ATOM 2775 N N . PHE A 1 339 ? -10.290 7.081 16.958 1.00 94.62 339 PHE A N 1
ATOM 2776 C CA . PHE A 1 339 ? -8.926 7.425 17.355 1.00 94.62 339 PHE A CA 1
ATOM 2777 C C . PHE A 1 339 ? -7.942 6.445 16.709 1.00 94.62 339 PHE A C 1
ATOM 2779 O O . PHE A 1 339 ? -8.337 5.600 15.900 1.00 94.62 339 PHE A O 1
ATOM 2786 N N . TYR A 1 340 ? -6.649 6.579 16.985 1.00 93.50 340 TYR A N 1
ATOM 2787 C CA . TYR A 1 340 ? -5.644 5.653 16.477 1.00 93.50 340 TYR A CA 1
ATOM 2788 C C . TYR A 1 340 ? -4.515 5.453 17.484 1.00 93.50 340 TYR A C 1
ATOM 2790 O O . TYR A 1 340 ? -4.212 6.359 18.251 1.00 93.50 340 TYR A O 1
ATOM 2798 N N . PHE A 1 341 ? -3.865 4.294 17.415 1.00 93.31 341 PHE A N 1
ATOM 2799 C CA . PHE A 1 341 ? -2.572 4.056 18.053 1.00 93.31 341 PHE A CA 1
ATOM 2800 C C . PHE A 1 341 ? -1.489 3.887 17.003 1.00 93.31 341 PHE A C 1
ATOM 2802 O O . PHE A 1 341 ? -1.761 3.467 15.874 1.00 93.31 341 PHE A O 1
ATOM 2809 N N . THR A 1 342 ? -0.256 4.192 17.381 1.00 90.75 342 THR A N 1
ATOM 2810 C CA . THR A 1 342 ? 0.914 4.033 16.516 1.00 90.75 342 THR A CA 1
ATOM 2811 C C . THR A 1 342 ? 1.731 2.833 16.969 1.00 90.75 342 THR A C 1
ATOM 2813 O O . THR A 1 342 ? 1.848 2.554 18.162 1.00 90.75 342 THR A O 1
ATOM 2816 N N . TYR A 1 343 ? 2.277 2.076 16.017 1.00 87.31 343 TYR A N 1
ATOM 2817 C CA . TYR A 1 343 ? 3.166 0.975 16.367 1.00 87.31 343 TYR A CA 1
ATOM 2818 C C . TYR A 1 343 ? 4.500 1.536 16.873 1.00 87.31 343 TYR A C 1
ATOM 2820 O O . TYR A 1 343 ? 5.103 2.386 16.206 1.00 87.31 343 TYR A O 1
ATOM 2828 N N . PRO A 1 344 ? 5.007 1.043 18.014 1.00 85.38 344 PRO A N 1
ATOM 2829 C CA . PRO A 1 344 ? 6.242 1.541 18.581 1.00 85.38 344 PRO A CA 1
ATOM 2830 C C . PRO A 1 344 ? 7.414 1.157 17.678 1.00 85.38 344 PRO A C 1
ATOM 2832 O O . PRO A 1 344 ? 7.549 0.017 17.229 1.00 85.38 344 PRO A O 1
ATOM 2835 N N . ARG A 1 345 ? 8.283 2.133 17.417 1.00 79.62 345 ARG A N 1
ATOM 2836 C CA . ARG A 1 345 ? 9.402 2.009 16.468 1.00 79.62 345 ARG A CA 1
ATOM 2837 C C . ARG A 1 345 ? 10.765 1.870 17.126 1.00 79.62 345 ARG A C 1
ATOM 2839 O O . ARG A 1 345 ? 11.773 1.861 16.423 1.00 79.62 345 ARG A O 1
ATOM 2846 N N . THR A 1 346 ? 10.797 1.728 18.447 1.00 83.00 346 THR A N 1
ATOM 2847 C CA . THR A 1 346 ? 12.047 1.550 19.185 1.00 83.00 346 THR A CA 1
ATOM 2848 C C . THR A 1 346 ? 12.734 0.244 18.786 1.00 83.00 346 THR A C 1
ATOM 2850 O O . THR A 1 346 ? 12.087 -0.747 18.426 1.00 83.00 346 THR A O 1
ATOM 2853 N N . THR A 1 347 ? 14.063 0.223 18.889 1.00 82.44 347 THR A N 1
ATOM 2854 C CA . THR A 1 347 ? 14.886 -0.961 18.607 1.00 82.44 347 THR A CA 1
ATOM 2855 C C . THR A 1 347 ? 14.425 -2.173 19.420 1.00 82.44 347 THR A C 1
ATOM 2857 O O . THR A 1 347 ? 14.384 -3.282 18.897 1.00 82.44 347 THR A O 1
ATOM 2860 N N . LYS A 1 348 ? 13.962 -1.955 20.662 1.00 84.38 348 LYS A N 1
ATOM 2861 C CA . LYS A 1 348 ? 13.366 -2.991 21.519 1.00 84.38 348 LYS A CA 1
ATOM 2862 C C . LYS A 1 348 ? 12.176 -3.679 20.841 1.00 84.38 348 LYS A C 1
ATOM 2864 O O . LYS A 1 348 ? 12.197 -4.896 20.686 1.00 84.38 348 LYS A O 1
ATOM 2869 N N . PHE A 1 349 ? 11.168 -2.926 20.395 1.00 77.75 349 PHE A N 1
ATOM 2870 C CA . PHE A 1 349 ? 9.976 -3.505 19.759 1.00 77.75 349 PHE A CA 1
ATOM 2871 C C . PHE A 1 349 ? 10.266 -4.091 18.375 1.00 77.75 349 PHE A C 1
ATOM 2873 O O . PHE A 1 349 ? 9.700 -5.126 18.028 1.00 77.75 349 PHE A O 1
ATOM 2880 N N . ARG A 1 350 ? 11.199 -3.504 17.610 1.00 79.88 350 ARG A N 1
ATOM 2881 C CA . ARG A 1 350 ? 11.673 -4.100 16.349 1.00 79.88 350 ARG A CA 1
ATOM 2882 C C . ARG A 1 350 ? 12.328 -5.461 16.580 1.00 79.88 350 ARG A C 1
ATOM 2884 O O . ARG A 1 350 ? 11.982 -6.421 15.898 1.00 79.88 350 ARG A O 1
ATOM 2891 N N . ASN A 1 351 ? 13.217 -5.564 17.566 1.00 82.62 351 ASN A N 1
ATOM 2892 C CA . ASN A 1 351 ? 13.901 -6.813 17.894 1.00 82.62 351 ASN A CA 1
ATOM 2893 C C . ASN A 1 351 ? 12.932 -7.867 18.434 1.00 82.62 351 ASN A C 1
ATOM 2895 O O . ASN A 1 351 ? 13.012 -9.025 18.035 1.00 82.62 351 ASN A O 1
ATOM 2899 N N . LEU A 1 352 ? 11.988 -7.470 19.293 1.00 76.38 352 LEU A N 1
ATOM 2900 C CA . LEU A 1 352 ? 10.929 -8.364 19.769 1.00 76.38 352 LEU A CA 1
ATOM 2901 C C . LEU A 1 352 ? 10.079 -8.893 18.603 1.00 76.38 352 LEU A C 1
ATOM 2903 O O . LEU A 1 352 ? 9.878 -10.100 18.495 1.00 76.38 352 LEU A O 1
ATOM 2907 N N . LYS A 1 353 ? 9.683 -8.017 17.667 1.00 73.31 353 LYS A N 1
ATOM 2908 C CA . LYS A 1 353 ? 8.955 -8.399 16.446 1.00 73.31 353 LYS A CA 1
ATOM 2909 C C . LYS A 1 353 ? 9.746 -9.380 15.572 1.00 73.31 353 LYS A C 1
ATOM 2911 O O . LYS A 1 353 ? 9.160 -10.300 15.012 1.00 73.31 353 LYS A O 1
ATOM 2916 N N . LEU A 1 354 ? 11.061 -9.194 15.434 1.00 78.25 354 LEU A N 1
ATOM 2917 C CA . LEU A 1 354 ? 11.917 -10.090 14.646 1.00 78.25 354 LEU A CA 1
ATOM 2918 C C . LEU A 1 354 ? 12.072 -11.472 15.290 1.00 78.25 354 LEU A C 1
ATOM 2920 O O . LEU A 1 354 ? 12.067 -12.470 14.575 1.00 78.25 354 LEU A O 1
ATOM 2924 N N . LYS A 1 355 ? 12.177 -11.534 16.623 1.00 79.06 355 LYS A N 1
ATOM 2925 C CA . LYS A 1 355 ? 12.346 -12.789 17.370 1.00 79.06 355 LYS A CA 1
ATOM 2926 C C . LYS A 1 355 ? 11.088 -13.665 17.383 1.00 79.06 355 LYS A C 1
ATOM 2928 O O . LYS A 1 355 ? 11.206 -14.878 17.476 1.00 79.06 355 LYS A O 1
ATOM 2933 N N . GLN A 1 356 ? 9.898 -13.076 17.278 1.00 71.12 356 GLN A N 1
ATOM 2934 C CA . GLN A 1 356 ? 8.616 -13.785 17.408 1.00 71.12 356 GLN A CA 1
ATOM 2935 C C . GLN A 1 356 ? 7.886 -13.986 16.066 1.00 71.12 356 GLN A C 1
ATOM 2937 O O . GLN A 1 356 ? 6.665 -13.895 15.992 1.00 71.12 356 GLN A O 1
ATOM 2942 N N . ARG A 1 357 ? 8.617 -14.297 14.985 1.00 67.94 357 ARG A N 1
ATOM 2943 C CA . ARG A 1 357 ? 8.023 -14.618 13.668 1.00 67.94 357 ARG A CA 1
ATOM 2944 C C . ARG A 1 357 ? 7.248 -15.947 13.618 1.00 67.94 357 ARG A C 1
ATOM 2946 O O . ARG A 1 357 ? 6.604 -16.212 12.610 1.00 67.94 357 ARG A O 1
ATOM 2953 N N . ASN A 1 358 ? 7.256 -16.746 14.687 1.00 67.12 358 ASN A N 1
ATOM 2954 C CA . ASN A 1 358 ? 6.646 -18.083 14.751 1.00 67.12 358 ASN A CA 1
ATOM 2955 C C . ASN A 1 358 ? 5.105 -18.080 14.902 1.00 67.12 358 ASN A C 1
ATOM 2957 O O . ASN A 1 358 ? 4.544 -18.995 15.493 1.00 67.12 358 ASN A O 1
ATOM 2961 N N . GLY A 1 359 ? 4.409 -17.061 14.391 1.00 60.81 359 GLY A N 1
ATOM 2962 C CA . GLY A 1 359 ? 2.943 -17.054 14.297 1.00 60.81 359 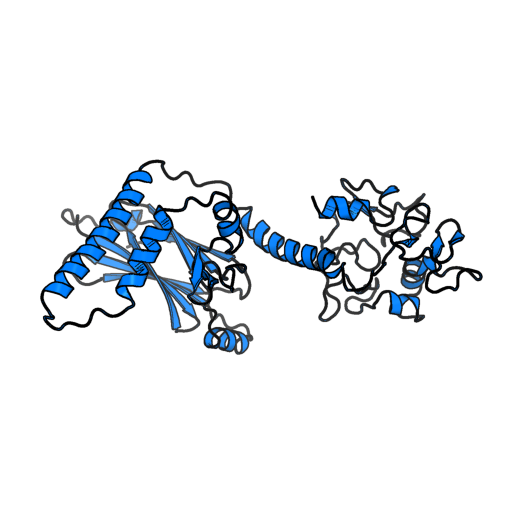GLY A CA 1
ATOM 2963 C C . GLY A 1 359 ? 2.173 -16.789 15.597 1.00 60.81 359 GLY A C 1
ATOM 2964 O O . GLY A 1 359 ? 0.947 -16.853 15.589 1.00 60.81 359 GLY A O 1
ATOM 2965 N N . THR A 1 360 ? 2.833 -16.464 16.712 1.00 66.81 360 THR A N 1
ATOM 2966 C CA . THR A 1 360 ? 2.127 -16.063 17.938 1.00 66.81 360 THR A CA 1
ATOM 2967 C C . THR A 1 360 ? 1.542 -14.655 17.801 1.00 66.81 360 THR A C 1
ATOM 2969 O O . THR A 1 360 ? 2.198 -13.730 17.314 1.00 66.81 360 THR A O 1
ATOM 2972 N N . GLN A 1 361 ? 0.284 -14.486 18.220 1.00 68.06 361 GLN A N 1
ATOM 2973 C CA . GLN A 1 361 ? -0.409 -13.196 18.245 1.00 68.06 361 GLN A CA 1
ATOM 2974 C C . GLN A 1 361 ? 0.210 -12.305 19.326 1.00 68.06 361 GLN A C 1
ATOM 2976 O O . GLN A 1 361 ? 0.102 -12.593 20.515 1.00 68.06 361 GLN A O 1
ATOM 2981 N N . LEU A 1 362 ? 0.884 -11.227 18.921 1.00 81.94 362 LEU A N 1
ATOM 2982 C CA . LEU A 1 362 ? 1.600 -10.360 19.864 1.00 81.94 362 LEU A CA 1
ATOM 2983 C C . LEU A 1 362 ? 0.835 -9.087 20.165 1.00 81.94 362 LEU A C 1
ATOM 2985 O O . LEU A 1 362 ? 0.832 -8.634 21.301 1.00 81.94 362 LEU A O 1
ATOM 2989 N N . TYR A 1 363 ? 0.194 -8.490 19.167 1.00 90.44 363 TYR A N 1
ATOM 2990 C CA . TYR A 1 363 ? -0.535 -7.253 19.386 1.00 90.44 363 TYR A CA 1
ATOM 2991 C C . TYR A 1 363 ? -1.982 -7.540 19.766 1.00 90.44 363 TYR A C 1
ATOM 2993 O O . TYR A 1 363 ? -2.630 -8.410 19.186 1.00 90.44 363 TYR A O 1
ATOM 3001 N N . SER A 1 364 ? -2.502 -6.784 20.726 1.00 94.38 364 SER A N 1
ATOM 3002 C CA . SER A 1 364 ? -3.920 -6.821 21.071 1.00 94.38 364 SER A CA 1
ATOM 3003 C C . SER A 1 364 ? -4.434 -5.447 21.472 1.00 94.38 364 SER A C 1
ATOM 3005 O O . SER A 1 364 ? -3.671 -4.566 21.875 1.00 94.38 364 SER A O 1
ATOM 3007 N N . ILE A 1 365 ? -5.743 -5.264 21.342 1.00 96.12 365 ILE A N 1
ATOM 3008 C CA . ILE A 1 365 ? -6.460 -4.129 21.909 1.00 96.12 365 ILE A CA 1
ATOM 3009 C C . ILE A 1 365 ? -7.324 -4.647 23.050 1.00 96.12 365 ILE A C 1
ATOM 3011 O O . ILE A 1 365 ? -8.051 -5.628 22.883 1.00 96.12 365 ILE A O 1
ATOM 3015 N N . ARG A 1 366 ? -7.281 -3.968 24.193 1.00 97.19 366 ARG A N 1
ATOM 3016 C CA . ARG A 1 366 ? -8.169 -4.238 25.322 1.00 97.19 366 ARG A CA 1
ATOM 3017 C C . ARG A 1 366 ? -8.971 -2.993 25.656 1.00 97.19 366 ARG A C 1
ATOM 3019 O O . ARG A 1 366 ? -8.395 -1.936 25.892 1.00 97.19 366 ARG A O 1
ATOM 3026 N N . PHE A 1 367 ? -10.286 -3.135 25.680 1.00 97.94 367 PHE A N 1
ATOM 3027 C CA . PHE A 1 367 ? -11.217 -2.123 26.154 1.00 97.94 367 PHE A CA 1
ATOM 3028 C C . PHE A 1 367 ? -11.702 -2.517 27.538 1.00 97.94 367 PHE A C 1
ATOM 3030 O O . PHE A 1 367 ? -12.051 -3.673 27.754 1.00 97.94 367 PHE A O 1
ATOM 3037 N N . GLU A 1 368 ? -11.756 -1.559 28.447 1.00 97.94 368 GLU A N 1
ATOM 3038 C CA . GLU A 1 368 ? -12.292 -1.718 29.793 1.00 97.94 368 GLU A CA 1
ATOM 3039 C C . GLU A 1 368 ? -13.266 -0.576 30.047 1.00 97.94 368 GLU A C 1
ATOM 3041 O O . GLU A 1 368 ? -12.928 0.589 29.836 1.00 97.94 368 GLU A O 1
ATOM 3046 N N . ALA A 1 369 ? -14.483 -0.912 30.457 1.00 96.75 369 ALA A N 1
ATOM 3047 C CA . ALA A 1 369 ? -15.505 0.052 30.822 1.00 96.75 369 ALA A CA 1
ATOM 3048 C C . ALA A 1 369 ? -15.671 0.072 32.340 1.00 96.75 369 ALA A C 1
ATOM 3050 O O . ALA A 1 369 ? -15.790 -0.977 32.977 1.00 96.75 369 ALA A O 1
ATOM 3051 N N . PHE A 1 370 ? -15.722 1.275 32.898 1.00 95.00 370 PHE A N 1
ATOM 3052 C CA . PHE A 1 370 ? -15.931 1.522 34.315 1.00 95.00 370 PHE A CA 1
ATOM 3053 C C . PHE A 1 370 ? -17.085 2.501 34.502 1.00 95.00 370 PHE A C 1
ATOM 3055 O O . PHE A 1 370 ? -17.211 3.476 33.760 1.00 95.00 370 PHE A O 1
ATOM 3062 N N . ASP A 1 371 ? -17.903 2.259 35.515 1.00 92.12 371 ASP A N 1
ATOM 3063 C CA . ASP A 1 371 ? -18.845 3.240 36.033 1.00 92.12 371 ASP A CA 1
ATOM 3064 C C . ASP A 1 371 ? -18.079 4.221 36.930 1.00 92.12 371 ASP A C 1
ATOM 3066 O O . ASP A 1 371 ? -17.465 3.824 37.928 1.00 92.12 371 ASP A O 1
ATOM 3070 N N . LEU A 1 372 ? -18.067 5.494 36.531 1.00 89.94 372 LEU A N 1
ATOM 3071 C CA . LEU A 1 372 ? -17.435 6.587 37.257 1.00 89.94 372 LEU A CA 1
ATOM 3072 C C . LEU A 1 372 ? -18.523 7.398 37.961 1.00 89.94 372 LEU A C 1
ATOM 3074 O O . LEU A 1 372 ? -19.155 8.263 37.350 1.00 89.94 372 LEU A O 1
ATOM 3078 N N . GLN A 1 373 ? -18.705 7.136 39.252 1.00 84.44 373 GLN A N 1
ATOM 3079 C CA . GLN A 1 373 ? -19.575 7.921 40.127 1.00 84.44 373 GLN A CA 1
ATOM 3080 C C . GLN A 1 373 ? -18.754 9.057 40.751 1.00 84.44 373 GLN A C 1
ATOM 3082 O O . GLN A 1 373 ? -17.687 8.800 41.301 1.00 84.44 373 GLN A O 1
ATOM 3087 N N . LEU A 1 374 ? -19.247 10.300 40.688 1.00 71.31 374 LEU A N 1
ATOM 3088 C CA . LEU A 1 374 ? -18.536 11.517 41.133 1.00 71.31 374 LEU A CA 1
ATOM 3089 C C . LEU A 1 374 ? -17.952 11.446 42.557 1.00 71.31 374 LEU A C 1
ATOM 3091 O O . LEU A 1 374 ? -16.969 12.120 42.849 1.00 71.31 374 LEU A O 1
ATOM 3095 N N . THR A 1 375 ? -18.539 10.627 43.431 1.00 74.62 375 THR A N 1
ATOM 3096 C CA . THR A 1 375 ? -18.159 10.490 44.845 1.00 74.62 375 THR A CA 1
ATOM 3097 C C . THR A 1 375 ? -17.689 9.088 45.240 1.00 74.62 375 THR A C 1
ATOM 3099 O O . THR A 1 375 ? -17.400 8.866 46.415 1.00 74.62 375 THR A O 1
ATOM 3102 N N . LYS A 1 376 ? -17.606 8.124 44.308 1.00 67.25 376 LYS A N 1
ATOM 3103 C CA . LYS A 1 376 ? -17.222 6.733 44.621 1.00 67.25 376 LYS A CA 1
ATOM 3104 C C . LYS A 1 376 ? -16.042 6.228 43.793 1.00 67.25 376 LYS A C 1
ATOM 3106 O O . LYS A 1 376 ? -15.581 6.865 42.851 1.00 67.25 376 LYS A O 1
ATOM 3111 N N . SER A 1 377 ? -15.566 5.044 44.174 1.00 82.69 377 SER A N 1
ATOM 3112 C CA . SER A 1 377 ? -14.580 4.257 43.443 1.00 82.69 377 SER A CA 1
ATOM 3113 C C . SER A 1 377 ? -15.073 3.859 42.045 1.00 82.69 377 SER A C 1
ATOM 3115 O O . SER A 1 377 ? -16.266 3.666 41.804 1.00 82.69 377 SER A O 1
ATOM 3117 N N . LEU A 1 378 ? -14.121 3.706 41.119 1.00 92.81 378 LEU A N 1
ATOM 3118 C CA . LEU A 1 378 ? -14.345 3.132 39.792 1.00 92.81 378 LEU A CA 1
ATOM 3119 C C . LEU A 1 378 ? -14.912 1.716 39.931 1.00 92.81 378 LEU A C 1
ATOM 3121 O O . LEU A 1 378 ? -14.242 0.830 40.461 1.00 92.81 378 LEU A O 1
ATOM 3125 N N . THR A 1 379 ? -16.129 1.495 39.437 1.00 92.56 379 THR A N 1
ATOM 3126 C CA . THR A 1 379 ? -16.731 0.155 39.415 1.00 92.56 379 THR A CA 1
ATOM 3127 C C . THR A 1 379 ? -16.536 -0.453 38.035 1.00 92.56 379 THR A C 1
ATOM 3129 O O . THR A 1 379 ? -16.972 0.113 37.038 1.00 92.56 379 THR A O 1
ATOM 3132 N N . PHE A 1 380 ? -15.865 -1.598 37.953 1.00 95.12 380 PHE A N 1
ATOM 3133 C CA . PHE A 1 380 ? -15.672 -2.303 36.686 1.00 95.12 380 PHE A CA 1
ATOM 3134 C C . PHE A 1 380 ? -17.011 -2.802 36.123 1.00 95.12 380 PHE A C 1
ATOM 3136 O O . PHE A 1 380 ? -17.805 -3.393 36.853 1.00 95.12 380 PHE A O 1
ATOM 3143 N N . LEU A 1 381 ? -17.254 -2.566 34.831 1.00 94.06 381 LEU A N 1
ATOM 3144 C CA . LEU A 1 381 ? -18.471 -2.996 34.136 1.00 94.06 381 LEU A CA 1
ATOM 3145 C C . LEU A 1 381 ? -18.202 -4.161 33.187 1.00 94.06 381 LEU A C 1
ATOM 3147 O O . LEU A 1 381 ? -18.884 -5.179 33.247 1.00 94.06 381 LEU A O 1
ATOM 3151 N N . ALA A 1 382 ? -17.234 -3.998 32.286 1.00 96.25 382 ALA A N 1
ATOM 3152 C CA . ALA A 1 382 ? -16.936 -4.981 31.253 1.00 96.25 382 ALA A CA 1
ATOM 3153 C C . ALA A 1 382 ? -15.517 -4.806 30.712 1.00 96.25 382 ALA A C 1
ATOM 3155 O O . ALA A 1 382 ? -14.956 -3.708 30.739 1.00 96.25 382 ALA A O 1
ATOM 3156 N N . ALA A 1 383 ? -14.967 -5.885 30.156 1.00 97.06 383 ALA A N 1
ATOM 3157 C CA . ALA A 1 383 ? -13.748 -5.844 29.365 1.00 97.06 383 ALA A CA 1
ATOM 3158 C C . ALA A 1 383 ? -13.931 -6.611 28.058 1.00 97.06 383 ALA A C 1
ATOM 3160 O O . ALA A 1 383 ? -14.548 -7.674 28.024 1.00 97.06 383 ALA A O 1
ATOM 3161 N N . TRP A 1 384 ? -13.336 -6.085 26.994 1.00 97.25 384 TRP A N 1
ATOM 3162 C CA . TRP A 1 384 ? -13.262 -6.739 25.696 1.00 97.25 384 TRP A CA 1
ATOM 3163 C C . TRP A 1 384 ? -11.808 -6.804 25.255 1.00 97.25 384 TRP A C 1
ATOM 3165 O O . TRP A 1 384 ? -11.104 -5.794 25.268 1.00 97.25 384 TRP A O 1
ATOM 3175 N N . HIS A 1 385 ? -11.357 -7.983 24.846 1.00 96.12 385 HIS A N 1
ATOM 3176 C CA . HIS A 1 385 ? -9.994 -8.214 24.380 1.00 96.12 385 HIS A CA 1
ATOM 3177 C C . HIS A 1 385 ? -10.022 -8.720 22.942 1.00 96.12 385 HIS A C 1
ATOM 3179 O O . HIS A 1 385 ? -10.791 -9.618 22.609 1.00 96.12 385 HIS A O 1
ATOM 3185 N N . PHE A 1 386 ? -9.210 -8.103 22.086 1.00 95.19 386 PHE A N 1
ATOM 3186 C CA . PHE A 1 386 ? -9.151 -8.412 20.664 1.00 95.19 386 PHE A CA 1
ATOM 3187 C C . PHE A 1 386 ? -7.700 -8.598 20.223 1.00 95.19 386 PHE A C 1
ATOM 3189 O O . PHE A 1 386 ? -6.942 -7.619 20.222 1.00 95.19 386 PHE A O 1
ATOM 3196 N N . PRO A 1 387 ? -7.294 -9.814 19.825 1.00 93.19 387 PRO A N 1
ATOM 3197 C CA . PRO A 1 387 ? -6.001 -10.009 19.191 1.00 93.19 387 PRO A CA 1
ATOM 3198 C C . PRO A 1 387 ? -5.973 -9.380 17.792 1.00 93.19 387 PRO A C 1
ATOM 3200 O O . PRO A 1 387 ? -6.992 -9.278 17.108 1.00 93.19 387 PRO A O 1
ATOM 3203 N N . ILE A 1 388 ? -4.789 -8.944 17.366 1.00 89.25 388 ILE A N 1
ATOM 3204 C CA . ILE A 1 388 ? -4.534 -8.429 16.019 1.00 89.25 388 ILE A CA 1
ATOM 3205 C C . ILE A 1 388 ? -3.742 -9.496 15.263 1.00 89.25 388 ILE A C 1
ATOM 3207 O O . ILE A 1 388 ? -2.589 -9.771 15.591 1.00 89.25 388 ILE A O 1
ATOM 3211 N N . GLU A 1 389 ? -4.373 -10.096 14.256 1.00 79.19 389 GLU A N 1
ATOM 3212 C CA . GLU A 1 389 ? -3.882 -11.325 13.614 1.00 79.19 389 GLU A CA 1
ATOM 3213 C C . GLU A 1 389 ? -2.826 -11.098 12.522 1.00 79.19 389 GLU A C 1
ATOM 3215 O O . GLU A 1 389 ? -2.055 -12.001 12.212 1.00 79.19 389 GLU A O 1
ATOM 3220 N N . PHE A 1 390 ? -2.745 -9.902 11.937 1.00 71.12 390 PHE A N 1
ATOM 3221 C CA . PHE A 1 390 ? -1.826 -9.608 10.831 1.00 71.12 390 PHE A CA 1
ATOM 3222 C C . PHE A 1 390 ? -0.691 -8.678 11.278 1.00 71.12 390 PHE A C 1
ATOM 3224 O O . PHE A 1 390 ? -0.879 -7.657 11.940 1.00 71.12 390 PHE A O 1
ATOM 3231 N N . TYR A 1 391 ? 0.524 -9.010 10.841 1.00 64.06 391 TYR A N 1
ATOM 3232 C CA . TYR A 1 391 ? 1.746 -8.267 11.170 1.00 64.06 391 TYR A CA 1
ATOM 3233 C C . TYR A 1 391 ? 2.001 -7.039 10.282 1.00 64.06 391 TYR A C 1
ATOM 3235 O O . TYR A 1 391 ? 2.946 -6.278 10.549 1.00 64.06 391 TYR A O 1
ATOM 3243 N N . PHE A 1 392 ? 1.240 -6.896 9.190 1.00 56.25 392 PHE A N 1
ATOM 3244 C CA . PHE A 1 392 ? 1.592 -6.029 8.069 1.00 56.25 392 PHE A CA 1
ATOM 3245 C C . PHE A 1 392 ? 0.363 -5.381 7.416 1.00 56.25 392 PHE A C 1
ATOM 3247 O O . PHE A 1 392 ? -0.104 -5.800 6.371 1.00 56.25 392 PHE A O 1
ATOM 3254 N N . LEU A 1 393 ? -0.140 -4.289 7.983 1.00 58.16 393 LEU A N 1
ATOM 3255 C CA . LEU A 1 393 ? -0.872 -3.307 7.184 1.00 58.16 393 LEU A CA 1
ATOM 3256 C C . LEU A 1 393 ? -0.429 -1.910 7.634 1.00 58.16 393 LEU A C 1
ATOM 3258 O O . LEU A 1 393 ? -0.490 -1.632 8.832 1.00 58.16 393 LEU A O 1
ATOM 3262 N N . PRO A 1 394 ? 0.008 -1.025 6.714 1.00 63.03 394 PRO A N 1
ATOM 3263 C CA . PRO A 1 394 ? 0.449 0.331 7.064 1.00 63.03 394 PRO A CA 1
ATOM 3264 C C . PRO A 1 394 ? -0.659 1.138 7.764 1.00 63.03 394 PRO A C 1
ATOM 3266 O O . PRO A 1 394 ? -0.392 2.039 8.559 1.00 63.03 394 PRO A O 1
ATOM 3269 N N . ALA A 1 395 ? -1.920 0.771 7.524 1.00 72.25 395 ALA A N 1
ATOM 3270 C CA . ALA A 1 395 ? -3.057 1.198 8.317 1.00 72.25 395 ALA A CA 1
ATOM 3271 C C . ALA A 1 395 ? -4.011 0.016 8.515 1.00 72.25 395 ALA A C 1
ATOM 3273 O O . ALA A 1 395 ? -4.658 -0.424 7.566 1.00 72.25 395 ALA A O 1
ATOM 3274 N N . PHE A 1 396 ? -4.123 -0.481 9.745 1.00 82.94 396 PHE A N 1
ATOM 3275 C CA . PHE A 1 396 ? -5.192 -1.410 10.102 1.00 82.94 396 PHE A CA 1
ATOM 3276 C C . PHE A 1 396 ? -6.383 -0.641 10.669 1.00 82.94 396 PHE A C 1
ATOM 3278 O O . PHE A 1 396 ? -6.201 0.314 11.425 1.00 82.94 396 PHE A O 1
ATOM 3285 N N . ARG A 1 397 ? -7.605 -1.045 10.317 1.00 90.00 397 ARG A N 1
ATOM 3286 C CA . ARG A 1 397 ? -8.827 -0.474 10.884 1.00 90.00 397 ARG A CA 1
ATOM 3287 C C . ARG A 1 397 ? -9.538 -1.523 11.726 1.00 90.00 397 ARG A C 1
ATOM 3289 O O . ARG A 1 397 ? -10.050 -2.502 11.199 1.00 90.00 397 ARG A O 1
ATOM 3296 N N . PHE A 1 398 ? -9.627 -1.254 13.019 1.00 92.06 398 PHE A N 1
ATOM 3297 C CA . PHE A 1 398 ? -10.429 -2.012 13.961 1.00 92.06 398 PHE A CA 1
ATOM 3298 C C . PHE A 1 398 ? -11.773 -1.309 14.159 1.00 92.06 398 PHE A C 1
ATOM 3300 O O . PHE A 1 398 ? -11.803 -0.139 14.538 1.00 92.06 398 PHE A O 1
ATOM 3307 N N . SER A 1 399 ? -12.879 -2.005 13.890 1.00 95.25 399 SER A N 1
ATOM 3308 C CA . SER A 1 399 ? -14.229 -1.469 14.083 1.00 95.25 399 SER A CA 1
ATOM 3309 C C . SER A 1 399 ? -15.077 -2.433 14.899 1.00 95.25 399 SER A C 1
ATOM 3311 O O . SER A 1 399 ? -15.223 -3.589 14.499 1.00 95.25 399 SER A O 1
ATOM 3313 N N . LYS A 1 400 ? -15.649 -1.972 16.018 1.00 96.12 400 LYS A N 1
ATOM 3314 C CA . LYS A 1 400 ? -16.541 -2.784 16.864 1.00 96.12 400 LYS A CA 1
ATOM 3315 C C . LYS A 1 400 ? -17.691 -1.983 17.459 1.00 96.12 400 LYS A C 1
ATOM 3317 O O . LYS A 1 400 ? -17.551 -0.800 17.766 1.00 96.12 400 LYS A O 1
ATOM 3322 N N . LEU A 1 401 ? -18.810 -2.676 17.641 1.00 95.69 401 LEU A N 1
ATOM 3323 C CA . LEU A 1 401 ? -19.942 -2.224 18.434 1.00 95.69 401 LEU A CA 1
ATOM 3324 C C . LEU A 1 401 ? -19.891 -2.932 19.790 1.00 95.69 401 LEU A C 1
ATOM 3326 O O . LEU A 1 401 ? -19.796 -4.156 19.848 1.00 95.69 401 LEU A O 1
ATOM 3330 N N . PHE A 1 402 ? -19.929 -2.151 20.859 1.00 94.38 402 PHE A N 1
ATOM 3331 C CA . PHE A 1 402 ? -19.979 -2.609 22.236 1.00 94.38 402 PHE A CA 1
ATOM 3332 C C . PHE A 1 402 ? -21.378 -2.351 22.768 1.00 94.38 402 PHE A C 1
ATOM 3334 O O . PHE A 1 402 ? -21.763 -1.198 22.928 1.00 94.38 402 PHE A O 1
ATOM 3341 N N . ALA A 1 403 ? -22.127 -3.413 23.037 1.00 92.81 403 ALA A N 1
ATOM 3342 C CA . ALA A 1 403 ? -23.377 -3.317 23.772 1.00 92.81 403 ALA A CA 1
ATOM 3343 C C . ALA A 1 403 ? -23.087 -3.605 25.246 1.00 92.81 403 ALA A C 1
ATOM 3345 O O . ALA A 1 403 ? -22.607 -4.690 25.581 1.00 92.81 403 ALA A O 1
ATOM 3346 N N . LEU A 1 404 ? -23.346 -2.633 26.122 1.00 89.62 404 LEU A N 1
ATOM 3347 C CA . LEU A 1 404 ? -23.321 -2.869 27.563 1.00 89.62 404 LEU A CA 1
ATOM 3348 C C . LEU A 1 404 ? -24.692 -3.391 27.989 1.00 89.62 404 LEU A C 1
ATOM 3350 O O . LEU A 1 404 ? -25.695 -2.679 27.931 1.00 89.62 404 LEU A O 1
ATOM 3354 N N . ILE A 1 405 ? -24.715 -4.653 28.403 1.00 86.38 405 ILE A N 1
ATOM 3355 C CA . ILE A 1 405 ? -25.902 -5.335 28.910 1.00 86.38 405 ILE A CA 1
ATOM 3356 C C . ILE A 1 405 ? -25.664 -5.572 30.396 1.00 86.38 405 ILE A C 1
ATOM 3358 O O . ILE A 1 405 ? -24.627 -6.111 30.776 1.00 86.38 405 ILE A O 1
ATOM 3362 N N . LYS A 1 406 ? -26.599 -5.104 31.223 1.00 74.50 406 LYS A N 1
ATOM 3363 C CA . LYS A 1 406 ? -26.578 -5.315 32.671 1.00 74.50 406 LYS A CA 1
ATOM 3364 C C . LYS A 1 406 ? -27.343 -6.569 33.050 1.00 74.50 406 LYS A C 1
ATOM 3366 O O . LYS A 1 406 ? -28.428 -6.778 32.447 1.00 74.50 406 LYS A O 1
#

InterPro domains:
  IPR000742 EGF-like domain [PS00022] (265-276)
  IPR002172 Low-density lipoprotein (LDL) receptor class A repeat [PS50068] (113-149)
  IPR002172 Low-density lipoprotein (LDL) receptor class A repeat [SM00192] (15-65)
  IPR002172 Low-density lipoprotein (LDL) receptor class A repeat [SM00192] (113-150)

Foldseek 3Di:
DLVLVVQCLAFQNVQDPSVFKGAAQFPPDPDSLPCVVHPRIDGLVQQCPPDQGHFLSCSNQQPADQAPHRRDQWRDAPPDRRHTHGLVCLQPDPPSHPPVSSCVSNVQPPDDPQPDPQWGQASVRDIDHNLACPSDQPHPRSCSNHSDDDDDDPCCCPVVVVSVVVVVVVVCVVVVVPPDDDDDDPDDPVVVVVVVVVVVVVVVVVVVVVVVVPDPDDDDDPPVVVVVVVVVVVVPDPPPPVVVCQCVQAPCFHWDADPVRDTATHEDLQADDRRSPGGFQKEKEKEKEACQQVLVVPVPPPAQFKWKKKKKFKFFAPDTPDIDIDTHRSVDRMDIDIDMDGDDDDPVSVVVVVVPPVQDQGIKMKMWIWIDGPPDDTHTQDMDIGTDRDPDDSYHYHYDYHYRHD

pLDDT: mean 76.86, std 19.25, range [29.23, 98.06]

Radius of gyration: 31.95 Å; chains: 1; bounding box: 62×65×87 Å

Sequence (406 aa):
MRCYEQHKKQPFANICNITYQFPCLRIDVDDPLNFTLDQPCINLNRIADGHIDCLGKSDERNILKCGLYVVGWQFGCKNYDNFCYSFDLLCSKLGACPEADHNIACFHRRGFNCDGKSDVMCLNGTCLRNARCNQKHDCLNGEDEYWCFYDVDSYDQGTKRYRIERRRFLQSKATLTQYLFSPRTIHDEQTREIQLLDHIEHITKSRYAQKKVHTSVDHTTSDDMLIDKYLESFRQNPVGILKAYLPFICNRGIPIKGDDGRTYCLCSPSYYGDYCEFQADRISIVTHLDLTQYISKTTSVNSRDFSILVSCTFRFAEHIIDRYEFRVPRIVQQMKQKFYFTYPRTTKFRNLKLKQRNGTQLYSIRFEAFDLQLTKSLTFLAAWHFPIEFYFLPAFRFSKLFALIK